Protein AF-V5V5D0-F1 (afdb_monomer)

Solvent-accessible surface area (backbone atoms only — not comparable to full-atom values): 20268 Å² total; per-residue (Å²): 115,47,78,44,75,49,62,44,74,31,66,53,66,46,77,50,59,78,38,46,46,30,44,35,18,44,42,9,34,38,51,42,97,49,23,27,40,33,20,36,13,38,16,37,35,33,48,24,38,32,26,40,62,43,53,68,14,44,36,54,23,39,12,28,48,29,52,20,24,34,34,39,24,22,40,63,25,30,26,32,21,74,18,69,29,69,54,85,87,54,100,58,89,58,62,51,76,26,60,10,36,33,12,72,47,26,17,32,40,41,30,14,40,66,14,35,32,35,27,56,23,36,35,41,18,55,69,9,22,40,30,44,35,18,41,48,9,35,42,54,41,96,60,23,31,44,32,19,36,15,36,19,36,35,37,51,20,41,33,43,38,66,48,53,74,13,45,39,53,23,37,11,25,45,27,41,23,22,36,32,41,26,22,38,62,26,31,26,31,22,72,20,72,24,62,26,73,37,93,91,46,68,51,70,50,78,24,58,9,36,34,26,62,44,25,16,30,40,43,31,13,43,67,13,34,32,35,25,54,23,38,35,39,16,56,69,7,22,38,29,44,36,17,45,46,9,35,43,36,34,73,47,22,24,38,35,21,30,15,37,17,37,36,40,24,39,46,34,37,45,59,49,27,59,27,40,37,54,28,38,12,27,44,31,52,37,31,45,35,44,36,49,78,43,57,27,34,27,25,74,21,67,25,60,33,93,91,49,73,50,77,26,62,9,42,30,45,60,87,45,72,49,65,61,78,42,78,47,64,59,78,50,36,45,69,48,69,87,82,81,89,87,79,84,74,94,83,86,89,83,88,88,84,65,74,68,67,59,54,61,59,67,75,67,78,69,87,69,68,58,50,56,89,54,90,93,46,93,49,84,61,70,76,78,78,71,79,50,76,66,65,60,64,75,58,78,79,84,83,76,78,89,59,88,90,63,90,80,82,83,89,55,87,87,79,66,80,134

Structure (mmCIF, N/CA/C/O backbone):
data_AF-V5V5D0-F1
#
_entry.id   AF-V5V5D0-F1
#
loop_
_atom_site.group_PDB
_atom_site.id
_atom_site.type_symbol
_atom_site.label_atom_id
_atom_site.label_alt_id
_atom_site.label_comp_id
_atom_site.label_asym_id
_atom_site.label_entity_id
_atom_site.label_seq_id
_atom_site.pdbx_PDB_ins_code
_atom_site.Cartn_x
_atom_site.Cartn_y
_atom_site.Cartn_z
_atom_site.occupancy
_atom_site.B_iso_or_equiv
_atom_site.auth_seq_id
_atom_site.auth_comp_id
_atom_site.auth_asym_id
_atom_site.auth_atom_id
_atom_site.pdbx_PDB_model_num
ATOM 1 N N . ILE A 1 1 ? 14.258 0.943 -26.726 1.00 93.06 1 ILE A N 1
ATOM 2 C CA . ILE A 1 1 ? 13.774 -0.399 -26.326 1.00 93.06 1 ILE A CA 1
ATOM 3 C C . ILE A 1 1 ? 14.992 -1.312 -26.298 1.00 93.06 1 ILE A C 1
ATOM 5 O O . ILE A 1 1 ? 15.814 -1.196 -27.200 1.00 93.06 1 ILE A O 1
ATOM 9 N N . VAL A 1 2 ? 15.150 -2.134 -25.261 1.00 93.56 2 VAL A N 1
ATOM 10 C CA . VAL A 1 2 ? 16.203 -3.158 -25.160 1.00 93.56 2 VAL A CA 1
ATOM 11 C C . VAL A 1 2 ? 15.516 -4.499 -24.946 1.00 93.56 2 VAL A C 1
ATOM 13 O O . VAL A 1 2 ? 14.718 -4.616 -24.020 1.00 93.56 2 VAL A O 1
ATOM 16 N N . GLU A 1 3 ? 15.814 -5.487 -25.787 1.00 94.62 3 GLU A N 1
ATOM 17 C CA . GLU A 1 3 ? 15.179 -6.806 -25.746 1.00 94.62 3 GLU A CA 1
ATOM 18 C C . GLU A 1 3 ? 16.218 -7.934 -25.731 1.00 94.62 3 GLU A C 1
ATOM 20 O O . GLU A 1 3 ? 17.193 -7.905 -26.482 1.00 94.62 3 GLU A O 1
ATOM 25 N N . THR A 1 4 ? 16.019 -8.928 -24.863 1.00 95.56 4 THR A N 1
ATOM 26 C CA . THR A 1 4 ? 16.873 -10.117 -24.752 1.00 95.56 4 THR A CA 1
ATOM 27 C C . THR A 1 4 ? 16.102 -11.331 -24.219 1.00 95.56 4 THR A C 1
ATOM 29 O O . THR A 1 4 ? 15.177 -11.217 -23.417 1.00 95.56 4 THR A O 1
ATOM 32 N N . GLY A 1 5 ? 16.505 -12.531 -24.646 1.00 95.25 5 GLY A N 1
ATOM 33 C CA . GLY A 1 5 ? 15.996 -13.794 -24.096 1.00 95.25 5 GLY A CA 1
ATOM 34 C C . GLY A 1 5 ? 16.700 -14.247 -22.808 1.00 95.25 5 GLY A C 1
ATOM 35 O O . GLY A 1 5 ? 16.178 -15.089 -22.087 1.00 95.25 5 GLY A O 1
ATOM 36 N N . ASN A 1 6 ? 17.874 -13.694 -22.505 1.00 95.94 6 ASN A N 1
ATOM 37 C CA . ASN A 1 6 ? 18.670 -14.029 -21.319 1.00 95.94 6 ASN A CA 1
ATOM 38 C C . ASN A 1 6 ? 18.581 -12.918 -20.273 1.00 95.94 6 ASN A C 1
ATOM 40 O O . ASN A 1 6 ? 18.072 -11.843 -20.571 1.00 95.94 6 ASN A O 1
ATOM 44 N N . THR A 1 7 ? 19.133 -13.142 -19.078 1.00 95.12 7 THR A N 1
ATOM 45 C CA . THR A 1 7 ? 19.265 -12.090 -18.062 1.00 95.12 7 THR A CA 1
ATOM 46 C C . THR A 1 7 ? 20.030 -10.892 -18.626 1.00 95.12 7 THR A C 1
ATOM 48 O O . THR A 1 7 ? 21.103 -11.046 -19.212 1.00 95.12 7 THR A O 1
ATOM 51 N N . LEU A 1 8 ? 19.473 -9.696 -18.446 1.00 95.50 8 LEU A N 1
ATOM 52 C CA . LEU A 1 8 ? 20.120 -8.434 -18.786 1.00 95.50 8 LEU A CA 1
ATOM 53 C C . LEU A 1 8 ? 20.835 -7.891 -17.549 1.00 95.50 8 LEU A C 1
ATOM 55 O O . LEU A 1 8 ? 20.187 -7.605 -16.547 1.00 95.50 8 LEU A O 1
ATOM 59 N N . THR A 1 9 ? 22.149 -7.699 -17.626 1.00 94.38 9 THR A N 1
ATOM 60 C CA . THR A 1 9 ? 22.919 -7.071 -16.544 1.00 94.38 9 THR A CA 1
ATOM 61 C C . THR A 1 9 ? 23.262 -5.629 -16.899 1.00 94.38 9 THR A C 1
ATOM 63 O O . THR A 1 9 ? 23.961 -5.372 -17.882 1.00 94.38 9 THR A O 1
ATOM 66 N N . LEU A 1 10 ? 22.813 -4.685 -16.074 1.00 94.00 10 LEU A N 1
ATOM 67 C CA . LEU A 1 10 ? 23.147 -3.269 -16.195 1.00 94.00 10 LEU A CA 1
ATOM 68 C C . LEU A 1 10 ? 24.418 -2.973 -15.390 1.00 94.00 10 LEU A C 1
ATOM 70 O O . LEU A 1 10 ? 24.409 -2.978 -14.162 1.00 94.00 10 LEU A O 1
ATOM 74 N N . ASN A 1 11 ? 25.524 -2.736 -16.099 1.00 91.75 11 ASN A N 1
ATOM 75 C CA . ASN A 1 11 ? 26.845 -2.465 -15.510 1.00 91.75 11 ASN A CA 1
ATOM 76 C C . ASN A 1 11 ? 27.248 -0.985 -15.536 1.00 91.75 11 ASN A C 1
ATOM 78 O O . ASN A 1 11 ? 28.201 -0.599 -14.863 1.00 91.75 11 ASN A O 1
ATOM 82 N N . ALA A 1 12 ? 26.565 -0.185 -16.350 1.00 92.81 12 ALA A N 1
ATOM 83 C CA . ALA A 1 12 ? 26.858 1.221 -16.573 1.00 92.81 12 ALA A CA 1
ATOM 84 C C . ALA A 1 12 ? 25.553 2.020 -16.634 1.00 92.81 12 ALA A C 1
ATOM 86 O O . ALA A 1 12 ? 24.504 1.473 -16.994 1.00 92.81 12 ALA A O 1
ATOM 87 N N . ASN A 1 13 ? 25.646 3.311 -16.314 1.00 92.81 13 ASN A N 1
ATOM 88 C CA . ASN A 1 13 ? 24.492 4.192 -16.281 1.00 92.81 13 ASN A CA 1
ATOM 89 C C . ASN A 1 13 ? 23.821 4.265 -17.656 1.00 92.81 13 ASN A C 1
ATOM 91 O O . ASN A 1 13 ? 24.478 4.472 -18.679 1.00 92.81 13 ASN A O 1
ATOM 95 N N . SER A 1 14 ? 22.498 4.150 -17.660 1.00 94.69 14 SER A N 1
ATOM 96 C CA . SER A 1 14 ? 21.652 4.371 -18.829 1.00 94.69 14 SER A CA 1
ATOM 97 C C . SER A 1 14 ? 20.947 5.712 -18.670 1.00 94.69 14 SER A C 1
ATOM 99 O O . SER A 1 14 ? 20.021 5.823 -17.875 1.00 94.69 14 SER A O 1
ATOM 101 N N . ASN A 1 15 ? 21.384 6.734 -19.409 1.00 95.50 15 ASN A N 1
ATOM 102 C CA . ASN A 1 15 ? 20.796 8.073 -19.345 1.00 95.50 15 ASN A CA 1
ATOM 103 C C . ASN A 1 15 ? 20.078 8.413 -20.656 1.00 95.50 15 ASN A C 1
ATOM 105 O O . ASN A 1 15 ? 20.711 8.563 -21.701 1.00 95.50 15 ASN A O 1
ATOM 109 N N . LEU A 1 16 ? 18.753 8.519 -20.586 1.00 94.94 16 LEU A N 1
ATOM 110 C CA . LEU A 1 16 ? 17.870 8.858 -21.700 1.00 94.94 16 LEU A CA 1
ATOM 111 C C . LEU A 1 16 ? 17.285 10.277 -21.574 1.00 94.94 16 LEU A C 1
ATOM 113 O O . LEU A 1 16 ? 16.480 10.680 -22.416 1.00 94.94 16 LEU A O 1
ATOM 117 N N . GLY A 1 17 ? 17.667 11.045 -20.547 1.00 93.56 17 GLY A N 1
ATOM 118 C CA . GLY A 1 17 ? 17.043 12.330 -20.234 1.00 93.56 17 GLY A CA 1
ATOM 119 C C . GLY A 1 17 ? 15.530 12.175 -20.050 1.00 93.56 17 GLY A C 1
ATOM 120 O O . GLY A 1 17 ? 15.081 11.351 -19.263 1.00 93.56 17 GLY A 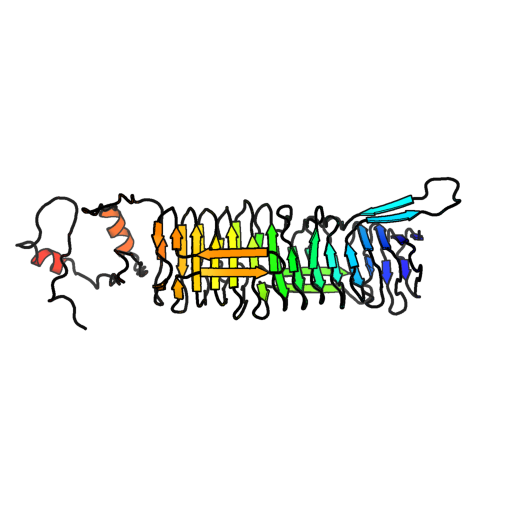O 1
ATOM 121 N N . SER A 1 18 ? 14.736 12.924 -20.818 1.00 93.75 18 SER A N 1
ATOM 122 C CA . SER A 1 18 ? 13.267 12.837 -20.800 1.00 93.75 18 SER A CA 1
ATOM 123 C C . SER A 1 18 ? 12.683 11.658 -21.593 1.00 93.75 18 SER A C 1
ATOM 125 O O . SER A 1 18 ? 11.466 11.490 -21.630 1.00 93.75 18 SER A O 1
ATOM 127 N N . GLY A 1 19 ? 13.515 10.856 -22.264 1.00 95.75 19 GLY A N 1
ATOM 128 C CA . GLY A 1 19 ? 13.068 9.701 -23.042 1.00 95.75 19 GLY A CA 1
ATOM 129 C C . GLY A 1 19 ? 12.697 8.494 -22.175 1.00 95.75 19 GLY A C 1
ATOM 130 O O . GLY A 1 19 ? 13.204 8.333 -21.068 1.00 95.75 19 GLY A O 1
ATOM 131 N N . ASN A 1 20 ? 11.850 7.610 -22.710 1.00 96.94 20 ASN A N 1
ATOM 132 C CA . ASN A 1 20 ? 11.416 6.389 -22.025 1.00 96.94 20 ASN A CA 1
ATOM 133 C C . ASN A 1 20 ? 12.305 5.186 -22.371 1.00 96.94 20 ASN A C 1
ATOM 135 O O . ASN A 1 20 ? 12.526 4.889 -23.551 1.00 96.94 20 ASN A O 1
ATOM 139 N N . LEU A 1 21 ? 12.715 4.425 -21.357 1.00 96.69 21 LEU A N 1
ATOM 140 C CA . LEU A 1 21 ? 13.379 3.131 -21.490 1.00 96.69 21 LEU A CA 1
ATOM 141 C C . LEU A 1 21 ? 12.355 2.004 -21.315 1.00 96.69 21 LEU A C 1
ATOM 143 O O . LEU A 1 21 ? 11.655 1.951 -20.313 1.00 96.69 21 LEU A O 1
ATOM 147 N N . THR A 1 22 ? 12.299 1.069 -22.266 1.00 97.50 22 THR A N 1
ATOM 148 C CA . THR A 1 22 ? 11.607 -0.214 -22.067 1.00 97.50 22 THR A CA 1
ATOM 149 C C . THR A 1 22 ? 12.622 -1.347 -22.113 1.00 97.50 22 THR A C 1
ATOM 151 O O . THR A 1 22 ? 13.325 -1.478 -23.122 1.00 97.50 22 THR A O 1
ATOM 154 N N . LEU A 1 23 ? 12.681 -2.143 -21.042 1.00 97.19 23 LEU A N 1
ATOM 155 C CA . LEU A 1 23 ? 13.480 -3.362 -20.926 1.00 97.19 23 LEU A CA 1
ATOM 156 C C . LEU A 1 23 ? 12.576 -4.585 -21.098 1.00 97.19 23 LEU A C 1
ATOM 158 O O . LEU A 1 23 ? 11.594 -4.744 -20.375 1.00 97.19 23 LEU A O 1
ATOM 162 N N . ILE A 1 24 ? 12.916 -5.453 -22.044 1.00 97.00 24 ILE A N 1
ATOM 163 C CA . ILE A 1 24 ? 12.216 -6.709 -22.311 1.00 97.00 24 ILE A CA 1
ATOM 164 C C . ILE A 1 24 ? 13.221 -7.837 -22.096 1.00 97.00 24 ILE A C 1
ATOM 166 O O . ILE A 1 24 ? 14.178 -7.966 -22.857 1.00 97.00 24 ILE A O 1
ATOM 170 N N . SER A 1 25 ? 13.050 -8.623 -21.036 1.00 97.38 25 SER A N 1
ATOM 171 C CA . SER A 1 25 ? 14.014 -9.665 -20.678 1.00 97.38 25 SER A CA 1
ATOM 172 C C . SER A 1 25 ? 13.354 -10.929 -20.145 1.00 97.38 25 SER A C 1
ATOM 174 O O . SER A 1 25 ? 12.793 -10.944 -19.048 1.00 97.38 25 SER A O 1
ATOM 176 N N . GLN A 1 26 ? 13.492 -12.035 -20.877 1.00 96.62 26 GLN A N 1
ATOM 177 C CA . GLN A 1 26 ? 12.943 -13.320 -20.428 1.00 96.62 26 GLN A CA 1
ATOM 178 C C . GLN A 1 26 ? 13.729 -13.913 -19.252 1.00 96.62 26 GLN A C 1
ATOM 180 O O . GLN A 1 26 ? 13.139 -14.562 -18.390 1.00 96.62 26 GLN A O 1
ATOM 185 N N . GLY A 1 27 ? 15.033 -13.637 -19.164 1.00 94.94 27 GLY A N 1
ATOM 186 C CA . GLY A 1 27 ? 15.868 -14.038 -18.029 1.00 94.94 27 GLY A CA 1
ATOM 187 C C . GLY A 1 27 ? 15.888 -13.031 -16.875 1.00 94.94 27 GLY A C 1
ATOM 188 O O . GLY A 1 27 ? 16.655 -13.224 -15.934 1.00 94.94 27 GLY A O 1
ATOM 189 N N . GLY A 1 28 ? 15.090 -11.960 -16.942 1.00 95.88 28 GLY A N 1
ATOM 190 C CA . GLY A 1 28 ? 15.051 -10.917 -15.918 1.00 95.88 28 GLY A CA 1
ATOM 191 C C . GLY A 1 28 ? 16.137 -9.851 -16.076 1.00 95.88 28 GLY A C 1
ATOM 192 O O . GLY A 1 28 ? 16.897 -9.846 -17.051 1.00 95.88 28 GLY A O 1
ATOM 193 N N . VAL A 1 29 ? 16.206 -8.921 -15.133 1.00 96.06 29 VAL A N 1
ATOM 194 C CA . VAL A 1 29 ? 17.194 -7.834 -15.123 1.00 96.06 29 VAL A CA 1
ATOM 195 C C . VAL A 1 29 ? 17.931 -7.849 -13.795 1.00 96.06 29 VAL A C 1
ATOM 197 O O . VAL A 1 29 ? 17.318 -8.039 -12.753 1.00 96.06 29 VAL A O 1
ATOM 200 N N . GLN A 1 30 ? 19.242 -7.648 -13.846 1.00 93.31 30 GLN A N 1
ATOM 201 C CA . GLN A 1 30 ? 20.079 -7.413 -12.677 1.00 93.31 30 GLN A CA 1
ATOM 202 C C . GLN A 1 30 ? 20.768 -6.065 -12.819 1.00 93.31 30 GLN A C 1
ATOM 204 O O . GLN A 1 30 ? 21.325 -5.752 -13.878 1.00 93.31 30 GLN A O 1
ATOM 209 N N . GLN A 1 31 ? 20.763 -5.288 -11.746 1.00 90.69 31 GLN A N 1
ATOM 210 C CA . GLN A 1 31 ? 21.370 -3.971 -11.716 1.00 90.69 31 GLN A CA 1
ATOM 211 C C . GLN A 1 31 ? 22.587 -3.967 -10.792 1.00 90.69 31 GLN A C 1
ATOM 213 O O . GLN A 1 31 ? 22.472 -4.107 -9.581 1.00 90.69 31 GLN A O 1
ATOM 218 N N . ASN A 1 32 ? 23.778 -3.782 -11.365 1.00 88.06 32 ASN A N 1
ATOM 219 C CA . ASN A 1 32 ? 24.992 -3.613 -10.571 1.00 88.06 32 ASN A CA 1
ATOM 220 C C . ASN A 1 32 ? 25.104 -2.163 -10.067 1.00 88.06 32 ASN A C 1
ATOM 222 O O . ASN A 1 32 ? 24.402 -1.267 -10.540 1.00 88.06 32 ASN A O 1
ATOM 226 N N . ALA A 1 33 ? 26.033 -1.901 -9.141 1.00 84.38 33 ALA A N 1
ATOM 227 C CA . ALA A 1 33 ? 26.197 -0.583 -8.511 1.00 84.38 33 ALA A CA 1
ATOM 228 C C . ALA A 1 33 ? 26.369 0.579 -9.515 1.00 84.38 33 ALA A C 1
ATOM 230 O O . ALA A 1 33 ? 25.891 1.682 -9.268 1.00 84.38 33 ALA A O 1
ATOM 231 N N . GLY A 1 34 ? 27.012 0.331 -10.661 1.00 84.88 34 GLY A N 1
ATOM 232 C CA . GLY A 1 34 ? 27.183 1.319 -11.733 1.00 84.88 34 GLY A CA 1
ATOM 233 C C . GLY A 1 34 ? 26.039 1.380 -12.749 1.00 84.88 34 GLY A C 1
ATOM 234 O O . GLY A 1 34 ? 26.180 2.077 -13.743 1.00 84.88 34 GLY A O 1
ATOM 235 N N . GLY A 1 35 ? 24.960 0.618 -12.565 1.00 91.62 35 GLY A N 1
ATOM 236 C CA . GLY A 1 35 ? 23.889 0.412 -13.540 1.00 91.62 35 GLY A CA 1
ATOM 237 C C . GLY A 1 35 ? 22.684 1.346 -13.415 1.00 91.62 35 GLY A C 1
ATOM 238 O O . GLY A 1 35 ? 21.595 0.912 -13.778 1.00 91.62 35 GLY A O 1
ATOM 239 N N . GLY A 1 36 ? 22.836 2.565 -12.886 1.00 94.62 36 GLY A N 1
ATOM 240 C CA . GLY A 1 36 ? 21.716 3.484 -12.636 1.00 94.62 36 GLY A CA 1
ATOM 241 C C . GLY A 1 36 ? 20.947 3.869 -13.907 1.00 94.62 36 GLY A C 1
ATOM 242 O O . GLY A 1 36 ? 21.523 3.968 -14.995 1.00 94.62 36 GLY A O 1
ATOM 243 N N . ILE A 1 37 ? 19.637 4.075 -13.785 1.00 97.50 37 ILE A N 1
ATOM 244 C CA . ILE A 1 37 ? 18.749 4.439 -14.896 1.00 97.50 37 ILE A CA 1
ATOM 245 C C . ILE A 1 37 ? 18.231 5.860 -14.686 1.00 97.50 37 ILE A C 1
ATOM 247 O O . ILE A 1 37 ? 17.551 6.125 -13.705 1.00 97.50 37 ILE A O 1
ATOM 251 N N . THR A 1 38 ? 18.483 6.750 -15.644 1.00 97.69 38 THR A N 1
ATOM 252 C CA . THR A 1 38 ? 17.882 8.089 -15.698 1.00 97.69 38 THR A CA 1
ATOM 253 C C . THR A 1 38 ? 17.006 8.185 -16.943 1.00 97.69 38 THR A C 1
ATOM 255 O O . THR A 1 38 ? 17.523 8.112 -18.064 1.00 97.69 38 THR A O 1
ATOM 258 N N . ALA A 1 39 ? 15.689 8.307 -16.773 1.00 97.81 39 ALA A N 1
ATOM 259 C CA . ALA A 1 39 ? 14.727 8.297 -17.879 1.00 97.81 39 ALA A CA 1
ATOM 260 C C . ALA A 1 39 ? 13.418 9.018 -17.514 1.00 97.81 39 ALA A C 1
ATOM 262 O O . ALA A 1 39 ? 13.021 9.057 -16.356 1.00 97.81 39 ALA A O 1
ATOM 263 N N . GLY A 1 40 ? 12.671 9.500 -18.511 1.00 98.00 40 GLY A N 1
ATOM 264 C CA . GLY A 1 40 ? 11.306 10.000 -18.290 1.00 98.00 40 GLY A CA 1
ATOM 265 C C . GLY A 1 40 ? 10.352 8.895 -17.821 1.00 98.00 40 GLY A C 1
ATOM 266 O O . GLY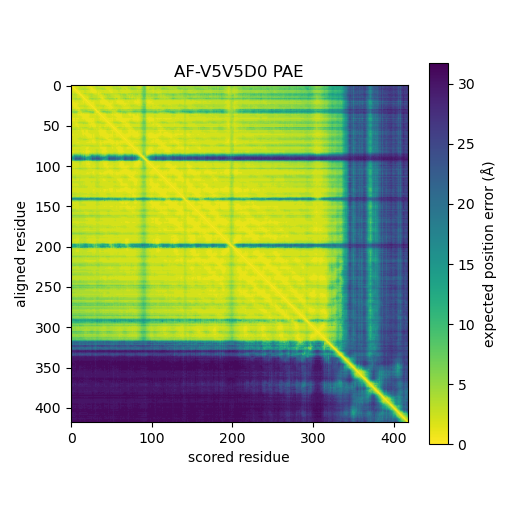 A 1 40 ? 9.445 9.129 -17.026 1.00 98.00 40 GLY A O 1
ATOM 267 N N . GLY A 1 41 ? 10.597 7.658 -18.248 1.00 98.25 41 GLY A N 1
ATOM 268 C CA . GLY A 1 41 ? 9.865 6.499 -17.770 1.00 98.25 41 GLY A CA 1
ATOM 269 C C . GLY A 1 41 ? 10.611 5.195 -18.006 1.00 98.25 41 GLY A C 1
ATOM 270 O O . GLY A 1 41 ? 11.350 5.060 -18.984 1.00 98.25 41 GLY A O 1
ATOM 271 N N . LEU A 1 42 ? 10.396 4.231 -17.117 1.00 98.56 42 LEU A N 1
ATOM 272 C CA . LEU A 1 42 ? 10.950 2.887 -17.170 1.00 98.56 42 LEU A CA 1
ATOM 273 C C . LEU A 1 42 ? 9.823 1.852 -17.233 1.00 98.56 42 LEU A C 1
ATOM 275 O O . LEU A 1 42 ? 9.095 1.640 -16.267 1.00 98.56 42 LEU A O 1
ATOM 279 N N . GLY A 1 43 ? 9.691 1.209 -18.390 1.00 98.50 43 GLY A N 1
ATOM 280 C CA . GLY A 1 43 ? 8.816 0.065 -18.604 1.00 98.50 43 GLY A CA 1
ATOM 281 C C . GLY A 1 43 ? 9.614 -1.233 -18.540 1.00 98.50 43 GLY A C 1
ATOM 282 O O . GLY A 1 43 ? 10.634 -1.358 -19.215 1.00 98.50 43 GLY A O 1
ATOM 283 N N . VAL A 1 44 ? 9.149 -2.230 -17.792 1.00 98.38 44 VAL A N 1
ATOM 284 C CA . VAL A 1 44 ? 9.791 -3.554 -17.754 1.00 98.38 44 VAL A CA 1
ATOM 285 C C . VAL A 1 44 ? 8.814 -4.664 -18.123 1.00 98.38 44 VAL A C 1
ATOM 287 O O . VAL A 1 44 ? 7.644 -4.634 -17.736 1.00 98.38 44 VAL A O 1
ATOM 290 N N . LYS A 1 45 ? 9.280 -5.622 -18.928 1.00 97.88 45 LYS A N 1
ATOM 291 C CA . LYS A 1 45 ? 8.510 -6.787 -19.378 1.00 97.88 45 LYS A CA 1
ATOM 292 C C . LYS A 1 45 ? 9.367 -8.045 -19.391 1.00 97.88 45 LYS A C 1
ATOM 294 O O . LYS A 1 45 ? 10.525 -7.988 -19.795 1.00 97.88 45 LYS A O 1
ATOM 299 N N . GLY A 1 46 ? 8.780 -9.187 -19.050 1.00 96.94 46 GLY A N 1
ATOM 300 C CA . GLY A 1 46 ? 9.420 -10.494 -19.222 1.00 96.94 46 GLY A CA 1
ATOM 301 C C . GLY A 1 46 ? 9.116 -11.486 -18.105 1.00 96.94 46 GLY A C 1
ATOM 302 O O . GLY A 1 46 ? 8.284 -11.232 -17.242 1.00 96.94 46 GLY A O 1
ATOM 303 N N . SER A 1 47 ? 9.763 -12.648 -18.134 1.00 95.19 47 SER A N 1
ATOM 304 C CA . SER A 1 47 ? 9.447 -13.760 -17.222 1.00 95.19 47 SER A CA 1
ATOM 305 C C . SER A 1 47 ? 10.371 -13.906 -16.013 1.00 95.19 47 SER A C 1
ATOM 307 O O . SER A 1 47 ? 9.965 -14.518 -15.032 1.00 95.19 47 SER A O 1
ATOM 309 N N . GLY A 1 48 ? 11.604 -13.404 -16.084 1.00 94.25 48 GLY A N 1
ATOM 310 C CA . GLY A 1 48 ? 12.564 -13.524 -14.985 1.00 94.25 48 GLY A CA 1
ATOM 311 C C . GLY A 1 48 ? 12.334 -12.498 -13.877 1.00 94.25 48 GLY A C 1
ATOM 312 O O . GLY A 1 48 ? 11.409 -11.691 -13.941 1.00 94.25 48 GLY A O 1
ATOM 313 N N . THR A 1 49 ? 13.202 -12.515 -12.869 1.00 95.44 49 THR A N 1
ATOM 314 C CA . THR A 1 49 ? 13.194 -11.520 -11.789 1.00 95.44 49 THR A CA 1
ATOM 315 C C . THR A 1 49 ? 13.818 -10.206 -12.248 1.00 95.44 49 THR A C 1
ATOM 317 O O . THR A 1 49 ? 14.839 -10.210 -12.935 1.00 95.44 49 THR A O 1
ATOM 320 N N . PHE A 1 50 ? 13.220 -9.082 -11.871 1.00 97.12 50 PHE A N 1
ATOM 321 C CA . PHE A 1 50 ? 13.715 -7.746 -12.193 1.00 97.12 50 PHE A CA 1
ATOM 322 C C . PHE A 1 50 ? 14.240 -7.096 -10.919 1.00 97.12 50 PHE A C 1
ATOM 324 O O . PHE A 1 50 ? 13.467 -6.541 -10.146 1.00 97.12 50 PHE A O 1
ATOM 331 N N . ASP A 1 51 ? 15.551 -7.209 -10.712 1.00 95.44 51 ASP A N 1
ATOM 332 C CA . ASP A 1 51 ? 16.277 -6.613 -9.596 1.00 95.44 51 ASP A CA 1
ATOM 333 C C . ASP A 1 51 ? 16.827 -5.237 -10.005 1.00 95.44 51 ASP A C 1
ATOM 335 O O . ASP A 1 51 ? 17.886 -5.143 -10.635 1.00 95.44 51 ASP A O 1
ATOM 339 N N . LEU A 1 52 ? 16.054 -4.181 -9.728 1.00 95.50 52 LEU A N 1
ATOM 340 C CA . LEU A 1 52 ? 16.323 -2.784 -10.102 1.00 95.50 52 LEU A CA 1
ATOM 341 C C . LEU A 1 52 ? 16.384 -1.878 -8.856 1.00 95.50 52 LEU A C 1
ATOM 343 O O . LEU A 1 52 ? 15.877 -0.757 -8.849 1.00 95.50 52 LEU A O 1
ATOM 347 N N . ASN A 1 53 ? 16.992 -2.375 -7.781 1.00 90.75 53 ASN A N 1
ATOM 348 C CA . ASN A 1 53 ? 17.076 -1.720 -6.470 1.00 90.75 53 ASN A CA 1
ATOM 349 C C . ASN A 1 53 ? 18.229 -0.703 -6.325 1.00 90.75 53 ASN A C 1
ATOM 351 O O . ASN A 1 53 ? 18.630 -0.353 -5.213 1.00 90.75 53 ASN A O 1
ATOM 355 N N . ASN A 1 54 ? 18.805 -0.212 -7.426 1.00 92.12 54 ASN A N 1
ATOM 356 C CA . ASN A 1 54 ? 19.846 0.804 -7.335 1.00 92.12 54 ASN A CA 1
ATOM 357 C C . ASN A 1 54 ? 19.232 2.175 -7.009 1.00 92.12 54 ASN A C 1
ATOM 359 O O . ASN A 1 54 ? 18.578 2.785 -7.847 1.00 92.12 54 ASN A O 1
ATOM 363 N N . ALA A 1 55 ? 19.529 2.713 -5.826 1.00 90.44 55 ALA A N 1
ATOM 364 C CA . ALA A 1 55 ? 19.045 4.024 -5.380 1.00 90.44 55 ALA A CA 1
ATOM 365 C C . ALA A 1 55 ? 19.475 5.220 -6.264 1.00 90.44 55 ALA A C 1
ATOM 367 O O . ALA A 1 55 ? 19.019 6.337 -6.041 1.00 90.44 55 ALA A O 1
ATOM 368 N N . SER A 1 56 ? 20.369 5.018 -7.241 1.00 92.88 56 SER A N 1
ATOM 369 C CA . SER A 1 56 ? 20.721 6.034 -8.247 1.00 92.88 56 SER A CA 1
ATOM 370 C C . SER A 1 56 ? 19.776 6.086 -9.450 1.00 92.88 56 SER A C 1
ATOM 372 O O . SER A 1 56 ? 19.982 6.920 -10.333 1.00 92.88 56 SER A O 1
ATOM 374 N N . ASN A 1 57 ? 18.770 5.208 -9.519 1.00 97.19 57 ASN A N 1
ATOM 375 C CA . ASN A 1 57 ? 17.703 5.369 -10.498 1.00 97.19 57 ASN A CA 1
ATOM 376 C C . ASN A 1 57 ? 16.959 6.688 -10.249 1.00 97.19 57 ASN A C 1
ATOM 378 O O . ASN A 1 57 ? 16.758 7.095 -9.108 1.00 97.19 57 ASN A O 1
ATOM 382 N N . ASP A 1 58 ? 16.588 7.341 -11.340 1.00 97.38 58 ASP A N 1
ATOM 383 C CA . ASP A 1 58 ? 15.874 8.613 -11.374 1.00 97.38 58 ASP A CA 1
ATOM 384 C C . ASP A 1 58 ? 14.901 8.548 -12.557 1.00 97.38 58 ASP A C 1
ATOM 386 O O . ASP A 1 58 ? 15.263 8.818 -13.713 1.00 97.38 58 ASP A O 1
ATOM 390 N N . VAL A 1 59 ? 13.693 8.051 -12.286 1.00 98.19 59 VAL A N 1
ATOM 391 C CA . VAL A 1 59 ? 12.638 7.854 -13.279 1.00 98.19 59 VAL A CA 1
ATOM 392 C C . VAL A 1 59 ? 11.343 8.518 -12.840 1.00 98.19 59 VAL A C 1
ATOM 394 O O . VAL A 1 59 ? 10.823 8.289 -11.756 1.00 98.19 59 VAL A O 1
ATOM 397 N N . THR A 1 60 ? 10.732 9.296 -13.731 1.00 98.25 60 THR A N 1
ATOM 398 C CA . THR A 1 60 ? 9.464 9.959 -13.385 1.00 98.25 60 THR A CA 1
ATOM 399 C C . THR A 1 60 ? 8.297 8.970 -13.324 1.00 98.25 60 THR A C 1
ATOM 401 O O . THR A 1 60 ? 7.388 9.119 -12.507 1.00 98.25 60 THR A O 1
ATOM 404 N N . THR A 1 61 ? 8.283 7.963 -14.204 1.00 98.38 61 THR A N 1
ATOM 405 C CA . THR A 1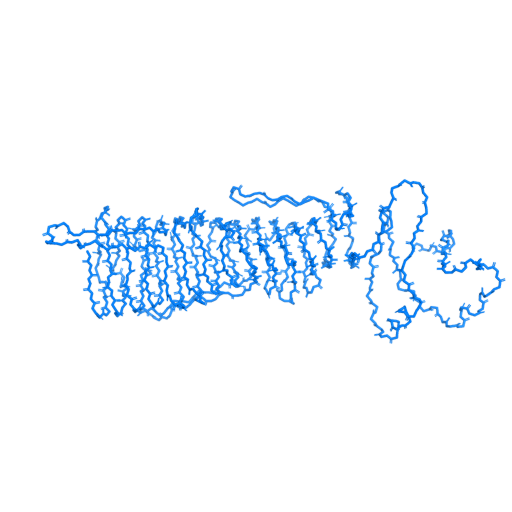 61 ? 7.231 6.934 -14.247 1.00 98.38 61 THR A CA 1
ATOM 406 C C . THR A 1 61 ? 7.819 5.533 -14.326 1.00 98.38 61 THR A C 1
ATOM 408 O O . THR A 1 61 ? 8.608 5.239 -15.218 1.00 98.38 61 THR A O 1
ATOM 411 N N . PHE A 1 62 ? 7.372 4.638 -13.453 1.00 98.75 62 PHE A N 1
ATOM 412 C CA . PHE A 1 62 ? 7.679 3.214 -13.516 1.00 98.75 62 PHE A CA 1
ATOM 413 C C . PHE A 1 62 ? 6.442 2.417 -13.944 1.00 98.75 62 PHE A C 1
ATOM 415 O O . PHE A 1 62 ? 5.310 2.771 -13.602 1.00 98.75 62 PHE A O 1
ATOM 422 N N . ALA A 1 63 ? 6.650 1.344 -14.705 1.00 98.75 63 ALA A N 1
ATOM 423 C CA . ALA A 1 63 ? 5.621 0.363 -15.026 1.00 98.75 63 ALA A CA 1
ATOM 424 C C . ALA A 1 63 ? 6.241 -1.019 -15.265 1.00 98.75 63 ALA A C 1
ATOM 426 O O . ALA A 1 63 ? 7.265 -1.141 -15.940 1.00 98.75 63 ALA A O 1
ATOM 427 N N . ALA A 1 64 ? 5.588 -2.077 -14.795 1.00 98.69 64 ALA A N 1
ATOM 428 C CA . ALA A 1 64 ? 6.072 -3.446 -14.915 1.00 98.69 64 ALA A CA 1
ATOM 429 C C . ALA A 1 64 ? 4.948 -4.413 -15.297 1.00 98.69 64 ALA A C 1
ATOM 431 O O . ALA A 1 64 ? 3.889 -4.429 -14.680 1.00 98.69 64 ALA A O 1
ATOM 432 N N . ASN A 1 65 ? 5.199 -5.256 -16.295 1.00 98.25 65 ASN A N 1
ATOM 433 C CA . ASN A 1 65 ? 4.355 -6.403 -16.617 1.00 98.25 65 ASN A CA 1
ATOM 434 C C . ASN A 1 65 ? 5.248 -7.630 -16.774 1.00 98.25 65 ASN A C 1
ATOM 436 O O . ASN A 1 65 ? 5.802 -7.883 -17.848 1.00 98.25 65 ASN A O 1
ATOM 440 N N . VAL A 1 66 ? 5.436 -8.342 -15.670 1.00 97.69 66 VAL A N 1
ATOM 441 C CA . VAL A 1 66 ? 6.392 -9.436 -15.562 1.00 97.69 66 VAL A CA 1
ATOM 442 C C . VAL A 1 66 ? 5.746 -10.682 -14.957 1.00 97.69 66 VAL A C 1
ATOM 444 O O . VAL A 1 66 ? 4.658 -10.635 -14.388 1.00 97.69 66 VAL A O 1
ATOM 447 N N . SER A 1 67 ? 6.411 -11.826 -15.099 1.00 96.25 67 SER A N 1
ATOM 448 C CA . SER A 1 67 ? 6.019 -13.084 -14.438 1.00 96.25 67 SER A CA 1
ATOM 449 C C . SER A 1 67 ? 6.999 -13.542 -13.354 1.00 96.25 67 SER A C 1
ATOM 451 O O . SER A 1 67 ? 6.871 -14.664 -12.871 1.00 96.25 67 SER A O 1
ATOM 453 N N . GLY A 1 68 ? 7.964 -12.692 -12.997 1.00 95.88 68 GLY A N 1
ATOM 454 C CA . GLY A 1 68 ? 8.864 -12.865 -11.858 1.00 95.88 68 GLY A CA 1
ATOM 455 C C . GLY A 1 68 ? 8.689 -11.741 -10.835 1.00 95.88 68 GLY A C 1
ATOM 456 O O . GLY A 1 68 ? 7.861 -10.848 -11.018 1.00 95.88 68 GLY A O 1
ATOM 457 N N . GLY A 1 69 ? 9.467 -11.787 -9.752 1.00 96.81 69 GLY A N 1
ATOM 458 C CA . GLY A 1 69 ? 9.460 -10.724 -8.743 1.00 96.81 69 GLY A CA 1
ATOM 459 C C . GLY A 1 69 ? 10.081 -9.419 -9.253 1.00 96.81 69 GLY A C 1
ATOM 460 O O . GLY A 1 69 ? 10.843 -9.420 -10.227 1.00 96.81 69 GLY A O 1
ATOM 461 N N . VAL A 1 70 ? 9.761 -8.309 -8.590 1.00 98.25 70 VAL A N 1
ATOM 462 C CA . VAL A 1 70 ? 10.264 -6.970 -8.944 1.00 98.25 70 VAL A CA 1
ATOM 463 C C . VAL A 1 70 ? 10.800 -6.267 -7.706 1.00 98.25 70 VAL A C 1
ATOM 465 O O . VAL A 1 70 ? 10.059 -6.065 -6.753 1.00 98.25 70 VAL A O 1
ATOM 468 N N . THR A 1 71 ? 12.051 -5.825 -7.735 1.00 97.56 71 THR A N 1
ATOM 469 C CA . THR A 1 71 ? 12.522 -4.744 -6.862 1.00 97.56 71 THR A CA 1
ATOM 470 C C . THR A 1 71 ? 12.753 -3.517 -7.727 1.00 97.56 71 THR A C 1
ATOM 472 O O . THR A 1 71 ? 13.324 -3.615 -8.814 1.00 97.56 71 THR A O 1
ATOM 475 N N . PHE A 1 72 ? 12.289 -2.357 -7.283 1.00 97.94 72 PHE A N 1
ATOM 476 C CA . PHE A 1 72 ? 12.613 -1.096 -7.932 1.00 97.94 72 PHE A CA 1
ATOM 477 C C . PHE A 1 72 ? 12.828 -0.018 -6.880 1.00 97.94 72 PHE A C 1
ATOM 479 O O . PHE A 1 72 ? 11.920 0.260 -6.099 1.00 97.94 72 PHE A O 1
ATOM 486 N N . SER A 1 73 ? 14.017 0.579 -6.884 1.00 97.12 73 SER A N 1
ATOM 487 C CA . SER A 1 73 ? 14.344 1.733 -6.048 1.00 97.12 73 SER A CA 1
ATOM 488 C C . SER A 1 73 ? 14.585 2.945 -6.925 1.00 97.12 73 SER A C 1
ATOM 490 O O . SER A 1 73 ? 15.240 2.815 -7.956 1.00 97.12 73 SER A O 1
ATOM 492 N N . ASP A 1 74 ? 14.109 4.102 -6.485 1.00 97.88 74 ASP A N 1
ATOM 493 C CA . ASP A 1 74 ? 14.295 5.407 -7.113 1.00 97.88 74 ASP A CA 1
ATOM 494 C C . ASP A 1 74 ? 14.817 6.423 -6.086 1.00 97.88 74 ASP A C 1
ATOM 496 O O . ASP A 1 74 ? 14.457 6.373 -4.911 1.00 97.88 74 ASP A O 1
ATOM 500 N N . GLY A 1 75 ? 15.693 7.339 -6.496 1.00 95.31 75 GLY A N 1
ATOM 501 C CA . GLY A 1 75 ? 16.345 8.274 -5.582 1.00 95.31 75 GLY A CA 1
ATOM 502 C C . GLY A 1 75 ? 15.458 9.429 -5.104 1.00 95.31 75 GLY A C 1
ATOM 503 O O . GLY A 1 75 ? 15.662 9.941 -3.992 1.00 95.31 75 GLY A O 1
ATOM 504 N N . ASN A 1 76 ? 14.495 9.869 -5.919 1.00 95.31 76 ASN A N 1
ATOM 505 C CA . ASN A 1 76 ? 13.769 11.129 -5.719 1.00 95.31 76 ASN A CA 1
ATOM 506 C C . ASN A 1 76 ? 12.241 11.029 -5.877 1.00 95.31 76 ASN A C 1
ATOM 508 O O . ASN A 1 76 ? 11.555 12.045 -5.734 1.00 95.31 76 ASN A O 1
ATOM 512 N N . GLY A 1 77 ? 11.715 9.823 -6.074 1.00 97.56 77 GLY A N 1
ATOM 513 C CA . GLY A 1 77 ? 10.291 9.528 -6.108 1.00 97.56 77 GLY A CA 1
ATOM 514 C C . GLY A 1 77 ? 9.760 9.359 -7.525 1.00 97.56 77 GLY A C 1
ATOM 515 O O . GLY A 1 77 ? 10.275 9.916 -8.485 1.00 97.56 77 GLY A O 1
ATOM 516 N N . PHE A 1 78 ? 8.679 8.595 -7.663 1.00 98.38 78 PHE A N 1
ATOM 517 C CA . PHE A 1 78 ? 8.148 8.240 -8.977 1.00 98.38 78 PHE A CA 1
ATOM 518 C C . PHE A 1 78 ? 6.638 8.018 -8.953 1.00 98.38 78 PHE A C 1
ATOM 520 O O . PHE A 1 78 ? 6.005 7.853 -7.908 1.00 98.38 78 PHE A O 1
ATOM 527 N N . SER A 1 79 ? 6.041 7.989 -10.142 1.00 98.12 79 SER A N 1
ATOM 528 C CA . SER A 1 79 ? 4.667 7.526 -10.333 1.00 98.12 79 SER A CA 1
ATOM 529 C C . SER A 1 79 ? 4.648 6.101 -10.873 1.00 98.12 79 SER A C 1
ATOM 531 O O . SER A 1 79 ? 5.306 5.804 -11.869 1.00 98.12 79 SER A O 1
ATOM 533 N N . LEU A 1 80 ? 3.848 5.218 -10.281 1.00 98.25 80 LEU A N 1
ATOM 534 C CA . LEU A 1 80 ? 3.469 3.969 -10.929 1.00 98.25 80 LEU A CA 1
ATOM 535 C C . LEU A 1 80 ? 2.360 4.273 -11.945 1.00 98.25 80 LEU A C 1
ATOM 537 O O . LEU A 1 80 ? 1.256 4.667 -11.564 1.00 98.25 80 LEU A O 1
ATOM 541 N N . GLY A 1 81 ? 2.654 4.128 -13.237 1.00 97.69 81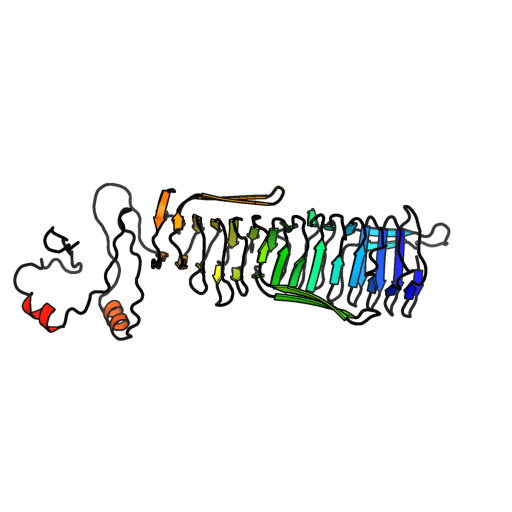 GLY A N 1
ATOM 542 C CA . GLY A 1 81 ? 1.804 4.656 -14.307 1.00 97.69 81 GLY A CA 1
ATOM 543 C C . GLY A 1 81 ? 1.910 3.885 -15.618 1.00 97.69 81 GLY A C 1
ATOM 544 O O . GLY A 1 81 ? 2.072 2.668 -15.625 1.00 97.69 81 GLY A O 1
ATOM 545 N N . GLN A 1 82 ? 1.776 4.587 -16.744 1.00 97.69 82 GLN A N 1
ATOM 546 C CA . GLN A 1 82 ? 1.980 4.024 -18.079 1.00 97.69 82 GLN A CA 1
ATOM 547 C C . GLN A 1 82 ? 3.294 4.532 -18.667 1.00 97.69 82 GLN A C 1
ATOM 549 O O . GLN A 1 82 ? 3.527 5.735 -18.734 1.00 97.69 82 GLN A O 1
ATOM 554 N N . VAL A 1 83 ? 4.109 3.616 -19.182 1.00 98.38 83 VAL A N 1
ATOM 555 C CA . VAL A 1 83 ? 5.313 3.926 -19.950 1.00 98.38 83 VAL A CA 1
ATOM 556 C C . VAL A 1 83 ? 5.127 3.424 -21.372 1.00 98.38 83 VAL A C 1
ATOM 558 O O . VAL A 1 83 ? 4.850 2.245 -21.588 1.00 98.38 83 VAL A O 1
ATOM 561 N N . THR A 1 84 ? 5.293 4.321 -22.345 1.00 96.75 84 THR A N 1
ATOM 562 C CA . THR A 1 84 ? 5.277 3.986 -23.773 1.00 96.75 84 THR A CA 1
ATOM 563 C C . THR A 1 84 ? 6.602 4.388 -24.409 1.00 96.75 84 THR A C 1
ATOM 565 O O . THR A 1 84 ? 6.952 5.567 -24.434 1.00 96.75 84 THR A O 1
ATOM 568 N N . SER A 1 85 ? 7.344 3.417 -24.931 1.00 94.12 85 SER A N 1
ATOM 569 C CA . SER A 1 85 ? 8.549 3.646 -25.730 1.00 94.12 85 SER A CA 1
ATOM 570 C C . SER A 1 85 ? 8.249 3.365 -27.198 1.00 94.12 85 SER A C 1
ATOM 572 O O . SER A 1 85 ? 7.683 2.326 -27.517 1.00 94.12 85 SER A O 1
ATOM 574 N N . SER A 1 86 ? 8.684 4.246 -28.093 1.00 90.38 86 SER A N 1
ATOM 575 C CA . SER A 1 86 ? 8.607 4.051 -29.546 1.00 90.38 86 SER A CA 1
ATOM 576 C C . SER A 1 86 ? 9.979 4.271 -30.174 1.00 90.38 86 SER A C 1
ATOM 578 O O . SER A 1 86 ? 10.683 5.197 -29.765 1.00 90.38 86 SER A O 1
ATOM 580 N N . VAL A 1 87 ? 10.353 3.475 -31.178 1.00 82.69 87 VAL A N 1
ATOM 581 C CA . VAL A 1 87 ? 11.585 3.684 -31.962 1.00 82.69 87 VAL A CA 1
ATOM 582 C C . VAL A 1 87 ? 11.226 4.259 -33.341 1.00 82.69 87 VAL A C 1
ATOM 584 O O . VAL A 1 87 ? 10.733 3.520 -34.199 1.00 82.69 87 VAL A O 1
ATOM 587 N N . PRO A 1 88 ? 11.460 5.565 -33.593 1.00 72.38 88 PRO A N 1
ATOM 588 C CA . PRO A 1 88 ? 11.159 6.178 -34.885 1.00 72.38 88 PRO A CA 1
ATOM 589 C C . PRO A 1 88 ? 11.990 5.572 -36.022 1.00 72.38 88 PRO A C 1
ATOM 591 O O . PRO A 1 88 ? 13.181 5.318 -35.861 1.00 72.38 88 PRO A O 1
ATOM 594 N N . GLY A 1 89 ? 11.382 5.400 -37.200 1.00 69.50 89 GLY A N 1
ATOM 595 C CA . GLY A 1 89 ? 12.096 5.017 -38.425 1.00 69.50 89 GLY A CA 1
ATOM 596 C C . GLY A 1 89 ? 12.361 3.518 -38.602 1.00 69.50 89 GLY A C 1
ATOM 597 O O . GLY A 1 89 ? 12.893 3.126 -39.640 1.00 69.50 89 GLY A O 1
ATOM 598 N N . SER A 1 90 ? 11.947 2.669 -37.657 1.00 62.03 90 SER A N 1
ATOM 599 C CA . SER A 1 90 ? 11.724 1.253 -37.955 1.00 62.03 90 SER A CA 1
ATOM 600 C C . SER A 1 90 ? 10.470 1.162 -38.837 1.00 62.03 90 SER A C 1
ATOM 602 O O . SER A 1 90 ? 9.477 1.832 -38.576 1.00 62.03 90 SER A O 1
ATOM 604 N N . GLY A 1 91 ? 10.500 0.418 -39.944 1.00 57.00 91 GLY A N 1
ATOM 605 C CA . GLY A 1 91 ? 9.397 0.343 -40.920 1.00 57.00 91 GLY A CA 1
ATOM 606 C C . GLY A 1 91 ? 8.104 -0.328 -40.415 1.00 57.00 91 GLY A C 1
ATOM 607 O O . GLY A 1 91 ? 7.359 -0.876 -41.223 1.00 57.00 91 GLY A O 1
ATOM 608 N N . GLY A 1 92 ? 7.852 -0.321 -39.103 1.00 59.66 92 GLY A N 1
ATOM 609 C CA . GLY A 1 92 ? 6.691 -0.877 -38.416 1.00 59.66 92 GLY A CA 1
ATOM 610 C C . GLY A 1 92 ? 6.410 -0.144 -37.096 1.00 59.66 92 GLY A C 1
ATOM 611 O O . GLY A 1 92 ? 7.175 0.714 -36.664 1.00 59.66 92 GLY A O 1
ATOM 612 N N . ASN A 1 93 ? 5.283 -0.467 -36.457 1.00 58.09 93 ASN A N 1
ATOM 613 C CA . ASN A 1 93 ? 4.887 0.100 -35.165 1.00 58.09 93 ASN A CA 1
ATOM 614 C C . ASN A 1 93 ? 5.641 -0.594 -34.012 1.00 58.09 93 ASN A C 1
ATOM 616 O O . ASN A 1 93 ? 5.058 -1.420 -33.314 1.00 58.09 93 ASN A O 1
ATOM 620 N N . ASP A 1 94 ? 6.929 -0.290 -33.828 1.00 82.81 94 ASP A N 1
ATOM 621 C CA . ASP A 1 94 ? 7.724 -0.755 -32.677 1.00 82.81 94 ASP A CA 1
ATOM 622 C C . ASP A 1 94 ? 7.464 0.140 -31.451 1.00 82.81 94 ASP A C 1
ATOM 624 O O . ASP A 1 94 ? 8.312 0.919 -30.999 1.00 82.81 94 ASP A O 1
ATOM 628 N N . THR A 1 95 ? 6.209 0.103 -30.997 1.00 91.38 95 THR A N 1
ATOM 629 C CA . THR A 1 95 ? 5.711 0.829 -29.828 1.00 91.38 95 THR A CA 1
ATOM 630 C C . THR A 1 95 ? 5.423 -0.165 -28.716 1.00 91.38 95 THR A C 1
ATOM 632 O O . THR A 1 95 ? 4.525 -0.997 -28.827 1.00 91.38 95 THR A O 1
ATOM 635 N N . GLN A 1 96 ? 6.145 -0.031 -27.609 1.00 94.25 96 GLN A N 1
ATOM 636 C CA . GLN A 1 96 ? 5.993 -0.864 -26.429 1.00 94.25 96 GLN A CA 1
ATOM 637 C C . GLN A 1 96 ? 5.355 -0.058 -25.307 1.00 94.25 96 GLN A C 1
ATOM 639 O O . GLN A 1 96 ? 5.945 0.901 -24.817 1.00 94.25 96 GLN A O 1
ATOM 644 N N . THR A 1 97 ? 4.172 -0.490 -24.877 1.00 96.56 97 THR A N 1
ATOM 645 C CA . THR A 1 97 ? 3.461 0.095 -23.735 1.00 96.56 97 THR A CA 1
ATOM 646 C C . THR A 1 97 ? 3.418 -0.885 -22.568 1.00 96.56 97 THR A C 1
ATOM 648 O O . THR A 1 97 ? 3.087 -2.060 -22.758 1.00 96.56 97 THR A O 1
ATOM 651 N N . THR A 1 98 ? 3.740 -0.400 -21.374 1.00 98.06 98 THR A N 1
ATOM 652 C CA . THR A 1 98 ? 3.577 -1.089 -20.087 1.00 98.06 98 THR A CA 1
ATOM 653 C C . THR A 1 98 ? 2.768 -0.181 -19.169 1.00 98.06 98 THR A C 1
ATOM 655 O O . THR A 1 98 ? 3.016 1.021 -19.143 1.00 98.06 98 THR A O 1
ATOM 658 N N . THR A 1 99 ? 1.815 -0.729 -18.419 1.00 97.81 99 THR A N 1
ATOM 659 C CA . THR A 1 99 ? 0.964 0.043 -17.504 1.00 97.81 99 THR A CA 1
ATOM 660 C C . THR A 1 99 ? 0.890 -0.654 -16.155 1.00 97.81 99 THR A C 1
ATOM 662 O O . THR A 1 99 ? 0.670 -1.861 -16.116 1.00 97.81 99 THR A O 1
ATOM 665 N N . GLY A 1 100 ? 1.009 0.117 -15.075 1.00 98.06 100 GLY A N 1
ATOM 666 C CA . GLY A 1 100 ? 0.853 -0.366 -13.709 1.00 98.06 100 GLY A CA 1
ATOM 667 C C . GLY A 1 100 ? 1.953 -1.337 -13.300 1.00 98.06 100 GLY A C 1
ATOM 668 O O . GLY A 1 100 ? 3.077 -1.270 -13.799 1.00 98.06 100 GLY A O 1
ATOM 669 N N . LEU A 1 101 ? 1.613 -2.238 -12.386 1.00 98.75 101 LEU A N 1
ATOM 670 C CA . LEU A 1 101 ? 2.485 -3.306 -11.909 1.00 98.75 101 LEU A CA 1
ATOM 671 C C . LEU A 1 101 ? 1.752 -4.644 -12.017 1.00 98.75 101 LEU A C 1
ATOM 673 O O . LEU A 1 101 ? 0.625 -4.782 -11.552 1.00 98.75 101 LEU A O 1
ATOM 677 N N . THR A 1 102 ? 2.379 -5.647 -12.621 1.00 98.50 102 THR A N 1
ATOM 678 C CA . THR A 1 102 ? 1.893 -7.031 -12.635 1.00 98.50 102 THR A CA 1
ATOM 679 C C . THR A 1 102 ? 3.065 -7.993 -12.512 1.00 98.50 102 THR A C 1
ATOM 681 O O . THR A 1 102 ? 4.053 -7.829 -13.226 1.00 98.50 102 THR A O 1
ATOM 684 N N . THR A 1 103 ? 2.953 -8.980 -11.618 1.00 97.38 103 THR A N 1
ATOM 685 C CA . THR A 1 103 ? 4.030 -9.943 -11.292 1.00 97.38 103 THR A CA 1
ATOM 686 C C . THR A 1 103 ? 3.599 -11.412 -11.342 1.00 97.38 103 THR A C 1
ATOM 688 O O . THR A 1 103 ? 4.401 -12.300 -11.057 1.00 97.38 103 THR A O 1
ATOM 691 N N . ASN A 1 104 ? 2.340 -11.700 -11.695 1.00 95.12 104 ASN A N 1
ATOM 692 C CA . ASN A 1 104 ? 1.787 -13.058 -11.775 1.00 95.12 104 ASN A CA 1
ATOM 693 C C . ASN A 1 104 ? 2.047 -13.910 -10.511 1.00 95.12 104 ASN A C 1
ATOM 695 O O . ASN A 1 104 ? 2.638 -14.985 -10.605 1.00 95.12 104 ASN A O 1
ATOM 699 N N . ASN A 1 105 ? 1.594 -13.445 -9.341 1.00 97.81 105 ASN A N 1
ATOM 700 C CA . ASN A 1 105 ? 1.740 -14.118 -8.037 1.00 97.81 105 ASN A CA 1
ATOM 701 C C . ASN A 1 105 ? 3.126 -14.036 -7.383 1.00 97.81 105 ASN A C 1
ATOM 703 O O . ASN A 1 105 ? 3.338 -14.688 -6.364 1.00 97.81 105 ASN A O 1
ATOM 707 N N . ASN A 1 106 ? 4.050 -13.239 -7.925 1.00 98.31 106 ASN A N 1
ATOM 708 C CA . ASN A 1 106 ? 5.333 -12.964 -7.273 1.00 98.31 106 ASN A CA 1
ATOM 709 C C . ASN A 1 106 ? 5.297 -11.649 -6.492 1.00 98.31 106 ASN A C 1
ATOM 711 O O . ASN A 1 106 ? 4.502 -10.755 -6.786 1.00 98.31 106 ASN A O 1
ATOM 715 N N . ASP A 1 107 ? 6.206 -11.510 -5.537 1.00 98.62 107 ASP A N 1
ATOM 716 C CA . ASP A 1 107 ? 6.303 -10.307 -4.721 1.00 98.62 107 ASP A CA 1
ATOM 717 C C . ASP A 1 107 ? 6.891 -9.123 -5.501 1.00 98.62 107 ASP A C 1
ATOM 719 O O . ASP A 1 107 ? 7.657 -9.289 -6.461 1.00 98.62 107 ASP A O 1
ATOM 723 N N . ALA A 1 108 ? 6.560 -7.915 -5.050 1.00 98.69 108 ALA A N 1
ATOM 724 C CA . ALA A 1 108 ? 7.222 -6.697 -5.480 1.00 98.69 108 ALA A CA 1
ATOM 725 C C . ALA A 1 108 ? 7.601 -5.805 -4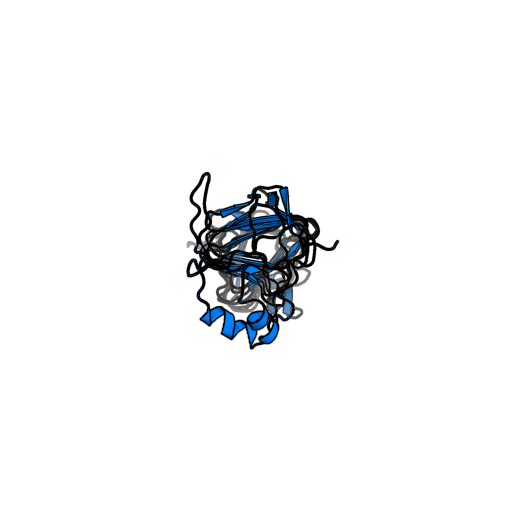.296 1.00 98.69 108 ALA A C 1
ATOM 727 O O . ALA A 1 108 ? 6.845 -5.657 -3.335 1.00 98.69 108 ALA A O 1
ATOM 728 N N . ILE A 1 109 ? 8.762 -5.168 -4.399 1.00 98.69 109 ILE A N 1
ATOM 729 C CA . ILE A 1 109 ? 9.257 -4.167 -3.456 1.00 98.69 109 ILE A CA 1
ATOM 730 C C . ILE A 1 109 ? 9.519 -2.892 -4.253 1.00 98.69 109 ILE A C 1
ATOM 732 O O . ILE A 1 109 ? 10.332 -2.885 -5.177 1.00 98.69 109 ILE A O 1
ATOM 736 N N . LEU A 1 110 ? 8.806 -1.824 -3.913 1.00 98.62 110 LEU A N 1
ATOM 737 C CA . LEU A 1 110 ? 8.937 -0.516 -4.542 1.00 98.62 110 LEU A CA 1
ATOM 738 C C . LEU A 1 110 ? 9.435 0.494 -3.510 1.00 98.62 110 LEU A C 1
ATOM 740 O O . LEU A 1 110 ? 8.755 0.725 -2.514 1.00 98.62 110 LEU A O 1
ATOM 744 N N . ASP A 1 111 ? 10.586 1.105 -3.764 1.00 98.31 111 ASP A N 1
ATOM 745 C CA . ASP A 1 111 ? 11.201 2.120 -2.911 1.00 98.31 111 ASP A CA 1
ATOM 746 C C . ASP A 1 111 ? 11.311 3.448 -3.664 1.00 98.31 111 ASP A C 1
ATOM 748 O O . ASP A 1 111 ? 12.017 3.556 -4.662 1.00 98.31 111 ASP A O 1
ATOM 752 N N . SER A 1 112 ? 10.590 4.471 -3.211 1.00 98.12 112 SER A N 1
ATOM 753 C CA . SER A 1 112 ? 10.614 5.805 -3.826 1.00 98.12 112 SER A CA 1
ATOM 754 C C . SER A 1 112 ? 11.722 6.711 -3.281 1.00 98.12 112 SER A C 1
ATOM 756 O O . SER A 1 112 ? 11.725 7.917 -3.551 1.00 98.12 112 SER A O 1
ATOM 758 N N . GLY A 1 113 ? 12.611 6.166 -2.447 1.00 96.69 113 GLY A N 1
ATOM 759 C CA . GLY A 1 113 ? 13.723 6.878 -1.845 1.00 96.69 113 GLY A CA 1
ATOM 760 C C . GLY A 1 113 ? 13.250 8.080 -1.042 1.00 96.69 113 GLY A C 1
ATOM 761 O O . GLY A 1 113 ? 12.380 7.981 -0.174 1.00 96.69 113 GLY A O 1
ATOM 762 N N . THR A 1 114 ? 13.843 9.242 -1.321 1.00 96.50 114 THR A N 1
ATOM 763 C CA . THR A 1 114 ? 13.549 10.475 -0.571 1.00 96.50 114 THR A CA 1
ATOM 764 C C . THR A 1 114 ? 12.241 11.151 -0.980 1.00 96.50 114 THR A C 1
ATOM 766 O O . THR A 1 114 ? 11.714 11.962 -0.216 1.00 96.50 114 THR A O 1
ATOM 769 N N . GLY A 1 115 ? 11.712 10.824 -2.161 1.00 96.88 115 GLY A N 1
ATOM 770 C CA . GLY A 1 115 ? 10.473 11.386 -2.684 1.00 96.88 115 GLY A CA 1
ATOM 771 C C . GLY A 1 115 ? 9.236 10.569 -2.344 1.00 96.88 115 GLY A C 1
ATOM 772 O O . GLY A 1 115 ? 9.289 9.585 -1.602 1.00 96.88 115 GLY A O 1
ATOM 773 N N . GLY A 1 116 ? 8.103 11.008 -2.889 1.00 97.19 116 GLY A N 1
ATOM 774 C CA . GLY A 1 116 ? 6.829 10.304 -2.776 1.00 97.19 116 GLY A CA 1
ATOM 775 C C . GLY A 1 116 ? 6.624 9.281 -3.891 1.00 97.19 116 GLY A C 1
ATOM 776 O O . GLY A 1 116 ? 7.233 9.368 -4.959 1.00 97.19 116 GLY A O 1
ATOM 777 N N . LEU A 1 117 ? 5.719 8.338 -3.649 1.00 98.38 117 LEU A N 1
ATOM 778 C CA . LEU A 1 117 ? 5.199 7.416 -4.653 1.00 98.38 117 LEU A CA 1
ATOM 779 C C . LEU A 1 117 ? 3.755 7.780 -4.983 1.00 98.38 117 LEU A C 1
ATOM 781 O O . LEU A 1 117 ? 2.911 7.919 -4.099 1.00 98.38 117 LEU A O 1
ATOM 785 N N . THR A 1 118 ? 3.453 7.898 -6.269 1.00 98.00 118 THR A N 1
ATOM 786 C CA . THR A 1 118 ? 2.080 8.105 -6.735 1.00 98.00 118 THR A CA 1
ATOM 787 C C . THR A 1 118 ? 1.575 6.880 -7.484 1.00 98.00 118 THR A C 1
ATOM 789 O O . THR A 1 118 ? 2.115 6.524 -8.529 1.00 98.00 118 THR A O 1
ATOM 792 N N . LEU A 1 119 ? 0.505 6.249 -7.006 1.00 98.31 119 LEU A N 1
ATOM 793 C CA . LEU A 1 119 ? -0.148 5.139 -7.700 1.00 98.31 119 LEU A CA 1
ATOM 794 C C . LEU A 1 119 ? -1.190 5.689 -8.681 1.00 98.31 119 LEU A C 1
ATOM 796 O O . LEU A 1 119 ? -2.323 5.985 -8.305 1.00 98.31 119 LEU A O 1
ATOM 800 N N . SER A 1 120 ? -0.792 5.847 -9.946 1.00 96.81 120 SER A N 1
ATOM 801 C CA . SER A 1 120 ? -1.660 6.331 -11.036 1.00 96.81 120 SER A CA 1
ATOM 802 C C . SER A 1 120 ? -2.276 5.196 -11.865 1.00 96.81 120 SER A C 1
ATOM 804 O O . SER A 1 120 ? -3.236 5.406 -12.606 1.00 96.81 120 SER A O 1
ATOM 806 N N . ALA A 1 121 ? -1.732 3.984 -11.757 1.00 97.19 121 ALA A N 1
ATOM 807 C CA . ALA A 1 121 ? -2.210 2.779 -12.424 1.00 97.19 121 ALA A CA 1
ATOM 808 C C . ALA A 1 121 ? -2.223 1.591 -11.455 1.00 97.19 121 ALA A C 1
ATOM 810 O O . ALA A 1 121 ? -1.510 1.592 -10.451 1.00 97.19 121 ALA A O 1
ATOM 811 N N . SER A 1 122 ? -3.047 0.588 -11.756 1.00 97.75 122 SER A N 1
ATOM 812 C CA . SER A 1 122 ? -3.278 -0.553 -10.871 1.00 97.75 122 SER A CA 1
ATOM 813 C C . SER A 1 122 ? -2.019 -1.390 -10.637 1.00 97.75 122 SER A C 1
ATOM 815 O O . SER A 1 122 ? -1.246 -1.641 -11.567 1.00 97.75 122 SER A O 1
ATOM 817 N N . SER A 1 123 ? -1.879 -1.904 -9.420 1.00 98.56 123 SER A N 1
ATOM 818 C CA . SER A 1 123 ? -0.934 -2.964 -9.067 1.00 98.56 123 SER A CA 1
ATOM 819 C C . SER A 1 123 ? -1.695 -4.274 -8.897 1.00 98.56 123 SER A C 1
ATOM 821 O O . SER A 1 123 ? -2.570 -4.355 -8.045 1.00 98.56 123 SER A O 1
ATOM 823 N N . ASN A 1 124 ? -1.375 -5.298 -9.686 1.00 98.44 124 ASN A N 1
ATOM 824 C CA . ASN A 1 124 ? -1.983 -6.622 -9.593 1.00 98.44 124 ASN A CA 1
ATOM 825 C C . ASN A 1 124 ? -0.908 -7.702 -9.451 1.00 98.44 124 ASN A C 1
ATOM 827 O O . ASN A 1 124 ? -0.298 -8.140 -10.428 1.00 98.44 124 ASN A O 1
ATOM 831 N N . LEU A 1 125 ? -0.689 -8.131 -8.216 1.00 98.56 125 LEU A N 1
ATOM 832 C CA . LEU A 1 125 ? 0.275 -9.166 -7.875 1.00 98.56 125 LEU A CA 1
ATOM 833 C C . LEU A 1 125 ? -0.404 -10.520 -7.643 1.00 98.56 125 LEU A C 1
ATOM 835 O O . LEU A 1 125 ? 0.295 -11.500 -7.416 1.00 98.56 125 LEU A O 1
ATOM 839 N N . GLY A 1 126 ? -1.737 -10.615 -7.715 1.00 98.12 126 GLY A N 1
ATOM 840 C CA . GLY A 1 126 ? -2.469 -11.832 -7.361 1.00 98.12 126 GLY A CA 1
ATOM 841 C C . GLY A 1 126 ? -2.197 -12.230 -5.909 1.00 98.12 126 GLY A C 1
ATOM 842 O O . GLY A 1 126 ? -2.456 -11.447 -5.003 1.00 98.12 126 GLY A O 1
ATOM 843 N N . SER A 1 127 ? -1.645 -13.424 -5.677 1.00 98.06 127 SER A N 1
ATOM 844 C CA . SER A 1 127 ? -1.277 -13.877 -4.325 1.00 98.06 127 SER A CA 1
ATOM 845 C C . SER A 1 127 ? 0.071 -13.352 -3.813 1.00 98.06 127 SER A C 1
ATOM 847 O O . SER A 1 127 ? 0.428 -13.654 -2.678 1.00 98.06 127 SER A O 1
ATOM 849 N N . GLY A 1 128 ? 0.839 -12.633 -4.638 1.00 98.69 128 GLY A N 1
ATOM 850 C CA . GLY A 1 128 ? 2.115 -12.035 -4.234 1.00 98.69 128 GLY A CA 1
ATOM 851 C C . GLY A 1 128 ? 1.924 -10.823 -3.320 1.00 98.69 128 GLY A C 1
ATOM 852 O O . GLY A 1 128 ? 0.865 -10.192 -3.321 1.00 98.69 128 GLY A O 1
ATOM 853 N N . ASN A 1 129 ? 2.956 -10.489 -2.554 1.00 98.88 129 ASN A N 1
ATOM 854 C CA . ASN A 1 129 ? 2.973 -9.358 -1.632 1.00 98.88 129 ASN A CA 1
ATOM 855 C C . ASN A 1 129 ? 3.576 -8.107 -2.280 1.00 98.88 129 ASN A C 1
ATOM 857 O O . ASN A 1 129 ? 4.555 -8.183 -3.023 1.00 98.88 129 ASN A O 1
ATOM 861 N N . LEU A 1 130 ? 3.007 -6.944 -1.968 1.00 98.88 130 LEU A N 1
ATOM 862 C CA . LEU A 1 130 ? 3.540 -5.639 -2.343 1.00 98.88 130 LEU A CA 1
ATOM 863 C C . LEU A 1 130 ? 4.090 -4.942 -1.098 1.00 98.88 130 LEU A C 1
ATOM 865 O O . LEU A 1 130 ? 3.339 -4.662 -0.165 1.00 98.88 130 LEU A O 1
ATOM 869 N N . THR A 1 131 ? 5.378 -4.604 -1.097 1.00 98.94 131 THR A N 1
ATOM 870 C CA . THR A 1 131 ? 5.945 -3.671 -0.116 1.00 98.94 131 THR A CA 1
ATOM 871 C C . THR A 1 131 ? 6.190 -2.317 -0.765 1.00 98.94 131 THR A C 1
ATOM 873 O O . THR A 1 131 ? 6.902 -2.227 -1.764 1.00 98.94 131 THR A O 1
ATOM 876 N N . LEU A 1 132 ? 5.625 -1.265 -0.173 1.00 98.88 132 LEU A N 1
ATOM 877 C CA . LEU A 1 132 ? 5.861 0.125 -0.547 1.00 98.88 132 LEU A CA 1
ATOM 878 C C . LEU A 1 132 ? 6.737 0.792 0.514 1.00 98.88 132 LEU A C 1
ATOM 880 O O . LEU A 1 132 ? 6.339 0.903 1.677 1.00 98.88 132 LEU A O 1
ATOM 884 N N . ILE A 1 133 ? 7.913 1.250 0.099 1.00 98.75 133 ILE A N 1
ATOM 885 C CA . ILE A 1 133 ? 8.859 2.003 0.916 1.00 98.75 133 ILE A CA 1
ATOM 886 C C . ILE A 1 133 ? 8.868 3.442 0.399 1.00 98.75 133 ILE A C 1
ATOM 888 O O . ILE A 1 133 ? 9.136 3.686 -0.776 1.00 98.75 133 ILE A O 1
ATOM 892 N N . SER A 1 134 ? 8.517 4.408 1.247 1.00 98.44 134 SER A N 1
ATOM 893 C CA . SER A 1 134 ? 8.478 5.809 0.828 1.00 98.44 134 SER A CA 1
ATOM 894 C C . SER A 1 134 ? 8.716 6.787 1.969 1.00 98.44 134 SER A C 1
ATOM 896 O O . SER A 1 134 ? 7.971 6.829 2.954 1.00 98.44 134 SER A O 1
ATOM 898 N N . GLN A 1 135 ? 9.727 7.643 1.807 1.00 97.94 135 GLN A N 1
ATOM 899 C CA . GLN A 1 135 ? 10.001 8.713 2.766 1.00 97.94 135 GLN A CA 1
ATOM 900 C C . GLN A 1 135 ? 9.137 9.953 2.526 1.00 97.94 135 GLN A C 1
ATOM 902 O O . GLN A 1 135 ? 8.779 10.629 3.493 1.00 97.94 135 GLN A O 1
ATOM 907 N N . GLY A 1 136 ? 8.763 10.224 1.270 1.00 97.81 136 GLY A N 1
ATOM 908 C CA . GLY A 1 136 ? 7.831 11.293 0.904 1.00 97.81 136 GLY A CA 1
ATOM 909 C C . GLY A 1 136 ? 6.356 10.908 1.043 1.00 97.81 136 GLY A C 1
ATOM 910 O O . GLY A 1 136 ? 5.497 11.786 1.002 1.00 97.81 136 GLY A O 1
ATOM 911 N N . GLY A 1 137 ? 6.065 9.624 1.258 1.00 98.12 137 GLY A N 1
ATOM 912 C CA . GLY A 1 137 ? 4.713 9.102 1.417 1.00 98.12 137 GLY A CA 1
ATOM 913 C C . GLY A 1 137 ? 4.128 8.570 0.115 1.00 98.12 137 GLY A C 1
ATOM 914 O O . GLY A 1 137 ? 4.692 8.731 -0.968 1.00 98.12 137 GLY A O 1
ATOM 915 N N . VAL A 1 138 ? 2.976 7.922 0.226 1.00 98.50 138 VAL A N 1
ATOM 916 C CA . VAL A 1 138 ? 2.294 7.303 -0.911 1.00 98.50 138 VAL A CA 1
ATOM 917 C C . VAL A 1 138 ? 0.926 7.933 -1.077 1.00 98.50 138 VAL A C 1
ATOM 919 O O . VAL A 1 138 ? 0.191 8.068 -0.104 1.00 98.50 138 VAL A O 1
ATOM 922 N N . THR A 1 139 ? 0.583 8.291 -2.310 1.00 96.81 139 THR A N 1
ATOM 923 C CA . THR A 1 139 ? -0.765 8.743 -2.673 1.00 96.81 139 THR A CA 1
ATOM 924 C C . THR A 1 139 ? -1.338 7.865 -3.772 1.00 96.81 139 THR A C 1
ATOM 926 O O . THR A 1 139 ? -0.620 7.407 -4.667 1.00 96.81 139 THR A O 1
ATOM 929 N N . GLN A 1 140 ? -2.642 7.627 -3.704 1.00 94.19 140 GLN A N 1
ATOM 930 C CA . GLN A 1 140 ? -3.378 6.801 -4.651 1.00 94.19 140 GLN A CA 1
ATOM 931 C C . GLN A 1 140 ? -4.375 7.656 -5.443 1.00 94.19 140 GLN A C 1
ATOM 933 O O . GLN A 1 140 ? -5.139 8.419 -4.862 1.00 94.19 140 GLN A O 1
ATOM 938 N N . PHE A 1 141 ? -4.394 7.533 -6.777 1.00 84.56 141 PHE A N 1
ATOM 939 C CA . PHE A 1 141 ? -5.330 8.272 -7.637 1.00 84.56 141 PHE A CA 1
ATOM 940 C C . PHE A 1 141 ? -6.138 7.345 -8.542 1.00 84.56 141 PHE A C 1
ATOM 942 O O . PHE A 1 141 ? -5.608 6.379 -9.084 1.00 84.56 141 PHE A O 1
ATOM 949 N N . GLY A 1 142 ? -7.404 7.702 -8.792 1.00 78.12 142 GLY A N 1
ATOM 950 C CA . GLY A 1 142 ? -8.234 7.151 -9.870 1.00 78.12 142 GLY A CA 1
ATOM 951 C C . GLY A 1 142 ? -8.198 5.621 -9.978 1.00 78.12 142 GLY A C 1
ATOM 952 O O . GLY A 1 142 ? -8.795 4.916 -9.171 1.00 78.12 142 GLY A O 1
ATOM 953 N N . THR A 1 143 ? -7.500 5.119 -11.002 1.00 86.00 143 THR A N 1
ATOM 954 C CA . THR A 1 143 ? -7.348 3.692 -11.348 1.00 86.00 143 THR A CA 1
ATOM 955 C C . THR A 1 143 ? -6.226 2.960 -10.598 1.00 86.00 143 THR A C 1
ATOM 957 O O . THR A 1 143 ? -5.932 1.811 -10.913 1.00 86.00 143 THR A O 1
ATOM 960 N N . GLY A 1 144 ? -5.560 3.609 -9.643 1.00 93.50 144 GLY A N 1
ATOM 961 C CA . GLY A 1 144 ? -4.391 3.102 -8.922 1.00 93.50 144 GLY A CA 1
ATOM 962 C C . GLY A 1 144 ? -4.659 2.014 -7.879 1.00 93.50 144 GLY A C 1
ATOM 963 O O . GLY A 1 144 ? -3.975 2.021 -6.863 1.00 93.50 144 GLY A O 1
ATOM 964 N N . SER A 1 145 ? -5.643 1.127 -8.068 1.00 96.94 145 SER A N 1
ATOM 965 C CA . SER A 1 145 ? -5.999 0.084 -7.089 1.00 96.94 145 SER A CA 1
ATOM 966 C C . SER A 1 145 ? -4.879 -0.943 -6.872 1.00 96.94 145 SER A C 1
ATOM 968 O O . SER A 1 145 ? -4.036 -1.159 -7.747 1.00 96.94 145 SER A O 1
ATOM 970 N N . ILE A 1 146 ? -4.879 -1.593 -5.709 1.00 98.75 146 ILE A N 1
ATOM 971 C CA . ILE A 1 146 ? -3.907 -2.620 -5.320 1.00 98.75 146 ILE A CA 1
ATOM 972 C C . ILE A 1 146 ? -4.633 -3.954 -5.138 1.00 98.75 146 ILE A C 1
ATOM 974 O O . ILE A 1 146 ? -5.545 -4.047 -4.327 1.00 98.75 146 ILE A O 1
ATOM 978 N N . THR A 1 147 ? -4.192 -4.989 -5.849 1.00 98.69 147 THR A N 1
ATOM 979 C CA . THR A 1 147 ? -4.611 -6.383 -5.659 1.00 98.69 147 THR A CA 1
ATOM 980 C C . THR A 1 147 ? -3.386 -7.220 -5.299 1.00 98.69 147 THR A C 1
ATOM 982 O O . THR A 1 147 ? -2.483 -7.365 -6.130 1.00 98.69 147 THR A O 1
ATOM 985 N N . ALA A 1 148 ? -3.328 -7.734 -4.069 1.00 98.81 148 ALA A N 1
ATOM 986 C CA . ALA A 1 148 ? -2.169 -8.457 -3.539 1.00 98.81 148 ALA A CA 1
ATOM 987 C C . ALA A 1 148 ? -2.551 -9.422 -2.400 1.00 98.81 148 ALA A C 1
ATOM 989 O O . ALA A 1 148 ? -3.510 -9.194 -1.666 1.00 98.81 148 ALA A O 1
ATOM 990 N N . GLY A 1 149 ? -1.745 -10.462 -2.174 1.00 98.81 149 GLY A N 1
ATOM 991 C CA . GLY A 1 149 ? -1.874 -11.314 -0.985 1.00 98.81 149 GLY A CA 1
ATOM 992 C C . GLY A 1 149 ? -1.575 -10.547 0.308 1.00 98.81 149 GLY A C 1
ATOM 993 O O . GLY A 1 149 ? -2.190 -10.783 1.352 1.00 98.81 149 GLY A O 1
ATOM 994 N N . GLY A 1 150 ? -0.685 -9.561 0.225 1.00 98.88 150 GLY A N 1
ATOM 995 C CA . GLY A 1 150 ? -0.361 -8.678 1.331 1.00 98.88 150 GLY A CA 1
ATOM 996 C C . GLY A 1 150 ? 0.185 -7.330 0.879 1.00 98.88 150 GLY A C 1
ATOM 997 O O . GLY A 1 150 ? 0.818 -7.222 -0.170 1.00 98.88 150 GLY A O 1
ATOM 998 N N . LEU A 1 151 ? -0.055 -6.303 1.691 1.00 98.94 151 LEU A N 1
ATOM 999 C CA . LEU A 1 151 ? 0.445 -4.945 1.512 1.00 98.94 151 LEU A CA 1
ATOM 1000 C C . LEU A 1 151 ? 1.241 -4.522 2.747 1.00 98.94 151 LEU A C 1
ATOM 1002 O O . LEU A 1 151 ? 0.683 -4.379 3.836 1.00 98.94 151 LEU A O 1
ATOM 1006 N N . GLY A 1 152 ? 2.544 -4.324 2.568 1.00 98.94 152 GLY A N 1
ATOM 1007 C CA . GLY A 1 152 ? 3.456 -3.809 3.582 1.00 98.94 152 GLY A CA 1
ATOM 1008 C C . GLY A 1 152 ? 3.814 -2.351 3.307 1.00 98.94 152 GLY A C 1
ATOM 1009 O O . GLY A 1 152 ? 4.289 -2.034 2.222 1.00 98.94 152 GLY A O 1
ATOM 1010 N N . LEU A 1 153 ? 3.641 -1.466 4.286 1.00 98.94 153 LEU A N 1
ATOM 1011 C CA . LEU A 1 153 ? 4.025 -0.054 4.181 1.00 98.94 153 LEU A CA 1
ATOM 1012 C C . LEU A 1 153 ? 5.207 0.258 5.099 1.00 98.94 153 LEU A C 1
ATOM 1014 O O . LEU A 1 153 ? 5.204 -0.143 6.267 1.00 98.94 153 LEU A O 1
ATOM 1018 N N . GLN A 1 154 ? 6.204 0.976 4.587 1.00 98.81 154 GLN A N 1
ATOM 1019 C CA . GLN A 1 154 ? 7.390 1.384 5.339 1.00 98.81 154 GLN A CA 1
ATOM 1020 C C . GLN A 1 154 ? 7.835 2.796 4.959 1.00 98.81 154 GLN A C 1
ATOM 1022 O O . GLN A 1 154 ? 7.797 3.173 3.793 1.00 98.81 154 GLN A O 1
ATOM 1027 N N . GLY A 1 155 ? 8.329 3.561 5.928 1.00 98.25 155 GLY A N 1
ATOM 1028 C CA . GLY A 1 155 ? 8.960 4.857 5.670 1.00 98.25 155 GLY A CA 1
ATOM 1029 C C . GLY A 1 155 ? 8.402 5.987 6.522 1.00 98.25 155 GLY A C 1
ATOM 1030 O O . GLY A 1 155 ? 7.677 5.774 7.490 1.00 98.25 155 GLY A O 1
ATOM 1031 N N . THR A 1 156 ? 8.790 7.218 6.213 1.00 98.06 156 THR A N 1
ATOM 1032 C CA . THR A 1 156 ? 8.497 8.371 7.072 1.00 98.06 156 THR A CA 1
ATOM 1033 C C . THR A 1 156 ? 7.281 9.183 6.655 1.00 98.06 156 THR A C 1
ATOM 1035 O O . THR A 1 156 ? 6.764 9.933 7.482 1.00 98.06 156 THR A O 1
ATOM 1038 N N . GLY A 1 157 ? 6.848 9.067 5.401 1.00 97.44 157 GLY A N 1
ATOM 1039 C CA . GLY A 1 157 ? 5.767 9.882 4.858 1.00 97.44 157 GLY A CA 1
ATOM 1040 C C . GLY A 1 157 ? 4.373 9.413 5.269 1.00 97.44 157 GLY A C 1
ATOM 1041 O O . GLY A 1 157 ? 4.206 8.403 5.953 1.00 97.44 157 GLY A O 1
ATOM 1042 N N . THR A 1 158 ? 3.365 10.167 4.835 1.00 98.38 158 THR A N 1
ATOM 1043 C CA . THR A 1 158 ? 1.949 9.796 4.962 1.00 98.38 158 THR A CA 1
ATOM 1044 C C . THR A 1 158 ? 1.562 8.826 3.849 1.00 98.38 158 THR A C 1
ATOM 1046 O O . THR A 1 158 ? 1.947 9.026 2.700 1.00 98.38 158 THR A O 1
ATOM 1049 N N . PHE A 1 159 ? 0.790 7.794 4.176 1.00 98.75 159 PHE A N 1
ATOM 1050 C CA . PHE A 1 159 ? 0.301 6.800 3.223 1.00 98.75 159 PHE A CA 1
ATOM 1051 C C . PHE A 1 159 ? -1.212 6.942 3.085 1.00 98.75 159 PHE A C 1
ATOM 1053 O O . PHE A 1 159 ? -1.951 6.573 3.991 1.00 98.75 159 PHE A O 1
ATOM 1060 N N . ASP A 1 160 ? -1.654 7.491 1.960 1.00 97.50 160 ASP A N 1
ATOM 1061 C CA . ASP A 1 160 ? -3.056 7.736 1.628 1.00 97.50 160 ASP A CA 1
ATOM 1062 C C . ASP A 1 160 ? -3.489 6.785 0.497 1.00 97.50 160 ASP A C 1
ATOM 1064 O O . ASP A 1 160 ? -3.229 7.024 -0.689 1.00 97.50 160 ASP A O 1
ATOM 1068 N N . LEU A 1 161 ? -4.060 5.642 0.896 1.00 97.88 161 LEU A N 1
ATOM 1069 C CA . LEU A 1 161 ? -4.452 4.514 0.044 1.00 97.88 161 LEU A CA 1
ATOM 1070 C C . LEU A 1 161 ? -5.957 4.223 0.188 1.00 97.88 161 LEU A C 1
ATOM 1072 O O . LEU A 1 161 ? -6.380 3.121 0.548 1.00 97.88 161 LEU A O 1
ATOM 1076 N N . ASN A 1 162 ? -6.778 5.241 -0.055 1.00 94.00 162 ASN A N 1
ATOM 1077 C CA . ASN A 1 162 ? -8.221 5.239 0.196 1.00 94.00 162 ASN A CA 1
ATOM 1078 C C . ASN A 1 162 ? -9.099 4.691 -0.950 1.00 94.00 162 ASN A C 1
ATOM 1080 O O . ASN A 1 162 ? -10.319 4.868 -0.941 1.00 94.00 162 ASN A O 1
ATOM 1084 N N . ASN A 1 163 ? -8.524 4.012 -1.946 1.00 95.44 163 ASN A N 1
ATOM 1085 C CA . ASN A 1 163 ? -9.312 3.437 -3.034 1.00 95.44 163 ASN A CA 1
ATOM 1086 C C . ASN A 1 163 ? -10.073 2.181 -2.578 1.00 95.44 163 ASN A C 1
ATOM 1088 O O . ASN A 1 163 ? -9.486 1.117 -2.417 1.00 95.44 163 ASN A O 1
ATOM 1092 N N . ALA A 1 164 ? -11.401 2.265 -2.498 1.00 94.75 164 ALA A N 1
ATOM 1093 C CA . ALA A 1 164 ? -12.272 1.143 -2.129 1.00 94.75 164 ALA A CA 1
ATOM 1094 C C . ALA A 1 164 ? -12.226 -0.069 -3.091 1.00 94.75 164 ALA A C 1
ATOM 1096 O O . ALA A 1 164 ? -12.877 -1.078 -2.840 1.00 94.75 164 ALA A O 1
ATOM 1097 N N . SER A 1 165 ? -11.505 0.025 -4.215 1.00 96.12 165 SER A N 1
ATOM 1098 C CA . SER A 1 165 ? -11.253 -1.100 -5.130 1.00 96.12 165 SER A CA 1
ATOM 1099 C C . SER A 1 165 ? -9.963 -1.863 -4.814 1.00 96.12 165 SER A C 1
ATOM 1101 O O . SER A 1 165 ? -9.588 -2.741 -5.593 1.00 96.12 165 SER A O 1
ATOM 1103 N N . ASN A 1 166 ? -9.242 -1.513 -3.744 1.00 98.50 166 ASN A N 1
ATOM 1104 C CA . ASN A 1 166 ? -8.159 -2.364 -3.261 1.00 98.50 166 ASN A CA 1
ATOM 1105 C C . ASN A 1 166 ? -8.726 -3.719 -2.804 1.00 98.50 166 ASN A C 1
ATOM 1107 O O . ASN A 1 166 ? -9.866 -3.802 -2.347 1.00 98.50 166 ASN A O 1
ATOM 1111 N N . ASP A 1 167 ? -7.924 -4.762 -2.979 1.00 98.50 167 ASP A N 1
ATOM 1112 C CA . ASP A 1 167 ? -8.237 -6.148 -2.634 1.00 98.50 167 ASP A CA 1
ATOM 1113 C C . ASP A 1 167 ? -6.961 -6.793 -2.076 1.00 98.50 167 ASP A C 1
ATOM 1115 O O . ASP A 1 167 ? -6.098 -7.280 -2.818 1.00 98.50 167 ASP A O 1
ATOM 1119 N N . VAL A 1 168 ? -6.785 -6.674 -0.761 1.00 98.81 168 VAL A N 1
ATOM 1120 C CA . VAL A 1 168 ? -5.594 -7.098 -0.027 1.00 98.81 168 VAL A CA 1
ATOM 1121 C C . VAL A 1 168 ? -5.990 -7.995 1.135 1.00 98.81 168 VAL A C 1
ATOM 1123 O O . VAL A 1 168 ? -6.685 -7.582 2.054 1.00 98.81 168 VAL A O 1
ATOM 1126 N N . THR A 1 169 ? -5.446 -9.211 1.187 1.00 98.81 169 THR A N 1
ATOM 1127 C CA . THR A 1 169 ? -5.777 -10.139 2.285 1.00 98.81 169 THR A CA 1
ATOM 1128 C C . THR A 1 169 ? -5.123 -9.744 3.620 1.00 98.81 169 THR A C 1
ATOM 1130 O O . THR A 1 169 ? -5.751 -9.833 4.683 1.00 98.81 169 THR A O 1
ATOM 1133 N N . THR A 1 170 ? -3.854 -9.315 3.593 1.00 98.88 170 THR A N 1
ATOM 1134 C CA . THR A 1 170 ? -3.103 -8.918 4.799 1.00 98.88 170 THR A CA 1
ATOM 1135 C C . THR A 1 170 ? -2.475 -7.540 4.652 1.00 98.88 170 THR A C 1
ATOM 1137 O O . THR A 1 170 ? -1.644 -7.309 3.785 1.00 98.88 170 THR A O 1
ATOM 1140 N N . PHE A 1 171 ? -2.811 -6.632 5.553 1.00 98.94 171 PHE A N 1
ATOM 1141 C CA . PHE A 1 171 ? -2.235 -5.303 5.646 1.00 98.94 171 PHE A CA 1
ATOM 1142 C C . PHE A 1 171 ? -1.235 -5.225 6.804 1.00 98.94 171 PHE A C 1
ATOM 1144 O O . PHE A 1 171 ? -1.482 -5.749 7.895 1.00 98.94 171 PHE A O 1
ATOM 1151 N N . ALA A 1 172 ? -0.116 -4.540 6.588 1.00 98.94 172 ALA A N 1
ATOM 1152 C CA . ALA A 1 172 ? 0.806 -4.159 7.646 1.00 98.94 172 ALA A CA 1
ATOM 1153 C C . ALA A 1 172 ? 1.467 -2.813 7.333 1.00 98.94 172 ALA A C 1
ATOM 1155 O O . ALA A 1 172 ? 1.838 -2.541 6.193 1.00 98.94 172 ALA A O 1
ATOM 1156 N N . ALA A 1 173 ? 1.689 -1.987 8.349 1.00 98.94 173 ALA A N 1
ATOM 1157 C CA . ALA A 1 173 ? 2.362 -0.703 8.201 1.00 98.94 173 ALA A CA 1
ATOM 1158 C C . ALA A 1 173 ? 3.311 -0.440 9.369 1.00 98.94 173 ALA A C 1
ATOM 1160 O O . ALA A 1 173 ? 2.954 -0.621 10.530 1.00 98.94 173 ALA A O 1
ATOM 1161 N N . ASN A 1 174 ? 4.518 0.018 9.058 1.00 98.75 174 ASN A N 1
ATOM 1162 C CA . ASN A 1 174 ? 5.471 0.550 10.021 1.00 98.75 174 ASN A CA 1
ATOM 1163 C C . ASN A 1 174 ? 6.002 1.872 9.475 1.00 98.75 174 ASN A C 1
ATOM 1165 O O . ASN A 1 174 ? 6.985 1.902 8.730 1.00 98.75 174 ASN A O 1
ATOM 1169 N N . VAL A 1 175 ? 5.288 2.948 9.788 1.00 98.62 175 VAL A N 1
ATOM 1170 C CA . VAL A 1 175 ? 5.534 4.261 9.198 1.00 98.62 175 VAL A CA 1
ATOM 1171 C C . VAL A 1 175 ? 5.633 5.337 10.268 1.00 98.62 175 VAL A C 1
ATOM 1173 O O . VAL A 1 175 ? 5.133 5.180 11.380 1.00 98.62 175 VAL A O 1
ATOM 1176 N N . SER A 1 176 ? 6.265 6.463 9.943 1.00 98.06 176 SER A N 1
ATOM 1177 C CA . SER A 1 176 ? 6.235 7.627 10.836 1.00 98.06 176 SER A CA 1
ATOM 1178 C C . SER A 1 176 ? 5.032 8.531 10.580 1.00 98.06 176 SER A C 1
ATOM 1180 O O . SER A 1 176 ? 4.582 9.166 11.529 1.00 98.06 176 SER A O 1
ATOM 1182 N N . GLY A 1 177 ? 4.506 8.594 9.352 1.00 98.31 177 GLY A N 1
ATOM 1183 C CA . GLY A 1 177 ? 3.339 9.407 8.994 1.00 98.31 177 GLY A CA 1
ATOM 1184 C C . GLY A 1 177 ? 1.994 8.752 9.318 1.00 98.31 177 GLY A C 1
ATOM 1185 O O . GLY A 1 177 ? 1.932 7.699 9.953 1.00 98.31 177 GLY A O 1
ATOM 1186 N N . GLY A 1 178 ? 0.906 9.410 8.908 1.00 98.50 178 GLY A N 1
ATOM 1187 C CA . GLY A 1 178 ? -0.448 8.860 9.028 1.00 98.50 178 GLY A CA 1
ATOM 1188 C C . GLY A 1 178 ? -0.741 7.804 7.962 1.00 98.50 178 GLY A C 1
ATOM 1189 O O . GLY A 1 178 ? -0.062 7.754 6.934 1.00 98.50 178 GLY A O 1
ATOM 1190 N N . VAL A 1 179 ? -1.753 6.971 8.205 1.00 98.88 179 VAL A N 1
ATOM 1191 C CA . VAL A 1 179 ? -2.134 5.867 7.307 1.00 98.88 179 VAL A CA 1
ATOM 1192 C C . VAL A 1 179 ? -3.635 5.875 7.036 1.00 98.88 179 VAL A C 1
ATOM 1194 O O . VAL A 1 179 ? -4.414 5.694 7.963 1.00 98.88 179 VAL A O 1
ATOM 1197 N N . THR A 1 180 ? -4.046 5.987 5.777 1.00 98.62 180 THR A N 1
ATOM 1198 C CA . THR A 1 180 ? -5.394 5.605 5.339 1.00 98.62 180 THR A CA 1
ATOM 1199 C C . THR A 1 180 ? -5.285 4.396 4.431 1.00 98.62 180 THR A C 1
ATOM 1201 O O . THR A 1 180 ? -4.515 4.412 3.472 1.00 98.62 180 THR A O 1
ATOM 1204 N N . PHE A 1 181 ? -6.064 3.356 4.714 1.00 98.75 181 PHE A N 1
ATOM 1205 C CA . PHE A 1 181 ? -6.208 2.214 3.821 1.00 98.75 181 PHE A CA 1
ATOM 1206 C C . PHE A 1 181 ? -7.675 1.798 3.729 1.00 98.75 181 PHE A C 1
ATOM 1208 O O . PHE A 1 181 ? -8.305 1.535 4.755 1.00 98.75 181 PHE A O 1
ATOM 1215 N N . SER A 1 182 ? -8.201 1.752 2.504 1.00 98.06 182 SER A N 1
ATOM 1216 C CA . SER A 1 182 ? -9.529 1.217 2.193 1.00 98.06 182 SER A CA 1
ATOM 1217 C C . SER A 1 182 ? -9.391 -0.044 1.352 1.00 98.06 182 SER A C 1
ATOM 1219 O O . SER A 1 182 ? -8.547 -0.085 0.459 1.00 98.06 182 SER A O 1
ATOM 1221 N N . ASP A 1 183 ? -10.221 -1.040 1.634 1.00 98.44 183 ASP A N 1
ATOM 1222 C CA . ASP A 1 183 ? -10.304 -2.325 0.949 1.00 98.44 183 ASP A CA 1
ATOM 1223 C C . ASP A 1 183 ? -11.765 -2.646 0.602 1.00 98.44 183 ASP A C 1
ATOM 1225 O O . ASP A 1 183 ? -12.683 -2.276 1.335 1.00 98.44 183 ASP A O 1
ATOM 1229 N N . GLY A 1 184 ? -12.008 -3.314 -0.524 1.00 97.25 184 GLY A N 1
ATOM 1230 C CA . GLY A 1 184 ? -13.361 -3.560 -1.016 1.00 97.25 184 GLY A CA 1
ATOM 1231 C C . GLY A 1 184 ? -14.104 -4.701 -0.314 1.00 97.25 184 GLY A C 1
ATOM 1232 O O . GLY A 1 184 ? -15.343 -4.676 -0.239 1.00 97.25 184 GLY A O 1
ATOM 1233 N N . ASN A 1 185 ? -13.385 -5.712 0.179 1.00 96.69 185 ASN A N 1
ATOM 1234 C CA . ASN A 1 185 ? -13.962 -7.002 0.573 1.00 96.69 185 ASN A CA 1
ATOM 1235 C C . ASN A 1 185 ? -13.474 -7.543 1.930 1.00 96.69 185 ASN A C 1
ATOM 1237 O O . ASN A 1 185 ? -13.939 -8.604 2.357 1.00 96.69 185 ASN A O 1
ATOM 1241 N N . GLY A 1 186 ? -12.642 -6.783 2.637 1.00 98.06 186 GLY A N 1
ATOM 1242 C CA . GLY A 1 186 ? -12.194 -7.057 3.993 1.00 98.06 186 GLY A CA 1
ATOM 1243 C C . GLY A 1 186 ? -10.774 -7.601 4.048 1.00 98.06 186 GLY A C 1
ATOM 1244 O O . GLY A 1 186 ? -10.298 -8.286 3.152 1.00 98.06 186 GLY A O 1
ATOM 1245 N N . PHE A 1 187 ? -10.093 -7.331 5.158 1.00 98.88 187 PHE A N 1
ATOM 1246 C CA . PHE A 1 187 ? -8.681 -7.664 5.306 1.00 98.88 187 PHE A CA 1
ATOM 1247 C C . PHE A 1 187 ? -8.308 -7.943 6.758 1.00 98.88 187 PHE A C 1
ATOM 1249 O O . PHE A 1 187 ? -9.092 -7.759 7.696 1.00 98.88 187 PHE A O 1
ATOM 1256 N N . SER A 1 188 ? -7.068 -8.384 6.957 1.00 98.88 188 SER A N 1
ATOM 1257 C CA . SER A 1 188 ? -6.484 -8.524 8.285 1.00 98.88 188 SER A CA 1
ATOM 1258 C C . SER A 1 188 ? -5.280 -7.614 8.492 1.00 98.88 188 SER A C 1
ATOM 1260 O O . SER A 1 188 ? -4.448 -7.475 7.604 1.00 98.88 188 SER A O 1
ATOM 1262 N N . VAL A 1 189 ? -5.146 -7.021 9.679 1.00 98.94 189 VAL A N 1
ATOM 1263 C CA . VAL A 1 189 ? -3.890 -6.402 10.123 1.00 98.94 189 VAL A CA 1
ATOM 1264 C C . VAL A 1 189 ? -2.994 -7.507 10.671 1.00 98.94 189 VAL A C 1
ATOM 1266 O O . VAL A 1 189 ? -3.345 -8.143 11.668 1.00 98.94 189 VAL A O 1
ATOM 1269 N N . GLY A 1 190 ? -1.856 -7.759 10.027 1.00 98.81 190 GLY A N 1
ATOM 1270 C CA . GLY A 1 190 ? -1.015 -8.930 10.292 1.00 98.81 190 GLY A CA 1
ATOM 1271 C C . GLY A 1 190 ? 0.466 -8.701 10.002 1.00 98.81 190 GLY A C 1
ATOM 1272 O O . GLY A 1 190 ? 0.993 -7.620 10.246 1.00 98.81 190 GLY A O 1
ATOM 1273 N N . GLN A 1 191 ? 1.157 -9.735 9.522 1.00 98.75 191 GLN A N 1
ATOM 1274 C CA . GLN A 1 191 ? 2.538 -9.649 9.042 1.00 98.75 191 GLN A CA 1
ATOM 1275 C C . GLN A 1 191 ? 2.559 -9.833 7.527 1.00 98.75 191 GLN A C 1
ATOM 1277 O O . GLN A 1 191 ? 1.942 -10.761 7.013 1.00 98.75 191 GLN A O 1
ATOM 1282 N N . VAL A 1 192 ? 3.307 -8.979 6.836 1.00 98.88 192 VAL A N 1
ATOM 1283 C CA . VAL A 1 192 ? 3.563 -9.078 5.397 1.00 98.88 192 VAL A CA 1
ATOM 1284 C C . VAL A 1 192 ? 5.064 -9.216 5.195 1.00 98.88 192 VAL A C 1
ATOM 1286 O O . VAL A 1 192 ? 5.827 -8.399 5.713 1.00 98.88 192 VAL A O 1
ATOM 1289 N N . THR A 1 193 ? 5.481 -10.236 4.447 1.00 98.69 193 THR A N 1
ATOM 1290 C CA . THR A 1 193 ? 6.876 -10.446 4.046 1.00 98.69 193 THR A CA 1
ATOM 1291 C C . THR A 1 193 ? 6.942 -10.554 2.533 1.00 98.69 193 THR A C 1
ATOM 1293 O O . THR A 1 193 ? 6.440 -11.523 1.970 1.00 98.69 193 THR A O 1
ATOM 1296 N N . SER A 1 194 ? 7.579 -9.581 1.894 1.00 98.44 194 SER A N 1
ATOM 1297 C CA . SER A 1 194 ? 7.880 -9.614 0.462 1.00 98.44 194 SER A CA 1
ATOM 1298 C C . SER A 1 194 ? 9.316 -10.088 0.278 1.00 98.44 194 SER A C 1
ATOM 1300 O O . SER A 1 194 ? 10.211 -9.554 0.934 1.00 98.44 194 SER A O 1
ATOM 1302 N N . SER A 1 195 ? 9.552 -11.080 -0.580 1.00 96.94 195 SER A N 1
ATOM 1303 C CA . SER A 1 195 ? 10.886 -11.601 -0.883 1.00 96.94 195 SER A CA 1
ATOM 1304 C C . SER A 1 195 ? 11.089 -11.745 -2.388 1.00 96.94 195 SER A C 1
ATOM 1306 O O . SER A 1 195 ? 10.423 -12.536 -3.054 1.00 96.94 195 SER A O 1
ATOM 1308 N N . VAL A 1 196 ? 12.049 -11.000 -2.928 1.00 95.56 196 VAL A N 1
ATOM 1309 C CA . VAL A 1 196 ? 12.400 -11.029 -4.350 1.00 95.56 196 VAL A CA 1
ATOM 1310 C C . VAL A 1 196 ? 13.854 -11.492 -4.500 1.00 95.56 196 VAL A C 1
ATOM 1312 O O . VAL A 1 196 ? 14.745 -10.912 -3.879 1.00 95.56 196 VAL A O 1
ATOM 1315 N N . PRO A 1 197 ? 14.144 -12.534 -5.305 1.00 88.12 197 PRO A N 1
ATOM 1316 C CA . PRO A 1 197 ? 15.521 -12.960 -5.554 1.00 88.12 197 PRO A CA 1
ATOM 1317 C C . PRO A 1 197 ? 16.348 -11.862 -6.244 1.00 88.12 197 PRO A C 1
ATOM 1319 O O . PRO A 1 197 ? 16.041 -11.476 -7.367 1.00 88.12 197 PRO A O 1
ATOM 1322 N N . GLY A 1 198 ? 17.415 -11.389 -5.604 1.00 77.44 198 GLY A N 1
ATOM 1323 C CA . GLY A 1 198 ? 18.302 -10.350 -6.131 1.00 77.44 198 GLY A CA 1
ATOM 1324 C C . GLY A 1 198 ? 19.714 -10.848 -6.450 1.00 77.44 198 GLY A C 1
ATOM 1325 O O . GLY A 1 198 ? 20.132 -11.950 -6.084 1.00 77.44 198 GLY A O 1
ATOM 1326 N N . SER A 1 199 ? 20.478 -9.996 -7.128 1.00 65.12 199 SER A N 1
ATOM 1327 C CA . SER A 1 199 ? 21.869 -10.217 -7.550 1.00 65.12 199 SER A CA 1
ATOM 1328 C C . SER A 1 199 ? 22.857 -10.409 -6.384 1.00 65.12 199 SER A C 1
ATOM 1330 O O . SER A 1 199 ? 23.912 -11.018 -6.566 1.00 65.12 199 SER A O 1
ATOM 1332 N N . GLY A 1 200 ? 22.498 -9.959 -5.174 1.00 63.88 200 GLY A N 1
ATOM 1333 C CA . GLY A 1 200 ? 23.263 -10.121 -3.929 1.00 63.88 200 GLY A CA 1
ATOM 1334 C C . GLY A 1 200 ? 22.641 -11.075 -2.897 1.00 63.88 200 GLY A C 1
ATOM 1335 O O . GLY A 1 200 ? 23.103 -11.110 -1.758 1.00 63.88 200 GLY A O 1
ATOM 1336 N N . GLY A 1 201 ? 21.599 -11.825 -3.270 1.00 76.81 201 GLY A N 1
ATOM 1337 C CA . GLY A 1 201 ? 20.732 -12.572 -2.351 1.00 76.81 201 GLY A CA 1
ATOM 1338 C C . GLY A 1 201 ? 19.289 -12.069 -2.415 1.00 76.81 201 GLY A C 1
ATOM 1339 O O . GLY A 1 201 ? 18.969 -11.203 -3.223 1.00 76.81 201 GLY A O 1
ATOM 1340 N N . ASN A 1 202 ? 18.397 -12.619 -1.592 1.00 83.38 202 ASN A N 1
ATOM 1341 C CA . ASN A 1 202 ? 17.001 -12.178 -1.587 1.00 83.38 202 ASN A CA 1
ATOM 1342 C C . ASN A 1 202 ? 16.875 -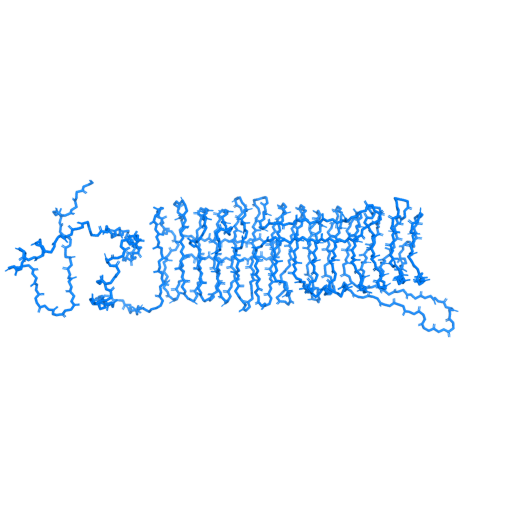10.785 -0.957 1.00 83.38 202 ASN A C 1
ATOM 1344 O O . ASN A 1 202 ? 17.271 -10.601 0.195 1.00 83.38 202 ASN A O 1
ATOM 1348 N N . ASP A 1 203 ? 16.243 -9.850 -1.662 1.00 91.56 203 ASP A N 1
ATOM 1349 C CA . ASP A 1 203 ? 15.700 -8.643 -1.043 1.00 91.56 203 ASP A CA 1
ATOM 1350 C C . ASP A 1 203 ? 14.434 -9.046 -0.292 1.00 91.56 203 ASP A C 1
ATOM 1352 O O . ASP A 1 203 ? 13.501 -9.588 -0.885 1.00 91.56 203 ASP A O 1
ATOM 1356 N N . THR A 1 204 ? 14.446 -8.902 1.031 1.00 96.19 204 THR A N 1
ATOM 1357 C CA . THR A 1 204 ? 13.353 -9.356 1.892 1.00 96.19 204 THR A CA 1
ATOM 1358 C C . THR A 1 204 ? 12.948 -8.246 2.837 1.00 96.19 204 THR A C 1
ATOM 1360 O O . THR A 1 204 ? 13.751 -7.795 3.651 1.00 96.19 204 THR A O 1
ATOM 1363 N N . GLN A 1 205 ? 11.680 -7.859 2.761 1.00 97.88 205 GLN A N 1
ATOM 1364 C CA . GLN A 1 205 ? 11.094 -6.805 3.575 1.00 97.88 205 GLN A CA 1
ATOM 1365 C C . GLN A 1 205 ? 9.934 -7.371 4.378 1.00 97.88 205 GLN A C 1
ATOM 1367 O O . GLN A 1 205 ? 8.987 -7.904 3.804 1.00 97.88 205 GLN A O 1
ATOM 1372 N N . THR A 1 206 ? 9.998 -7.225 5.701 1.00 98.56 206 THR A N 1
ATOM 1373 C CA . THR A 1 206 ? 8.943 -7.677 6.614 1.00 98.56 206 THR A CA 1
ATOM 1374 C C . THR A 1 206 ? 8.363 -6.495 7.373 1.00 98.56 206 THR A C 1
ATOM 1376 O O . THR A 1 206 ? 9.088 -5.756 8.035 1.00 98.56 206 THR A O 1
ATOM 1379 N N . THR A 1 207 ? 7.041 -6.369 7.335 1.00 98.81 207 THR A N 1
ATOM 1380 C CA . THR A 1 207 ? 6.266 -5.390 8.102 1.00 98.81 207 THR A CA 1
ATOM 1381 C C . THR A 1 207 ? 5.255 -6.139 8.965 1.00 98.81 207 THR A C 1
ATOM 1383 O O . THR A 1 207 ? 4.733 -7.175 8.560 1.00 98.81 207 THR A O 1
ATOM 1386 N N . THR A 1 208 ? 4.996 -5.688 10.191 1.00 98.75 208 THR A N 1
ATOM 1387 C CA . THR A 1 208 ? 4.068 -6.365 11.112 1.00 98.75 208 THR A CA 1
ATOM 1388 C C . THR A 1 208 ? 3.221 -5.356 11.869 1.00 98.75 208 THR A C 1
ATOM 1390 O O . THR A 1 208 ? 3.747 -4.379 12.395 1.00 98.75 208 THR A O 1
ATOM 1393 N N . GLY A 1 209 ? 1.923 -5.636 11.962 1.00 98.75 209 GLY A N 1
ATOM 1394 C CA . GLY A 1 209 ? 0.954 -4.796 12.647 1.00 98.75 209 GLY A CA 1
ATOM 1395 C C . GLY A 1 209 ? 0.733 -3.467 11.939 1.00 98.75 209 GLY A C 1
ATOM 1396 O O . GLY A 1 209 ? 0.966 -3.328 10.740 1.00 98.75 209 GLY A O 1
ATOM 1397 N N . LEU A 1 210 ? 0.285 -2.487 12.708 1.00 98.88 210 LEU A N 1
ATOM 1398 C CA . LEU A 1 210 ? 0.141 -1.103 12.283 1.00 98.88 210 LEU A CA 1
ATOM 1399 C C . LEU A 1 210 ? 0.874 -0.233 13.297 1.00 98.88 210 LEU A C 1
ATOM 1401 O O . LEU A 1 210 ? 0.481 -0.174 14.454 1.00 98.88 210 LEU A O 1
ATOM 1405 N N . THR A 1 211 ? 1.939 0.438 12.887 1.00 98.81 211 THR A N 1
ATOM 1406 C CA . THR A 1 211 ? 2.648 1.406 13.723 1.00 98.81 211 THR A CA 1
ATOM 1407 C C . THR A 1 211 ? 2.714 2.740 13.006 1.00 98.81 211 THR A C 1
ATOM 1409 O O . THR A 1 211 ? 3.115 2.798 11.842 1.00 98.81 211 THR A O 1
ATOM 1412 N N . THR A 1 212 ? 2.325 3.793 13.721 1.00 98.50 212 THR A N 1
ATOM 1413 C CA . THR A 1 212 ? 2.539 5.189 13.330 1.00 98.50 212 THR A CA 1
ATOM 1414 C C . THR A 1 212 ? 3.347 5.888 14.424 1.00 98.50 212 THR A C 1
ATOM 1416 O O . THR A 1 212 ? 3.368 5.454 15.579 1.00 98.50 212 THR A O 1
ATOM 1419 N N . ASN A 1 213 ? 4.007 7.000 14.104 1.00 96.81 213 ASN A N 1
ATOM 1420 C CA . ASN A 1 213 ? 4.734 7.786 15.101 1.00 96.81 213 ASN A CA 1
ATOM 1421 C C . ASN A 1 213 ? 3.865 8.928 15.644 1.00 96.81 213 ASN A C 1
ATOM 1423 O O . ASN A 1 213 ? 4.147 10.096 15.379 1.00 96.81 213 ASN A O 1
ATOM 1427 N N . ASN A 1 214 ? 2.814 8.594 16.402 1.00 98.25 214 ASN A N 1
ATOM 1428 C CA . ASN A 1 214 ? 1.842 9.557 16.948 1.00 98.25 214 ASN A CA 1
ATOM 1429 C C . ASN A 1 214 ? 0.889 10.182 15.918 1.00 98.25 214 ASN A C 1
ATOM 1431 O O . ASN A 1 214 ? 0.213 11.160 16.234 1.00 98.25 214 ASN A O 1
ATOM 1435 N N . ASN A 1 215 ? 0.826 9.618 14.711 1.00 98.69 215 ASN A N 1
ATOM 1436 C CA . ASN A 1 215 ? -0.093 10.047 13.661 1.00 98.69 215 ASN A CA 1
ATOM 1437 C C . ASN A 1 215 ? -1.335 9.156 13.608 1.00 98.69 215 ASN A C 1
ATOM 1439 O O . ASN A 1 215 ? -1.316 8.004 14.043 1.00 98.69 215 ASN A O 1
ATOM 1443 N N . ASP A 1 216 ? -2.413 9.690 13.052 1.00 98.81 216 ASP A N 1
ATOM 1444 C CA . ASP A 1 216 ? -3.674 8.968 12.951 1.00 98.81 216 ASP A CA 1
ATOM 1445 C C . ASP A 1 216 ? -3.600 7.832 11.923 1.00 98.81 216 ASP A C 1
ATOM 1447 O O . ASP A 1 216 ? -2.797 7.858 10.983 1.00 98.81 216 ASP A O 1
ATOM 1451 N N . ALA A 1 217 ? -4.481 6.847 12.088 1.00 98.88 217 ALA A N 1
ATOM 1452 C CA . ALA A 1 217 ? -4.766 5.878 11.047 1.00 98.88 217 ALA A CA 1
ATOM 1453 C C . ALA A 1 217 ? -6.270 5.663 10.863 1.00 98.88 217 ALA A C 1
ATOM 1455 O O . ALA A 1 217 ? -7.037 5.642 11.830 1.00 98.88 217 ALA A O 1
ATOM 1456 N N . ILE A 1 218 ? -6.675 5.469 9.612 1.00 98.88 218 ILE A N 1
ATOM 1457 C CA . ILE A 1 218 ? -8.034 5.142 9.191 1.00 98.88 218 ILE A CA 1
ATOM 1458 C C . ILE A 1 218 ? -7.962 3.833 8.406 1.00 98.88 218 ILE A C 1
ATOM 1460 O O . ILE A 1 218 ? -7.303 3.755 7.371 1.00 98.88 218 ILE A O 1
ATOM 1464 N N . LEU A 1 219 ? -8.631 2.800 8.909 1.00 98.81 219 LEU A N 1
ATOM 1465 C CA . LEU A 1 219 ? -8.721 1.495 8.264 1.00 98.81 219 LEU A CA 1
ATOM 1466 C C . LEU A 1 219 ? -10.171 1.223 7.876 1.00 98.81 219 LEU A C 1
ATOM 1468 O O . LEU A 1 219 ? -11.020 1.122 8.759 1.00 98.81 219 LEU A O 1
ATOM 1472 N N . ASP A 1 220 ? -10.444 1.082 6.583 1.00 98.62 220 ASP A N 1
ATOM 1473 C CA . ASP A 1 220 ? -11.767 0.778 6.041 1.00 98.62 220 ASP A CA 1
ATOM 1474 C C . ASP A 1 220 ? -11.759 -0.569 5.316 1.00 98.62 220 ASP A C 1
ATOM 1476 O O . ASP A 1 220 ? -11.075 -0.752 4.319 1.00 98.62 220 ASP A O 1
ATOM 1480 N N . SER A 1 221 ? -12.514 -1.530 5.838 1.00 98.38 221 SER A N 1
ATOM 1481 C CA . SER A 1 221 ? -12.621 -2.891 5.283 1.00 98.38 221 SER A CA 1
ATOM 1482 C C . SER A 1 221 ? -13.747 -3.047 4.254 1.00 98.38 221 SER A C 1
ATOM 1484 O O . SER A 1 221 ? -14.061 -4.167 3.839 1.00 98.38 221 SER A O 1
ATOM 1486 N N . GLY A 1 222 ? -14.392 -1.940 3.872 1.00 97.56 222 GLY A N 1
ATOM 1487 C CA . GLY A 1 222 ? -15.436 -1.923 2.861 1.00 97.56 222 GLY A CA 1
ATOM 1488 C C . GLY A 1 222 ? -16.591 -2.837 3.244 1.00 97.56 222 GLY A C 1
ATOM 1489 O O . GLY A 1 222 ? -17.161 -2.729 4.330 1.00 97.56 222 GLY A O 1
ATOM 1490 N N . THR A 1 223 ? -16.967 -3.741 2.339 1.00 97.06 223 THR A N 1
ATOM 1491 C CA . THR A 1 223 ? -18.106 -4.648 2.564 1.00 97.06 223 THR A CA 1
ATOM 1492 C C . THR A 1 223 ? -17.784 -5.834 3.475 1.00 97.06 223 THR A C 1
ATOM 1494 O O . THR A 1 223 ? -18.708 -6.483 3.970 1.00 97.06 223 THR A O 1
ATOM 1497 N N . GLY A 1 224 ? -16.499 -6.115 3.701 1.00 96.69 224 GLY A N 1
ATOM 1498 C CA . GLY A 1 224 ? -16.028 -7.241 4.495 1.00 96.69 224 GLY A CA 1
ATOM 1499 C C . GLY A 1 224 ? -15.774 -6.915 5.960 1.00 96.69 224 GLY A C 1
ATOM 1500 O O . GLY A 1 224 ? -16.084 -5.832 6.458 1.00 96.69 224 GLY A O 1
ATOM 1501 N N . GLY A 1 225 ? -15.222 -7.904 6.664 1.00 97.06 225 GLY A N 1
ATOM 1502 C CA . GLY A 1 225 ? -14.778 -7.762 8.048 1.00 97.06 225 GLY A CA 1
ATOM 1503 C C . GLY A 1 225 ? -13.320 -7.316 8.144 1.00 97.06 225 GLY A C 1
ATOM 1504 O O . GLY A 1 225 ? -12.530 -7.519 7.222 1.00 97.06 225 GLY A O 1
ATOM 1505 N N . LEU A 1 226 ? -12.955 -6.762 9.297 1.00 98.69 226 LEU A N 1
ATOM 1506 C CA . LEU A 1 226 ? -11.575 -6.445 9.652 1.00 98.69 226 LEU A CA 1
ATOM 1507 C C . LEU A 1 226 ? -11.103 -7.360 10.782 1.00 98.69 226 LEU A C 1
ATOM 1509 O O . LEU A 1 226 ? -11.696 -7.385 11.858 1.00 98.69 226 LEU A O 1
ATOM 1513 N N . THR A 1 227 ? -10.004 -8.082 10.573 1.00 98.69 227 THR A N 1
ATOM 1514 C CA . THR A 1 227 ? -9.391 -8.903 11.632 1.00 98.69 227 THR A CA 1
ATOM 1515 C C . THR A 1 227 ? -8.078 -8.296 12.111 1.00 98.69 227 THR A C 1
ATOM 1517 O O . THR A 1 227 ? -7.195 -8.013 11.310 1.00 98.69 227 THR A O 1
ATOM 1520 N N . LEU A 1 228 ? -7.894 -8.142 13.419 1.00 98.62 228 LEU A N 1
ATOM 1521 C CA . LEU A 1 228 ? -6.637 -7.683 14.011 1.00 98.62 228 LEU A CA 1
ATOM 1522 C C . LEU A 1 228 ? -5.840 -8.888 14.526 1.00 98.62 228 LEU A C 1
ATOM 1524 O O . LEU A 1 228 ? -6.124 -9.417 15.602 1.00 98.62 228 LEU A O 1
ATOM 1528 N N . ASN A 1 229 ? -4.848 -9.332 13.748 1.00 98.50 229 ASN A N 1
ATOM 1529 C CA . ASN A 1 229 ? -3.943 -10.438 14.088 1.00 98.50 229 ASN A CA 1
ATOM 1530 C C . ASN A 1 229 ? -2.640 -9.967 14.747 1.00 98.50 229 ASN A C 1
ATOM 1532 O O . ASN A 1 229 ? -2.023 -10.727 15.493 1.00 98.50 229 ASN A O 1
ATOM 1536 N N . ALA A 1 230 ? -2.228 -8.730 14.477 1.00 98.56 230 ALA A N 1
ATOM 1537 C CA . ALA A 1 230 ? -1.044 -8.090 15.036 1.00 98.56 230 ALA A CA 1
ATOM 1538 C C . ALA A 1 230 ? -1.391 -6.704 15.601 1.00 98.56 230 ALA A C 1
ATOM 1540 O O . ALA A 1 230 ? -2.436 -6.138 15.282 1.00 98.56 230 ALA A O 1
ATOM 1541 N N . SER A 1 231 ? -0.517 -6.171 16.456 1.00 98.12 231 SER A N 1
ATOM 1542 C CA . SER A 1 231 ? -0.799 -4.958 17.221 1.00 98.12 231 SER A CA 1
ATOM 1543 C C . SER A 1 231 ? -0.900 -3.705 16.352 1.00 98.12 231 SER A C 1
ATOM 1545 O O . SER A 1 231 ? -0.094 -3.523 15.437 1.00 98.12 231 SER A O 1
ATOM 1547 N N . SER A 1 232 ? -1.797 -2.800 16.734 1.00 98.69 232 SER A N 1
ATOM 1548 C CA . SER A 1 232 ? -1.904 -1.437 16.217 1.00 98.69 232 SER A CA 1
ATOM 1549 C C . SER A 1 232 ? -1.413 -0.437 17.271 1.00 98.69 232 SER A C 1
ATOM 1551 O O . SER A 1 232 ? -2.093 -0.212 18.269 1.00 98.69 232 SER A O 1
ATOM 1553 N N . ASN A 1 233 ? -0.238 0.160 17.067 1.00 98.50 233 ASN A N 1
ATOM 1554 C CA . ASN A 1 233 ? 0.426 1.082 17.989 1.00 98.50 233 ASN A CA 1
ATOM 1555 C C . ASN A 1 233 ? 0.600 2.464 17.345 1.00 98.50 233 ASN A C 1
ATOM 1557 O O . ASN A 1 233 ? 1.533 2.691 16.581 1.00 98.50 233 ASN A O 1
ATOM 1561 N N . LEU A 1 234 ? -0.293 3.394 17.671 1.00 98.56 234 LEU A N 1
ATOM 1562 C CA . LEU A 1 234 ? -0.298 4.752 17.120 1.00 98.56 234 LEU A CA 1
ATOM 1563 C C . LEU A 1 234 ? 0.203 5.803 18.119 1.00 98.56 234 LEU A C 1
ATOM 1565 O O . LEU A 1 234 ? 0.242 6.986 17.796 1.00 98.56 234 LEU A O 1
ATOM 1569 N N . GLY A 1 235 ? 0.558 5.415 19.348 1.00 97.06 235 GLY A N 1
ATOM 1570 C CA . GLY A 1 235 ? 0.956 6.364 20.391 1.00 97.06 235 GLY A CA 1
ATOM 1571 C C . GLY A 1 235 ? -0.184 7.327 20.726 1.00 97.06 235 GLY A C 1
ATOM 1572 O O . GLY A 1 235 ? -1.257 6.883 21.129 1.00 97.06 235 GLY A O 1
ATOM 1573 N N . SER A 1 236 ? 0.029 8.637 20.560 1.00 97.19 236 SER A N 1
ATOM 1574 C CA . SER A 1 236 ? -1.030 9.642 20.756 1.00 97.19 236 SER A CA 1
ATOM 1575 C C . SER A 1 236 ? -1.961 9.836 19.552 1.00 97.19 236 SER A C 1
ATOM 1577 O O . SER A 1 236 ? -2.924 10.589 19.676 1.00 97.19 236 SER A O 1
ATOM 1579 N N . GLY A 1 237 ? -1.686 9.199 18.410 1.00 98.62 237 GLY A N 1
ATOM 1580 C CA . GLY A 1 237 ? -2.544 9.255 17.225 1.00 98.62 237 GLY A CA 1
ATOM 1581 C C . GLY A 1 237 ? -3.835 8.455 17.405 1.00 98.62 237 GLY A C 1
ATOM 1582 O O . GLY A 1 237 ? -3.890 7.506 18.188 1.00 98.62 237 GLY A O 1
ATOM 1583 N N . ASN A 1 238 ? -4.883 8.835 16.684 1.00 98.81 238 ASN A N 1
ATOM 1584 C CA . ASN A 1 238 ? -6.197 8.204 16.714 1.00 98.81 238 ASN A CA 1
ATOM 1585 C C . ASN A 1 238 ? -6.305 7.078 15.683 1.00 98.81 238 ASN A C 1
ATOM 1587 O O . ASN A 1 238 ? -6.004 7.276 14.506 1.00 98.81 238 ASN A O 1
ATOM 1591 N N . LEU A 1 239 ? -6.836 5.929 16.099 1.00 98.81 239 LEU A N 1
ATOM 1592 C CA . LEU A 1 239 ? -7.209 4.835 15.206 1.00 98.81 239 LEU A CA 1
ATOM 1593 C C . LEU A 1 239 ? -8.715 4.884 14.948 1.00 98.81 239 LEU A C 1
ATOM 1595 O O . LEU A 1 239 ? -9.500 4.796 15.891 1.00 98.81 239 LEU A O 1
ATOM 1599 N N . THR A 1 240 ? -9.125 4.966 13.686 1.00 98.81 240 THR A N 1
ATOM 1600 C CA . THR A 1 240 ? -10.523 4.757 13.295 1.00 98.81 240 THR A CA 1
ATOM 1601 C C . THR A 1 240 ? -10.654 3.484 12.468 1.00 98.81 240 THR A C 1
ATOM 1603 O O . THR A 1 240 ? -9.987 3.335 11.447 1.00 98.81 240 THR A O 1
ATOM 1606 N N . LEU A 1 241 ? -11.517 2.569 12.915 1.00 98.75 241 LEU A N 1
ATOM 1607 C CA . LEU A 1 241 ? -11.847 1.327 12.217 1.00 98.75 241 LEU A CA 1
ATOM 1608 C C . LEU A 1 241 ? -13.241 1.436 11.600 1.00 98.75 241 LEU A C 1
ATOM 1610 O O . LEU A 1 241 ? -14.221 1.662 12.311 1.00 98.75 241 LEU A O 1
ATOM 1614 N N . ILE A 1 242 ? -13.333 1.237 10.292 1.00 98.69 242 ILE A N 1
ATOM 1615 C CA . ILE A 1 242 ? -14.576 1.238 9.528 1.00 98.69 242 ILE A CA 1
ATOM 1616 C C . ILE A 1 242 ? -14.775 -0.169 8.960 1.00 98.69 242 ILE A C 1
ATOM 1618 O O . ILE A 1 242 ? -13.905 -0.722 8.283 1.00 98.69 242 ILE A O 1
ATOM 1622 N N . SER A 1 243 ? -15.901 -0.798 9.292 1.00 98.31 243 SER A N 1
ATOM 1623 C CA . SER A 1 243 ? -16.186 -2.153 8.823 1.00 98.31 243 SER A CA 1
ATOM 1624 C C . SER A 1 243 ? -17.668 -2.461 8.731 1.00 98.31 243 SER A C 1
ATOM 1626 O O . SER A 1 243 ? -18.406 -2.296 9.701 1.00 98.31 243 SER A O 1
ATOM 1628 N N . GLN A 1 244 ? -18.099 -2.976 7.577 1.00 96.31 244 GLN A N 1
ATOM 1629 C CA . GLN A 1 244 ? -19.475 -3.439 7.389 1.00 96.31 244 GLN A CA 1
ATOM 1630 C C . GLN A 1 244 ? -19.670 -4.922 7.727 1.00 96.31 244 GLN A C 1
ATOM 1632 O O . GLN A 1 244 ? -20.801 -5.338 7.982 1.00 96.31 244 GLN A O 1
ATOM 1637 N N . GLY A 1 245 ? -18.595 -5.711 7.769 1.00 92.44 245 GLY A N 1
ATOM 1638 C CA . GLY A 1 245 ? -18.598 -7.090 8.262 1.00 92.44 245 GLY A CA 1
ATOM 1639 C C . GLY A 1 245 ? -18.300 -7.216 9.760 1.00 92.44 245 GLY A C 1
ATOM 1640 O O . GLY A 1 245 ? -18.442 -8.306 10.315 1.00 92.44 245 GLY A O 1
ATOM 1641 N N . GLY A 1 246 ? -17.921 -6.118 10.415 1.00 92.88 246 GLY A N 1
ATOM 1642 C CA . GLY A 1 246 ? -17.525 -6.081 11.818 1.00 92.88 246 GLY A CA 1
ATOM 1643 C C . GLY A 1 246 ? -16.017 -6.239 12.021 1.00 92.88 246 GLY A C 1
ATOM 1644 O O . GLY A 1 246 ? -15.254 -6.515 11.095 1.00 92.88 246 GLY A O 1
ATOM 1645 N N . VAL A 1 247 ? -15.576 -6.059 13.263 1.00 97.38 247 VAL A N 1
ATOM 1646 C CA . VAL A 1 247 ? -14.161 -6.139 13.644 1.00 97.38 247 VAL A CA 1
ATOM 1647 C C . VAL A 1 247 ? -13.958 -7.317 14.582 1.00 97.38 247 VAL A C 1
ATOM 1649 O O . VAL A 1 247 ? -14.657 -7.422 15.583 1.00 97.38 247 VAL A O 1
ATOM 1652 N N . GLN A 1 248 ? -12.969 -8.162 14.304 1.00 94.50 248 GLN A N 1
ATOM 1653 C CA . GLN A 1 248 ? -12.542 -9.236 15.196 1.00 94.50 248 GLN A CA 1
ATOM 1654 C C . GLN A 1 248 ? -11.126 -8.964 15.694 1.00 94.50 248 GLN A C 1
ATOM 1656 O O . GLN A 1 248 ? -10.179 -8.877 14.913 1.00 94.50 248 GLN A O 1
ATOM 1661 N N . GLN A 1 249 ? -10.958 -8.892 17.008 1.00 92.56 249 GLN A N 1
ATOM 1662 C CA . GLN A 1 249 ? -9.649 -8.883 17.638 1.00 92.56 249 GLN A CA 1
ATOM 1663 C C . GLN A 1 249 ? -9.217 -10.321 17.955 1.00 92.56 249 GLN A C 1
ATOM 1665 O O . GLN A 1 249 ? -9.973 -11.087 18.558 1.00 92.56 249 GLN A O 1
ATOM 1670 N N . ASN A 1 250 ? -7.999 -10.688 17.553 1.00 93.00 250 ASN A N 1
ATOM 1671 C CA . ASN A 1 250 ? -7.327 -11.914 17.989 1.00 93.00 250 ASN A CA 1
ATOM 1672 C C . ASN A 1 250 ? -6.277 -11.582 19.059 1.00 93.00 250 ASN A C 1
ATOM 1674 O O . ASN A 1 250 ? -5.958 -10.417 19.272 1.00 93.00 250 ASN A O 1
ATOM 1678 N N . ALA A 1 251 ? -5.701 -12.594 19.716 1.00 89.56 251 ALA A N 1
ATOM 1679 C CA . ALA A 1 251 ? -4.792 -12.405 20.858 1.00 89.56 251 ALA A CA 1
ATOM 1680 C C . ALA A 1 251 ? -3.574 -11.494 20.575 1.00 89.56 251 ALA A C 1
ATOM 1682 O O . ALA A 1 251 ? -3.078 -10.832 21.484 1.00 89.56 251 ALA A O 1
ATOM 1683 N N . GLY A 1 252 ? -3.095 -11.445 19.325 1.00 92.25 252 GLY A N 1
ATOM 1684 C CA . GLY A 1 252 ? -2.012 -10.549 18.894 1.00 92.25 252 GLY A CA 1
ATOM 1685 C C . GLY A 1 252 ? -2.465 -9.140 18.486 1.00 92.25 252 GLY A C 1
ATOM 1686 O O . GLY A 1 252 ? -1.626 -8.260 18.317 1.00 92.25 252 GLY A O 1
ATOM 1687 N N . GLY A 1 253 ? -3.772 -8.905 18.346 1.00 96.19 253 GLY A N 1
ATOM 1688 C CA . GLY A 1 253 ? -4.394 -7.68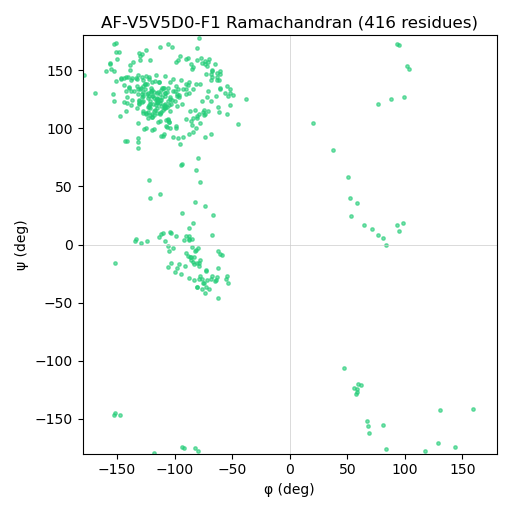6 17.819 1.00 96.19 253 GLY A CA 1
ATOM 1689 C C . GLY A 1 253 ? -4.551 -6.545 18.824 1.00 96.19 253 GLY A C 1
ATOM 1690 O O . GLY A 1 253 ? -5.580 -5.871 18.817 1.00 96.19 253 GLY A O 1
ATOM 1691 N N . GLY A 1 254 ? -3.591 -6.354 19.732 1.00 95.56 254 GLY A N 1
ATOM 1692 C CA . GLY A 1 254 ? -3.657 -5.280 20.730 1.00 95.56 254 GLY A CA 1
ATOM 1693 C C . GLY A 1 254 ? -3.718 -3.886 20.090 1.00 95.56 254 GLY A C 1
ATOM 1694 O O . GLY A 1 254 ? -3.158 -3.676 19.018 1.00 95.56 254 GLY A O 1
ATOM 1695 N N . ILE A 1 255 ? -4.379 -2.929 20.740 1.00 97.75 255 ILE A N 1
ATOM 1696 C CA . ILE A 1 255 ? -4.532 -1.549 20.256 1.00 97.75 255 ILE A CA 1
ATOM 1697 C C . ILE A 1 255 ? -3.975 -0.577 21.296 1.00 97.75 255 ILE A C 1
ATOM 1699 O O . ILE A 1 255 ? -4.402 -0.591 22.449 1.00 97.75 255 ILE A O 1
ATOM 1703 N N . THR A 1 256 ? -3.084 0.313 20.865 1.00 97.44 256 THR A N 1
ATOM 1704 C CA . THR A 1 256 ? -2.614 1.473 21.631 1.00 97.44 256 THR A CA 1
ATOM 1705 C C . THR A 1 256 ? -2.776 2.726 20.777 1.00 97.44 256 THR A C 1
ATOM 1707 O O . THR A 1 256 ? -2.093 2.863 19.763 1.00 97.44 256 THR A O 1
ATOM 1710 N N . ALA A 1 257 ? -3.668 3.635 21.168 1.00 98.12 257 ALA A N 1
ATOM 1711 C CA . ALA A 1 257 ? -3.960 4.867 20.428 1.00 98.12 257 ALA A CA 1
ATOM 1712 C C . ALA A 1 257 ? -4.401 5.994 21.376 1.00 98.12 257 ALA A C 1
ATOM 1714 O O . ALA A 1 257 ? -4.880 5.732 22.479 1.00 98.12 257 ALA A O 1
ATOM 1715 N N . GLY A 1 258 ? -4.305 7.254 20.947 1.00 96.56 258 GLY A N 1
ATOM 1716 C CA . GLY A 1 258 ? -4.872 8.390 21.680 1.00 96.56 258 GLY A CA 1
ATOM 1717 C C . GLY A 1 258 ? -6.394 8.273 21.783 1.00 96.56 258 GLY A C 1
ATOM 1718 O O . GLY A 1 258 ? -6.970 8.378 22.870 1.00 96.56 258 GLY A O 1
ATOM 1719 N N . GLY A 1 259 ? -7.033 7.946 20.664 1.00 97.06 259 GLY A N 1
ATOM 1720 C CA . GLY A 1 259 ? -8.453 7.653 20.573 1.00 97.06 259 GLY A CA 1
ATOM 1721 C C . GLY A 1 259 ? -8.739 6.466 19.660 1.00 97.06 259 GLY A C 1
ATOM 1722 O O . GLY A 1 259 ? -8.004 6.218 18.705 1.00 97.06 259 GLY A O 1
ATOM 1723 N N . LEU A 1 260 ? -9.814 5.738 19.954 1.00 97.88 260 LEU A N 1
ATOM 1724 C CA . LEU A 1 260 ? -10.323 4.651 19.122 1.00 97.88 260 LEU A CA 1
ATOM 1725 C C . LEU A 1 260 ? -11.760 4.936 18.691 1.00 97.88 260 LEU A C 1
ATOM 1727 O O . LEU A 1 260 ? -12.684 4.943 19.507 1.00 97.88 260 LEU A O 1
ATOM 1731 N N . GLY A 1 261 ? -11.924 5.186 17.396 1.00 97.69 261 GLY A N 1
ATOM 1732 C CA . GLY A 1 261 ? -13.206 5.325 16.724 1.00 97.69 261 GLY A CA 1
ATOM 1733 C C . GLY A 1 261 ? -13.573 4.022 16.028 1.00 97.69 261 GLY A C 1
ATOM 1734 O O . GLY A 1 261 ? -12.732 3.420 15.364 1.00 97.69 261 GLY A O 1
ATOM 1735 N N . VAL A 1 262 ? -14.822 3.582 16.139 1.00 97.38 262 VAL A N 1
ATOM 1736 C CA . VAL A 1 262 ? -15.319 2.431 15.373 1.00 97.38 262 VAL A CA 1
ATOM 1737 C C . VAL A 1 262 ? -16.639 2.751 14.679 1.00 97.38 262 VAL A C 1
ATOM 1739 O O . VAL A 1 262 ? -17.540 3.329 15.288 1.00 97.38 262 VAL A O 1
ATOM 1742 N N . GLN A 1 263 ? -16.760 2.397 13.401 1.00 97.44 263 GLN A N 1
ATOM 1743 C CA . GLN A 1 263 ? -17.944 2.676 12.586 1.00 97.44 263 GLN A CA 1
ATOM 1744 C C . GLN A 1 263 ? -18.338 1.483 11.719 1.00 97.44 263 GLN A C 1
ATOM 1746 O O . GLN A 1 263 ? -17.476 0.819 11.151 1.00 97.44 263 GLN A O 1
ATOM 1751 N N . GLY A 1 264 ? -19.641 1.265 11.551 1.00 95.56 264 GLY A N 1
ATOM 1752 C CA . GLY A 1 264 ? -20.171 0.349 10.540 1.00 95.56 264 GLY A CA 1
ATOM 1753 C C . GLY A 1 264 ? -21.199 -0.631 11.086 1.00 95.56 264 GLY A C 1
ATOM 1754 O O . GLY A 1 264 ? -22.033 -0.259 11.911 1.00 95.56 264 GLY A O 1
ATOM 1755 N N . ASN A 1 265 ? -21.178 -1.870 10.609 1.00 88.69 265 ASN A N 1
ATOM 1756 C CA . ASN A 1 265 ? -22.207 -2.872 10.883 1.00 88.69 265 ASN A CA 1
ATOM 1757 C C . ASN A 1 265 ? -21.605 -4.153 11.476 1.00 88.69 265 ASN A C 1
ATOM 1759 O O . ASN A 1 265 ? -20.400 -4.378 11.437 1.00 88.69 265 ASN A O 1
ATOM 1763 N N . GLY A 1 266 ? -22.468 -5.023 11.999 1.00 85.94 266 GLY A N 1
ATOM 1764 C CA . GLY A 1 266 ? -22.055 -6.336 12.492 1.00 85.94 266 GLY A CA 1
ATOM 1765 C C . GLY A 1 266 ? -21.469 -6.290 13.902 1.00 85.94 266 GLY A C 1
ATOM 1766 O O . GLY A 1 266 ? -21.818 -5.431 14.714 1.00 85.94 266 GLY A O 1
ATOM 1767 N N . THR A 1 267 ? -20.630 -7.270 14.226 1.00 84.06 267 THR A N 1
ATOM 1768 C CA . THR A 1 267 ? -20.043 -7.400 15.564 1.00 84.06 267 THR A CA 1
ATOM 1769 C C . THR A 1 267 ? -18.657 -6.777 15.593 1.00 84.06 267 THR A C 1
ATOM 1771 O O . THR A 1 267 ? -17.796 -7.139 14.802 1.00 84.06 267 THR A O 1
ATOM 1774 N N . PHE A 1 268 ? -18.433 -5.871 16.535 1.00 88.88 268 PHE A N 1
ATOM 1775 C CA . PHE A 1 268 ? -17.122 -5.333 16.871 1.00 88.88 268 PHE A CA 1
ATOM 1776 C C . PHE A 1 268 ? -16.665 -5.991 18.170 1.00 88.88 268 PHE A C 1
ATOM 1778 O O . PHE A 1 268 ? -17.120 -5.624 19.252 1.00 88.88 268 PHE A O 1
ATOM 1785 N N . ASP A 1 269 ? -15.803 -6.994 18.050 1.00 84.62 269 ASP A N 1
ATOM 1786 C CA . ASP A 1 269 ? -15.234 -7.767 19.146 1.00 84.62 269 ASP A CA 1
ATOM 1787 C C . ASP A 1 269 ? -13.803 -7.301 19.452 1.00 84.62 269 ASP A C 1
ATOM 1789 O O . ASP A 1 269 ? -12.833 -7.744 18.840 1.00 84.62 269 ASP A O 1
ATOM 1793 N N . LEU A 1 270 ? -13.689 -6.360 20.388 1.00 84.88 270 LEU A N 1
ATOM 1794 C CA . LEU A 1 270 ? -12.468 -5.699 20.863 1.00 84.88 270 LEU A CA 1
ATOM 1795 C C . LEU A 1 270 ? -12.161 -6.090 22.318 1.00 84.88 270 LEU A C 1
ATOM 1797 O O . LEU A 1 270 ? -11.897 -5.234 23.170 1.00 84.88 270 LEU A O 1
ATOM 1801 N N . ASN A 1 271 ? -12.303 -7.379 22.634 1.00 78.19 271 ASN A N 1
ATOM 1802 C CA . ASN A 1 271 ? -12.150 -7.903 23.994 1.00 78.19 271 ASN A CA 1
ATOM 1803 C C . ASN A 1 271 ? -11.098 -9.022 24.141 1.00 78.19 271 ASN A C 1
ATOM 1805 O O . ASN A 1 271 ? -10.957 -9.604 25.218 1.00 78.19 271 ASN A O 1
ATOM 1809 N N . ASN A 1 272 ? -10.404 -9.357 23.054 1.00 75.94 272 ASN A N 1
ATOM 1810 C CA . ASN A 1 272 ? -9.552 -10.543 22.964 1.00 75.94 272 ASN A CA 1
ATOM 1811 C C . ASN A 1 272 ? -8.056 -10.207 23.046 1.00 75.94 272 ASN A C 1
ATOM 1813 O O . ASN A 1 272 ? -7.229 -11.117 23.108 1.00 75.94 272 ASN A O 1
ATOM 1817 N N . ALA A 1 273 ? -7.700 -8.922 23.064 1.00 82.44 273 ALA A N 1
ATOM 1818 C CA . ALA A 1 273 ? -6.350 -8.431 23.314 1.00 82.44 273 ALA A CA 1
ATOM 1819 C C . ALA A 1 273 ? -6.387 -7.058 24.019 1.00 82.44 273 ALA A C 1
ATOM 1821 O O . ALA A 1 273 ? -7.435 -6.412 24.053 1.00 82.44 273 ALA A O 1
ATOM 1822 N N . PRO A 1 274 ? -5.261 -6.588 24.590 1.00 86.19 274 PRO A N 1
ATOM 1823 C CA . PRO A 1 274 ? -5.175 -5.278 25.229 1.00 86.19 274 PRO A CA 1
ATOM 1824 C C . PRO A 1 274 ? -5.677 -4.133 24.348 1.00 86.19 274 PRO A C 1
ATOM 1826 O O . PRO A 1 274 ? -5.222 -3.981 23.216 1.00 86.19 274 PRO A O 1
ATOM 1829 N N . VAL A 1 275 ? -6.553 -3.288 24.892 1.00 85.69 275 VAL A N 1
ATOM 1830 C CA . VAL A 1 275 ? -6.926 -2.004 24.289 1.00 85.69 275 VAL A CA 1
ATOM 1831 C C . VAL A 1 275 ? -6.601 -0.884 25.272 1.00 85.69 275 VAL A C 1
ATOM 1833 O O . VAL A 1 275 ? -7.098 -0.877 26.399 1.00 85.69 275 VAL A O 1
ATOM 1836 N N . ILE A 1 276 ? -5.742 0.045 24.853 1.00 87.50 276 ILE A N 1
ATOM 1837 C CA . ILE A 1 276 ? -5.303 1.203 25.636 1.00 87.50 276 ILE A CA 1
ATOM 1838 C C . ILE A 1 276 ? -5.615 2.465 24.837 1.00 87.50 276 ILE A C 1
ATOM 1840 O O . ILE A 1 276 ? -4.983 2.728 23.811 1.00 87.50 276 ILE A O 1
ATOM 1844 N N . THR A 1 277 ? -6.613 3.226 25.292 1.00 90.44 277 THR A N 1
ATOM 1845 C CA . THR A 1 277 ? -7.080 4.443 24.606 1.00 90.44 277 THR A CA 1
ATOM 1846 C C . THR A 1 277 ? -7.559 5.492 25.599 1.00 90.44 277 THR A C 1
ATOM 1848 O O . THR A 1 277 ? -8.163 5.145 26.613 1.00 90.44 277 THR A O 1
ATOM 1851 N N . ALA A 1 278 ? -7.305 6.778 25.347 1.00 88.12 278 ALA A N 1
ATOM 1852 C CA . ALA A 1 278 ? -7.819 7.835 26.222 1.00 88.12 278 ALA A CA 1
ATOM 1853 C C . ALA A 1 278 ? -9.292 8.152 25.918 1.00 88.12 278 ALA A C 1
ATOM 1855 O O . ALA A 1 278 ? -10.078 8.409 26.835 1.00 88.12 278 ALA A O 1
ATOM 1856 N N . VAL A 1 279 ? -9.668 8.109 24.636 1.00 88.25 279 VAL A N 1
ATOM 1857 C CA . VAL A 1 279 ? -11.029 8.375 24.160 1.00 88.25 279 VAL A CA 1
ATOM 1858 C C . VAL A 1 279 ? -11.529 7.210 23.314 1.00 88.25 279 VAL A C 1
ATOM 1860 O O . VAL A 1 279 ? -10.842 6.754 22.407 1.00 88.25 279 VAL A O 1
ATOM 1863 N N . PHE A 1 280 ? -12.754 6.767 23.561 1.00 89.56 280 PHE A N 1
ATOM 1864 C CA . PHE A 1 280 ? -13.444 5.795 22.725 1.00 89.56 280 PHE A CA 1
ATOM 1865 C C . PHE A 1 280 ? -14.731 6.400 22.170 1.00 89.56 280 PHE A C 1
ATOM 1867 O O . PHE A 1 280 ? -15.451 7.124 22.864 1.00 89.56 280 PHE A O 1
ATOM 1874 N N . ALA A 1 281 ? -15.020 6.108 20.908 1.00 88.44 281 ALA A N 1
ATOM 1875 C CA . ALA A 1 281 ? -16.269 6.475 20.268 1.00 88.44 281 ALA A CA 1
ATOM 1876 C C . ALA A 1 281 ? -16.697 5.373 19.303 1.00 88.44 281 ALA A C 1
ATOM 1878 O O . ALA A 1 281 ? -15.869 4.764 18.628 1.00 88.44 281 ALA A O 1
ATOM 1879 N N . ALA A 1 282 ? -17.998 5.131 19.209 1.00 89.81 282 ALA A N 1
ATOM 1880 C CA . ALA A 1 282 ? -18.520 4.091 18.342 1.00 89.81 282 ALA A CA 1
ATOM 1881 C C . ALA A 1 282 ? -19.849 4.493 17.708 1.00 89.81 282 ALA A C 1
ATOM 1883 O O . ALA A 1 282 ? -20.732 5.027 18.375 1.00 89.81 282 ALA A O 1
ATOM 1884 N N . ASN A 1 283 ? -19.989 4.193 16.421 1.00 90.94 283 ASN A N 1
ATOM 1885 C CA . ASN A 1 283 ? -21.211 4.339 15.645 1.00 90.94 283 ASN A CA 1
ATOM 1886 C C . ASN A 1 283 ? -21.461 3.042 14.866 1.00 90.94 283 ASN A C 1
ATOM 1888 O O . ASN A 1 283 ? -21.061 2.912 13.710 1.00 90.94 283 ASN A O 1
ATOM 1892 N N . ILE A 1 284 ? -22.061 2.059 15.536 1.00 86.81 284 ILE A N 1
ATOM 1893 C CA . ILE A 1 284 ? -22.210 0.695 15.024 1.00 86.81 284 ILE A CA 1
ATOM 1894 C C . ILE A 1 284 ? -23.690 0.326 14.937 1.00 86.81 284 ILE A C 1
ATOM 1896 O O . ILE A 1 284 ? -24.443 0.453 15.903 1.00 86.81 284 ILE A O 1
ATOM 1900 N N . ASN A 1 285 ? -24.112 -0.228 13.808 1.00 85.00 285 ASN A N 1
ATOM 1901 C CA . ASN A 1 285 ? -25.374 -0.945 13.694 1.00 85.00 285 ASN A CA 1
ATOM 1902 C C . ASN A 1 285 ? -25.135 -2.451 13.884 1.00 85.00 285 ASN A C 1
ATOM 1904 O O . ASN A 1 285 ? -24.902 -3.201 12.934 1.00 85.00 285 ASN A O 1
ATOM 1908 N N . GLY A 1 286 ? -25.148 -2.881 15.144 1.00 79.69 286 GLY A N 1
ATOM 1909 C CA . GLY A 1 286 ? -24.817 -4.248 15.526 1.00 79.69 286 GLY A CA 1
ATOM 1910 C C . GLY A 1 286 ? -24.418 -4.348 16.992 1.00 79.69 286 GLY A C 1
ATOM 1911 O O . GLY A 1 286 ? -25.023 -3.690 17.843 1.00 79.69 286 GLY A O 1
ATOM 1912 N N . SER A 1 287 ? -23.423 -5.181 17.284 1.00 77.31 287 SER A N 1
ATOM 1913 C CA . SER A 1 287 ? -22.966 -5.453 18.648 1.00 77.31 287 SER A CA 1
ATOM 1914 C C . SER A 1 287 ? -21.541 -4.987 18.874 1.00 77.31 287 SER A C 1
ATOM 1916 O O . SER A 1 287 ? -20.703 -5.064 17.984 1.00 77.31 287 SER A O 1
ATOM 1918 N N . LEU A 1 288 ? -21.269 -4.534 20.094 1.00 80.25 288 LEU A N 1
ATOM 1919 C CA . LEU A 1 288 ? -19.940 -4.155 20.552 1.00 80.25 288 LEU A CA 1
ATOM 1920 C C . LEU A 1 288 ? -19.594 -4.983 21.787 1.00 80.25 288 LEU A C 1
ATOM 1922 O O . LEU A 1 288 ? -20.389 -5.046 22.729 1.00 80.25 288 LEU A O 1
ATOM 1926 N N . LEU A 1 289 ? -18.411 -5.587 21.763 1.00 76.44 289 LEU A N 1
ATOM 1927 C CA . LEU A 1 289 ? -17.720 -6.131 22.917 1.00 76.44 289 LEU A CA 1
ATOM 1928 C C . LEU A 1 289 ? -16.401 -5.372 23.030 1.00 76.44 289 LEU A C 1
ATOM 1930 O O . LEU A 1 289 ? -15.605 -5.367 22.101 1.00 76.44 289 LEU A O 1
ATOM 1934 N N . TYR A 1 290 ? -16.174 -4.712 24.156 1.00 76.94 290 TYR A N 1
ATOM 1935 C CA . TYR A 1 290 ? -14.980 -3.901 24.378 1.00 76.94 290 TYR A CA 1
ATOM 1936 C C . TYR A 1 290 ? -14.426 -4.183 25.770 1.00 76.94 290 TYR A C 1
ATOM 1938 O O . TYR A 1 290 ? -15.185 -4.168 26.744 1.00 76.94 290 TYR A O 1
ATOM 1946 N N . SER A 1 291 ? -13.116 -4.421 25.866 1.00 68.75 291 SER A N 1
ATOM 1947 C CA . SER A 1 291 ? -12.401 -4.456 27.143 1.00 68.75 291 SER A CA 1
ATOM 1948 C C . SER A 1 291 ? -11.128 -3.612 27.076 1.00 68.75 291 SER A C 1
ATOM 1950 O O . SER A 1 291 ? -10.125 -4.020 26.490 1.00 68.75 291 SER A O 1
ATOM 1952 N N . GLY A 1 292 ? -11.168 -2.436 27.700 1.00 66.44 292 GLY A N 1
ATOM 1953 C CA . GLY A 1 292 ? -9.992 -1.586 27.879 1.00 66.44 292 GLY A CA 1
ATOM 1954 C C . GLY A 1 292 ? -9.177 -1.975 29.115 1.00 66.44 292 GLY A C 1
ATOM 1955 O O . GLY A 1 292 ? -9.733 -2.452 30.105 1.00 66.44 292 GLY A O 1
ATOM 1956 N N . LEU A 1 293 ? -7.864 -1.734 29.076 1.00 65.25 293 LEU A N 1
ATOM 1957 C CA . LEU A 1 293 ? -6.977 -1.877 30.243 1.00 65.25 293 LEU A CA 1
ATOM 1958 C C . LEU A 1 293 ? -6.909 -0.612 31.113 1.00 65.25 293 LEU A C 1
ATOM 1960 O O . LEU A 1 293 ? -6.356 -0.646 32.210 1.00 65.25 293 LEU A O 1
ATOM 1964 N N . ASN A 1 294 ? -7.448 0.506 30.630 1.00 64.62 294 ASN A N 1
ATOM 1965 C CA . ASN A 1 294 ? -7.446 1.794 31.311 1.00 64.62 294 ASN A CA 1
ATOM 1966 C C . ASN A 1 294 ? -8.855 2.400 31.376 1.00 64.62 294 ASN A C 1
ATOM 1968 O O . ASN A 1 294 ? -9.756 1.997 30.640 1.00 64.62 294 ASN A O 1
ATOM 1972 N N . SER A 1 295 ? -9.031 3.393 32.254 1.00 69.88 295 SER A N 1
ATOM 1973 C CA . SER A 1 295 ? -10.218 4.254 32.227 1.00 69.88 295 SER A CA 1
ATOM 1974 C C . SER A 1 295 ? -10.288 4.982 30.887 1.00 69.88 295 SER A C 1
ATOM 1976 O O . SER A 1 295 ? -9.272 5.506 30.419 1.00 69.88 295 SER A O 1
ATOM 1978 N N . VAL A 1 296 ? -11.476 5.008 30.285 1.00 75.19 296 VAL A N 1
ATOM 1979 C CA . VAL A 1 296 ? -11.700 5.561 28.949 1.00 75.19 296 VAL A CA 1
ATOM 1980 C C . VAL A 1 296 ? -12.833 6.583 28.970 1.00 75.19 296 VAL A C 1
ATOM 1982 O O . VAL A 1 296 ? -13.880 6.383 29.594 1.00 75.19 296 VAL A O 1
ATOM 1985 N N . ALA A 1 297 ? -12.628 7.703 28.280 1.00 79.44 297 ALA A N 1
ATOM 1986 C CA . ALA A 1 297 ? -13.673 8.694 28.069 1.00 79.44 297 ALA A CA 1
ATOM 1987 C C . ALA A 1 297 ? -14.488 8.347 26.819 1.00 79.44 297 ALA A C 1
ATOM 1989 O O . ALA A 1 297 ? -13.929 8.155 25.741 1.00 79.44 297 ALA A O 1
ATOM 1990 N N . ILE A 1 298 ? -15.814 8.331 26.932 1.00 82.38 298 ILE A N 1
ATOM 1991 C CA . ILE A 1 298 ? -16.701 8.304 25.769 1.00 82.38 298 ILE A CA 1
ATOM 1992 C C . ILE A 1 298 ? -16.819 9.728 25.235 1.00 82.38 298 ILE A C 1
ATOM 1994 O O . ILE A 1 298 ? -17.402 10.606 25.881 1.00 82.38 298 ILE A O 1
ATOM 1998 N N . GLY A 1 299 ? -16.250 9.966 24.058 1.00 84.38 299 GLY A N 1
ATOM 1999 C CA . GLY A 1 299 ? -16.071 11.311 23.518 1.00 84.38 299 GLY A CA 1
ATOM 2000 C C . GLY A 1 299 ? -16.160 11.358 22.003 1.00 84.38 299 GLY A C 1
ATOM 2001 O O . GLY A 1 299 ? -16.928 10.619 21.393 1.00 84.38 299 GLY A O 1
ATOM 2002 N N . THR A 1 300 ? -15.387 12.258 21.405 1.00 93.25 300 THR A N 1
ATOM 2003 C CA . THR A 1 300 ? -15.238 12.356 19.954 1.00 93.25 300 THR A CA 1
ATOM 2004 C C . THR A 1 300 ? -13.834 11.919 19.578 1.00 93.25 300 THR A C 1
ATOM 2006 O O . THR A 1 300 ? -12.864 12.449 20.113 1.00 93.25 300 THR A O 1
ATOM 2009 N N . VAL A 1 301 ? -13.739 10.977 18.647 1.00 97.31 301 VAL A N 1
ATOM 2010 C CA . VAL A 1 301 ? -12.491 10.560 18.010 1.00 97.31 301 VAL A CA 1
ATOM 2011 C C . VAL A 1 301 ? -12.523 11.068 16.577 1.00 97.31 301 VAL A C 1
ATOM 2013 O O . VAL A 1 301 ? -13.420 10.705 15.818 1.00 97.31 301 VAL A O 1
ATOM 2016 N N . ALA A 1 302 ? -11.572 11.928 16.223 1.00 98.00 302 ALA A N 1
ATOM 2017 C CA . ALA A 1 302 ? -11.392 12.431 14.868 1.00 98.00 302 ALA A CA 1
ATOM 2018 C C . ALA A 1 302 ? -10.018 11.985 14.367 1.00 98.00 302 ALA A C 1
ATOM 2020 O O . ALA A 1 302 ? -9.006 12.441 14.894 1.00 98.00 302 ALA A O 1
ATOM 2021 N N . SER A 1 303 ? -9.993 11.088 13.386 1.00 98.50 303 SER A N 1
ATOM 2022 C CA . SER A 1 303 ? -8.768 10.681 12.696 1.00 98.50 303 SER A CA 1
ATOM 2023 C C . SER A 1 303 ? -8.634 11.498 11.415 1.00 98.50 303 SER A C 1
ATOM 2025 O O . SER A 1 303 ? -9.589 11.567 10.642 1.00 98.50 303 SER A O 1
ATOM 2027 N N . THR A 1 304 ? -7.481 12.126 11.188 1.00 97.81 304 THR A N 1
ATOM 2028 C CA . THR A 1 304 ? -7.185 12.884 9.964 1.00 97.81 304 THR A CA 1
ATOM 2029 C C . THR A 1 304 ? -5.837 12.471 9.387 1.00 97.81 304 THR A C 1
ATOM 2031 O O . THR A 1 304 ? -4.807 12.565 10.051 1.00 97.81 304 THR A O 1
ATOM 2034 N N . VAL A 1 305 ? -5.839 12.041 8.129 1.00 97.12 305 VAL A N 1
ATOM 2035 C CA . VAL A 1 305 ? -4.655 11.585 7.399 1.00 97.12 305 VAL A CA 1
ATOM 2036 C C . VAL A 1 305 ? -4.718 12.162 5.992 1.00 97.12 305 VAL A C 1
ATOM 2038 O O . VAL A 1 305 ? -5.661 11.897 5.256 1.00 97.12 305 VAL A O 1
ATOM 2041 N N . GLY A 1 306 ? -3.724 12.963 5.602 1.00 91.94 306 GLY A N 1
ATOM 2042 C CA . GLY A 1 306 ? -3.759 13.622 4.294 1.00 91.94 306 GLY A CA 1
ATOM 2043 C C . GLY A 1 306 ? -5.008 14.501 4.152 1.00 91.94 306 GLY A C 1
ATOM 2044 O O . GLY A 1 306 ? -5.231 15.391 4.975 1.00 91.94 306 GLY A O 1
ATOM 2045 N N . SER A 1 307 ? -5.809 14.258 3.111 1.00 90.62 307 SER A N 1
ATOM 2046 C CA . SER A 1 307 ? -7.113 14.912 2.922 1.00 90.62 307 SER A CA 1
ATOM 2047 C C . SER A 1 307 ? -8.286 14.185 3.581 1.00 90.62 307 SER A C 1
ATOM 2049 O O . SER A 1 307 ? -9.380 14.749 3.648 1.00 90.62 307 SER A O 1
ATOM 2051 N N . ASP A 1 308 ? -8.076 12.965 4.068 1.00 94.31 308 ASP A N 1
ATOM 2052 C CA . ASP A 1 308 ? -9.127 12.150 4.657 1.00 94.31 308 ASP A CA 1
ATOM 2053 C C . ASP A 1 308 ? -9.330 12.509 6.122 1.00 94.31 308 ASP A C 1
ATOM 2055 O O . ASP A 1 308 ? -8.387 12.635 6.905 1.00 94.31 308 ASP A O 1
ATOM 2059 N N . SER A 1 309 ? -10.592 12.665 6.509 1.00 96.25 309 SER A N 1
ATOM 2060 C CA . SER A 1 309 ? -10.972 12.943 7.886 1.00 96.25 309 SER A CA 1
ATOM 2061 C C . SER A 1 309 ? -12.238 12.180 8.235 1.00 96.25 309 SER A C 1
ATOM 2063 O O . SER A 1 309 ? -13.255 12.282 7.546 1.00 96.25 309 SER A O 1
ATOM 2065 N N . VAL A 1 310 ? -12.179 11.416 9.322 1.00 98.19 310 VAL A N 1
ATOM 2066 C CA . VAL A 1 310 ? -13.297 10.618 9.825 1.00 98.19 310 VAL A CA 1
ATOM 2067 C C . VAL A 1 310 ? -13.509 10.952 11.289 1.00 98.19 310 VAL A C 1
ATOM 2069 O O . VAL A 1 310 ? -12.584 10.911 12.096 1.00 98.19 310 VAL A O 1
ATOM 2072 N N . THR A 1 311 ? -14.748 11.286 11.644 1.00 97.81 311 THR A N 1
ATOM 2073 C CA . THR A 1 311 ? -15.133 11.617 13.018 1.00 97.81 311 THR A CA 1
ATOM 2074 C C . THR A 1 311 ? -16.174 10.630 13.528 1.00 97.81 311 THR A C 1
ATOM 2076 O O . THR A 1 311 ? -17.185 10.388 12.872 1.00 97.81 311 THR A O 1
ATOM 2079 N N . THR A 1 312 ? -15.940 10.096 14.724 1.00 96.00 312 THR A N 1
ATOM 2080 C CA . THR A 1 312 ? -16.871 9.254 15.483 1.00 96.00 312 THR A CA 1
ATOM 2081 C C . THR A 1 312 ? -17.162 9.938 16.813 1.00 96.00 312 THR A C 1
ATOM 2083 O O . THR A 1 312 ? -16.228 10.341 17.501 1.00 96.00 312 THR A O 1
ATOM 2086 N N . SER A 1 313 ? -18.429 10.061 17.208 1.00 90.94 313 SER A N 1
ATOM 2087 C CA . SER A 1 313 ? -18.812 10.756 18.444 1.00 90.94 313 SER A CA 1
ATOM 2088 C C . SER A 1 313 ? -19.788 9.942 19.283 1.00 90.94 313 SER A C 1
ATOM 2090 O O . SER A 1 313 ? -20.799 9.457 18.779 1.00 90.94 313 SER A O 1
ATOM 2092 N N . GLY A 1 314 ? -19.519 9.872 20.585 1.00 81.88 314 GLY A N 1
ATOM 2093 C CA . GLY A 1 314 ? -20.353 9.180 21.560 1.00 81.88 314 GLY A CA 1
ATOM 2094 C C . GLY A 1 314 ? -20.340 7.660 21.391 1.00 81.88 314 GLY A C 1
ATOM 2095 O O . GLY A 1 314 ? -19.456 7.091 20.751 1.00 81.88 314 GLY A O 1
ATOM 2096 N N . LEU A 1 315 ? -21.338 7.004 21.984 1.00 81.75 315 LEU A N 1
ATOM 2097 C CA . LEU A 1 315 ? -21.591 5.576 21.801 1.00 81.75 315 LEU A CA 1
ATOM 2098 C C . LEU A 1 315 ? -22.987 5.404 21.200 1.00 81.75 315 LEU A C 1
ATOM 2100 O O . LEU A 1 315 ? -23.976 5.461 21.926 1.00 81.75 315 LEU A O 1
ATOM 2104 N N . ASN A 1 316 ? -23.060 5.222 19.884 1.00 82.19 316 ASN A N 1
ATOM 2105 C CA . ASN A 1 316 ? -24.276 4.902 19.146 1.00 82.19 316 ASN A CA 1
ATOM 2106 C C . ASN A 1 316 ? -24.231 3.440 18.679 1.00 82.19 316 ASN A C 1
ATOM 2108 O O . ASN A 1 316 ? -23.549 3.130 17.706 1.00 82.19 316 ASN A O 1
ATOM 2112 N N . ILE A 1 317 ? -24.940 2.544 19.372 1.00 76.69 317 ILE A N 1
ATOM 2113 C CA . ILE A 1 317 ? -24.943 1.099 19.083 1.00 76.69 317 ILE A CA 1
ATOM 2114 C C . ILE A 1 317 ? -26.373 0.606 18.858 1.00 76.69 317 ILE A C 1
ATOM 2116 O O . ILE A 1 317 ? -27.186 0.584 19.787 1.00 76.69 317 ILE A O 1
ATOM 2120 N N . GLY A 1 318 ? -26.698 0.209 17.626 1.00 66.19 318 GLY A N 1
ATOM 2121 C CA . GLY A 1 318 ? -28.028 -0.297 17.262 1.00 66.19 318 GLY A CA 1
ATOM 2122 C C . GLY A 1 318 ? -29.154 0.710 17.539 1.00 66.19 318 GLY A C 1
ATOM 2123 O O . GLY A 1 318 ? -30.226 0.325 18.002 1.00 66.19 318 GLY A O 1
ATOM 2124 N N . GLY A 1 319 ? -28.884 2.006 17.339 1.00 55.47 319 GLY A N 1
ATOM 2125 C CA . GLY A 1 319 ? -29.825 3.104 17.599 1.00 55.47 319 GLY A CA 1
ATOM 2126 C C . GLY A 1 319 ? -29.923 3.547 19.065 1.00 55.47 319 GLY A C 1
ATOM 2127 O O . GLY A 1 319 ? -30.757 4.392 19.389 1.00 55.47 319 GLY A O 1
ATOM 2128 N N . ARG A 1 320 ? -29.093 3.000 19.964 1.00 50.59 320 ARG A N 1
ATOM 2129 C CA . ARG A 1 320 ? -28.990 3.438 21.364 1.00 50.59 320 ARG A CA 1
ATOM 2130 C C . ARG A 1 320 ? -27.804 4.381 21.522 1.00 50.59 320 ARG A C 1
ATOM 2132 O O . ARG A 1 320 ? -26.673 3.970 21.280 1.00 50.59 320 ARG A O 1
ATOM 2139 N N . GLN A 1 321 ? -28.074 5.615 21.949 1.00 52.41 321 GLN A N 1
ATOM 2140 C CA . GLN A 1 321 ? -27.078 6.678 22.070 1.00 52.41 321 GLN A CA 1
ATOM 2141 C C . GLN A 1 321 ? -26.759 6.984 23.540 1.00 52.41 321 GLN A C 1
ATOM 2143 O O . GLN A 1 321 ? -27.631 7.433 24.284 1.00 52.41 321 GLN A O 1
ATOM 2148 N N . LEU A 1 322 ? -25.498 6.813 23.943 1.00 49.56 322 LEU A N 1
ATOM 2149 C CA . LEU A 1 322 ? -24.948 7.527 25.097 1.00 49.56 322 LEU A CA 1
ATOM 2150 C C . LEU A 1 322 ? -24.330 8.852 24.625 1.00 49.56 322 LEU A C 1
ATOM 2152 O O . LEU A 1 322 ? -23.650 8.877 23.591 1.00 49.56 322 LEU A O 1
ATOM 2156 N N . PRO A 1 323 ? -24.536 9.952 25.365 1.00 48.59 323 PRO A N 1
ATOM 2157 C CA . PRO A 1 323 ? -23.953 11.240 25.026 1.00 48.59 323 PRO A CA 1
ATOM 2158 C C . PRO A 1 323 ? -22.427 11.233 25.185 1.00 48.59 323 PRO A C 1
ATOM 2160 O O . PRO A 1 323 ? -21.866 10.559 26.056 1.00 48.59 323 PRO A O 1
ATOM 2163 N N . SER A 1 324 ? -21.763 12.045 24.360 1.00 50.44 324 SER A N 1
ATOM 2164 C CA . SER A 1 324 ? -20.375 12.462 24.567 1.00 50.44 324 SER A CA 1
ATOM 2165 C C . SER A 1 324 ? -20.233 13.091 25.958 1.00 50.44 324 SER A C 1
ATOM 2167 O O . SER A 1 324 ? -21.083 13.905 26.326 1.00 50.44 324 SER A O 1
ATOM 2169 N N . ASN A 1 325 ? -19.168 12.735 26.687 1.00 48.53 325 ASN A N 1
ATOM 2170 C CA . ASN A 1 325 ? -18.832 13.114 28.076 1.00 48.53 325 ASN A CA 1
ATOM 2171 C C . ASN A 1 325 ? -19.204 12.081 29.159 1.00 48.53 325 ASN A C 1
ATOM 2173 O O . ASN A 1 325 ? -19.243 12.423 30.340 1.00 48.53 325 ASN A O 1
ATOM 2177 N N . SER A 1 326 ? -19.441 10.821 28.787 1.00 55.22 326 SER A N 1
ATOM 2178 C CA . SER A 1 326 ? -19.568 9.722 29.760 1.00 55.22 326 SER A CA 1
ATOM 2179 C C . SER A 1 326 ? -18.181 9.134 30.072 1.00 55.22 326 SER A C 1
ATOM 2181 O O . SER A 1 326 ? -17.375 8.984 29.157 1.00 55.22 326 SER A O 1
ATOM 2183 N N . GLN A 1 327 ? -17.878 8.787 31.327 1.00 49.19 327 GLN A N 1
ATOM 2184 C CA . GLN A 1 327 ? -16.676 8.006 31.669 1.00 49.19 327 GLN A CA 1
ATOM 2185 C C . GLN A 1 327 ? -17.037 6.543 31.913 1.00 49.19 327 GLN A C 1
ATOM 2187 O O . GLN A 1 327 ? -18.079 6.252 32.498 1.00 49.19 327 GLN A O 1
ATOM 2192 N N . VAL A 1 328 ? -16.161 5.640 31.470 1.00 53.06 328 VAL A N 1
ATOM 2193 C CA . VAL A 1 328 ? -16.247 4.203 31.741 1.00 53.06 328 VAL A CA 1
ATOM 2194 C C . VAL A 1 328 ? -14.954 3.781 32.438 1.00 53.06 328 VAL A C 1
ATOM 2196 O O . VAL A 1 328 ? -13.861 3.964 31.897 1.00 53.06 328 VAL A O 1
ATOM 2199 N N . THR A 1 329 ? -15.071 3.260 33.657 1.00 39.88 329 THR A N 1
ATOM 2200 C CA . THR A 1 329 ? -13.930 2.841 34.481 1.00 39.88 329 THR A CA 1
ATOM 2201 C C . THR A 1 329 ? -13.421 1.449 34.067 1.00 39.88 329 THR A C 1
ATOM 2203 O O . THR A 1 329 ? -14.109 0.685 33.382 1.00 39.88 329 THR A O 1
ATOM 2206 N N . SER A 1 330 ? -12.166 1.126 34.398 1.00 34.28 330 SER A N 1
ATOM 2207 C CA . SER A 1 330 ? -11.534 -0.153 34.038 1.00 34.28 330 SER A CA 1
ATOM 2208 C C . SER A 1 330 ? -12.179 -1.326 34.789 1.00 34.28 330 SER A C 1
ATOM 2210 O O . SER A 1 330 ? -12.453 -1.177 35.973 1.00 34.28 330 SER A O 1
ATOM 2212 N N . GLU A 1 331 ? -12.338 -2.475 34.112 1.00 29.48 331 GLU A N 1
ATOM 2213 C CA . GLU A 1 331 ? -13.146 -3.675 34.475 1.00 29.48 331 GLU A CA 1
ATOM 2214 C C . GLU A 1 331 ? -14.584 -3.717 33.929 1.00 29.48 331 GLU A C 1
ATOM 2216 O O . GLU A 1 331 ? -15.414 -4.538 34.324 1.00 29.48 331 GLU A O 1
ATOM 2221 N N . THR A 1 332 ? -14.872 -2.896 32.925 1.00 36.84 332 THR A N 1
ATOM 2222 C CA . THR A 1 332 ? -16.208 -2.823 32.345 1.00 36.84 332 THR A CA 1
ATOM 2223 C C . THR A 1 332 ? -16.327 -3.635 31.052 1.00 36.84 332 THR A C 1
ATOM 2225 O O . THR A 1 332 ? -15.920 -3.179 29.986 1.00 36.84 332 THR A O 1
ATOM 2228 N N . LYS A 1 333 ? -16.934 -4.829 31.111 1.00 37.00 333 LYS A N 1
ATOM 2229 C CA . LYS A 1 333 ? -17.389 -5.541 29.905 1.00 37.00 333 LYS A CA 1
ATOM 2230 C C . LYS A 1 333 ? -18.701 -4.920 29.426 1.00 37.00 333 LYS A C 1
ATOM 2232 O O . LYS A 1 333 ? -19.755 -5.167 30.014 1.00 37.00 333 LYS A O 1
ATOM 2237 N N . VAL A 1 334 ? -18.641 -4.131 28.357 1.00 40.78 334 VAL A N 1
ATOM 2238 C CA . VAL A 1 334 ? -19.834 -3.609 27.676 1.00 40.78 334 VAL A CA 1
ATOM 2239 C C . VAL A 1 334 ? -20.295 -4.654 26.660 1.00 40.78 334 VAL A C 1
ATOM 2241 O O . VAL A 1 334 ? -19.642 -4.842 25.641 1.00 40.78 334 VAL A O 1
ATOM 2244 N N . GLU A 1 335 ? -21.394 -5.360 26.944 1.00 39.53 335 GLU A N 1
ATOM 2245 C CA . GLU A 1 335 ? -22.098 -6.204 25.967 1.00 39.53 335 GLU A CA 1
ATOM 2246 C C . GLU A 1 335 ? -23.394 -5.506 25.553 1.00 39.53 335 GLU A C 1
ATOM 2248 O O . GLU A 1 335 ? -24.351 -5.458 26.326 1.00 39.53 335 GLU A O 1
ATOM 2253 N N . ILE A 1 336 ? -23.458 -4.989 24.326 1.00 39.81 336 ILE A N 1
ATOM 2254 C CA . ILE A 1 336 ? -24.707 -4.458 23.763 1.00 39.81 336 ILE A CA 1
ATOM 2255 C C . ILE A 1 336 ? -25.153 -5.387 22.625 1.00 39.81 336 ILE A C 1
ATOM 2257 O O . ILE A 1 336 ? -24.725 -5.256 21.481 1.00 39.81 336 ILE A O 1
ATOM 2261 N N . GLY A 1 337 ? -26.013 -6.356 22.948 1.00 31.45 337 GLY A N 1
ATOM 2262 C CA . GLY A 1 337 ? -26.738 -7.184 21.976 1.00 31.45 337 GLY A CA 1
ATOM 2263 C C . GLY A 1 337 ? -28.066 -6.532 21.569 1.00 31.45 337 GLY A C 1
ATOM 2264 O O . GLY A 1 337 ? -28.781 -5.996 22.422 1.00 31.45 337 GLY A O 1
ATOM 2265 N N . GLY A 1 338 ? -28.437 -6.544 20.285 1.00 28.55 338 GLY A N 1
ATOM 2266 C CA . GLY A 1 338 ? -29.855 -6.385 19.908 1.00 28.55 338 GLY A CA 1
ATOM 2267 C C . GLY A 1 338 ? -30.623 -7.590 20.471 1.00 28.55 338 GLY A C 1
ATOM 2268 O O . GLY A 1 338 ? -30.158 -8.711 20.328 1.00 28.55 338 GLY A O 1
ATOM 2269 N N . SER A 1 339 ? -31.720 -7.480 21.218 1.00 26.81 339 SER A N 1
ATOM 2270 C CA . SER A 1 339 ? -32.869 -6.576 21.161 1.00 26.81 339 SER A CA 1
ATOM 2271 C C . SER A 1 339 ? -33.274 -6.101 22.567 1.00 26.81 339 SER A C 1
ATOM 2273 O O . SER A 1 339 ? -33.253 -6.898 23.499 1.00 26.81 339 SER A O 1
ATOM 2275 N N . ALA A 1 340 ? -33.663 -4.826 22.707 1.00 26.27 340 ALA A N 1
ATOM 2276 C CA . ALA A 1 340 ? -34.748 -4.386 23.597 1.00 26.27 340 ALA A CA 1
ATOM 2277 C C . ALA A 1 340 ? -35.107 -2.917 23.305 1.00 26.27 340 ALA A C 1
ATOM 2279 O O . ALA A 1 340 ? -34.236 -2.049 23.211 1.00 26.27 340 ALA A O 1
ATOM 2280 N N . THR A 1 341 ? -36.409 -2.703 23.145 1.00 23.31 341 THR A N 1
ATOM 2281 C CA . THR A 1 341 ? -37.146 -1.502 22.745 1.00 23.31 341 THR A CA 1
ATOM 2282 C C . THR A 1 341 ? -36.801 -0.259 23.568 1.00 23.31 341 THR A C 1
ATOM 2284 O O . THR A 1 341 ? -36.832 -0.298 24.795 1.00 23.31 341 THR A O 1
ATOM 2287 N N . VAL A 1 342 ? -36.573 0.874 22.897 1.00 23.08 342 VAL A N 1
ATOM 2288 C CA . VAL A 1 342 ? -36.589 2.204 23.523 1.00 23.08 342 VAL A CA 1
ATOM 2289 C C . VAL A 1 342 ? -37.881 2.896 23.100 1.00 23.08 342 VAL A C 1
ATOM 2291 O O . VAL A 1 342 ? -38.024 3.293 21.946 1.00 23.08 342 VAL A O 1
ATOM 2294 N N . ALA A 1 343 ? -38.828 3.023 24.029 1.00 21.59 343 ALA A N 1
ATOM 2295 C CA . ALA A 1 343 ? -39.950 3.945 23.905 1.00 21.59 343 ALA A CA 1
ATOM 2296 C C . ALA A 1 343 ? -39.738 5.104 24.887 1.00 21.59 343 ALA A C 1
ATOM 2298 O O . ALA A 1 343 ? -39.445 4.915 26.065 1.00 21.59 343 ALA A O 1
ATOM 2299 N N . THR A 1 344 ? -39.820 6.309 24.337 1.00 29.45 344 THR A N 1
ATOM 2300 C CA . THR A 1 344 ? -39.582 7.608 24.963 1.00 29.45 344 THR A CA 1
ATOM 2301 C C . THR A 1 344 ? -40.639 7.977 26.001 1.00 29.45 344 THR A C 1
ATOM 2303 O O . THR A 1 344 ? -41.823 7.760 25.764 1.00 29.45 344 THR A O 1
ATOM 2306 N N . GLY A 1 345 ? -40.222 8.700 27.044 1.00 25.66 345 GLY A N 1
ATOM 2307 C CA . GLY A 1 345 ? -41.116 9.496 27.888 1.00 25.66 345 GLY A CA 1
ATOM 2308 C C . GLY A 1 345 ? -41.733 8.723 29.051 1.00 25.66 345 GLY A C 1
ATOM 2309 O O . GLY A 1 345 ? -42.336 7.679 28.869 1.00 25.66 345 GLY A O 1
ATOM 2310 N N . THR A 1 346 ? -41.544 9.265 30.256 1.00 29.34 346 THR A N 1
ATOM 2311 C CA . THR A 1 346 ? -42.259 8.966 31.511 1.00 29.34 346 THR A CA 1
ATOM 2312 C C . THR A 1 346 ? -43.010 7.622 31.587 1.00 29.34 346 THR A C 1
ATOM 2314 O O . THR A 1 346 ? -44.143 7.517 31.130 1.00 29.34 346 THR A O 1
ATOM 2317 N N . THR A 1 347 ? -42.415 6.680 32.332 1.00 28.27 347 THR A N 1
ATOM 2318 C CA . THR A 1 347 ? -42.945 5.421 32.913 1.00 28.27 347 THR A CA 1
ATOM 2319 C C . THR A 1 347 ? -42.688 4.071 32.203 1.00 28.27 347 THR A C 1
ATOM 2321 O O . THR A 1 347 ? -43.062 3.843 31.063 1.00 28.27 347 THR A O 1
ATOM 2324 N N . LYS A 1 348 ? -42.134 3.168 33.039 1.00 24.03 348 LYS A N 1
ATOM 2325 C CA . LYS A 1 348 ? -42.036 1.690 33.055 1.00 24.03 348 LYS A CA 1
ATOM 2326 C C . LYS A 1 348 ? -41.040 0.942 32.141 1.00 24.03 348 LYS A C 1
ATOM 2328 O O . LYS A 1 348 ? -41.092 0.968 30.921 1.00 24.03 348 LYS A O 1
ATOM 2333 N N . ILE A 1 349 ? -40.171 0.203 32.842 1.00 24.45 349 ILE A N 1
ATOM 2334 C CA . ILE A 1 349 ? -39.142 -0.758 32.414 1.00 24.45 349 ILE A CA 1
ATOM 2335 C C . ILE A 1 349 ? -39.815 -2.055 31.927 1.00 24.45 349 ILE A C 1
ATOM 2337 O O . ILE A 1 349 ? -40.839 -2.453 32.477 1.00 24.45 349 ILE A O 1
ATOM 2341 N N . SER A 1 350 ? -39.241 -2.738 30.931 1.00 21.80 350 SER A N 1
ATOM 2342 C CA . SER A 1 350 ? -39.616 -4.112 30.555 1.00 21.80 350 SER A CA 1
ATOM 2343 C C . SER A 1 350 ? -38.379 -5.010 30.485 1.00 21.80 350 SER A C 1
ATOM 2345 O O . SER A 1 350 ? -37.397 -4.672 29.826 1.00 21.80 350 SER A O 1
ATOM 2347 N N . CYS A 1 351 ? -38.439 -6.137 31.197 1.00 25.05 351 CYS A N 1
ATOM 2348 C CA . CYS A 1 351 ? -37.397 -7.156 31.316 1.00 25.05 351 CYS A CA 1
ATOM 2349 C C . CYS A 1 351 ? -37.450 -8.188 30.180 1.00 25.05 351 CYS A C 1
ATOM 2351 O O . CYS A 1 351 ? -38.518 -8.501 29.658 1.00 25.05 351 CYS A O 1
ATOM 2353 N N . SER A 1 352 ? -36.312 -8.824 29.893 1.00 23.52 352 SER A N 1
ATOM 2354 C CA . SER A 1 352 ? -36.278 -10.101 29.173 1.00 23.52 352 SER A CA 1
ATOM 2355 C C . SER A 1 352 ? -35.106 -10.963 29.648 1.00 23.52 352 SER A C 1
ATOM 2357 O O . SER A 1 352 ? -33.958 -10.611 29.380 1.00 23.52 352 SER A O 1
ATOM 2359 N N . ARG A 1 353 ? -35.399 -12.070 30.351 1.00 32.81 353 ARG A N 1
ATOM 2360 C CA . ARG A 1 353 ? -34.747 -13.400 30.253 1.00 32.81 353 ARG A CA 1
ATOM 2361 C C . ARG A 1 353 ? -35.413 -14.400 31.216 1.00 32.81 353 ARG A C 1
ATOM 2363 O O . ARG A 1 353 ? -35.902 -14.003 32.268 1.00 32.81 353 ARG A O 1
ATOM 2370 N N . ASN A 1 354 ? -35.487 -15.674 30.816 1.00 29.91 354 ASN A N 1
ATOM 2371 C CA . ASN A 1 354 ? -36.147 -16.745 31.571 1.00 29.91 354 ASN A CA 1
ATOM 2372 C C . ASN A 1 354 ? -35.215 -17.354 32.642 1.00 29.91 354 ASN A C 1
ATOM 2374 O O . ASN A 1 354 ? -33.993 -17.329 32.520 1.00 29.91 354 ASN A O 1
ATOM 2378 N N . ILE A 1 355 ? -35.815 -17.888 33.708 1.00 36.78 355 ILE A N 1
ATOM 2379 C CA . ILE A 1 355 ? -35.133 -18.397 34.912 1.00 36.78 355 ILE A CA 1
ATOM 2380 C C . ILE A 1 355 ? -34.203 -19.589 34.632 1.00 36.78 355 ILE A C 1
ATOM 2382 O O . ILE A 1 355 ? -33.208 -19.763 35.330 1.00 36.78 355 ILE A O 1
ATOM 2386 N N . GLU A 1 356 ? -34.488 -20.393 33.608 1.00 37.41 356 GLU A N 1
ATOM 2387 C CA . GLU A 1 356 ? -33.717 -21.611 33.332 1.00 37.41 356 GLU A CA 1
ATOM 2388 C C . GLU A 1 356 ? -32.347 -21.323 32.694 1.00 37.41 356 GLU A C 1
ATOM 2390 O O . GLU A 1 356 ? -31.368 -21.967 33.058 1.00 37.41 356 GLU A O 1
ATOM 2395 N N . GLN A 1 357 ? -32.215 -20.276 31.867 1.00 38.88 357 GLN A N 1
ATOM 2396 C CA . GLN A 1 357 ? -30.904 -19.861 31.337 1.00 38.88 357 GLN A CA 1
ATOM 2397 C C . GLN A 1 357 ? -29.975 -19.283 32.417 1.00 38.88 357 GLN A C 1
ATOM 2399 O O . GLN A 1 357 ? -28.759 -19.424 32.328 1.00 38.88 357 GLN A O 1
ATOM 2404 N N . ALA A 1 358 ? -30.531 -18.668 33.466 1.00 37.25 358 ALA A N 1
ATOM 2405 C CA . ALA A 1 358 ? -29.744 -18.130 34.577 1.00 37.25 358 ALA A CA 1
ATOM 2406 C C . ALA A 1 358 ? -29.172 -19.227 35.499 1.00 37.25 358 ALA A C 1
ATOM 2408 O O . ALA A 1 358 ? -28.183 -18.999 36.198 1.00 37.25 358 ALA A O 1
ATOM 2409 N N . LYS A 1 359 ? -29.781 -20.420 35.511 1.00 34.75 359 LYS A N 1
ATOM 2410 C CA . LYS A 1 359 ? -29.345 -21.549 36.345 1.00 34.75 359 LYS A CA 1
ATOM 2411 C C . LYS A 1 359 ? -28.161 -22.308 35.742 1.00 34.75 359 LYS A C 1
ATOM 2413 O O . LYS A 1 359 ? -27.282 -22.720 36.496 1.00 34.75 359 LYS A O 1
ATOM 2418 N N . GLU A 1 360 ? -28.102 -22.457 34.417 1.00 35.34 360 GLU A N 1
ATOM 2419 C CA . GLU A 1 360 ? -26.986 -23.139 33.737 1.00 35.34 360 GLU A CA 1
ATOM 2420 C C . GLU A 1 360 ? -25.681 -22.325 33.789 1.00 35.34 360 GLU A C 1
ATOM 2422 O O . GLU A 1 360 ? -24.618 -22.888 34.046 1.00 35.34 360 GLU A O 1
ATOM 2427 N N . GLU A 1 361 ? -25.743 -20.995 33.656 1.00 34.84 361 GLU A N 1
ATOM 2428 C CA . GLU A 1 361 ? -24.547 -20.133 33.702 1.00 34.84 361 GLU A CA 1
ATOM 2429 C C . GLU A 1 361 ? -23.882 -20.096 35.096 1.00 34.84 361 GLU A C 1
ATOM 2431 O O . GLU A 1 361 ? -22.665 -19.927 35.204 1.00 34.84 361 GLU A O 1
ATOM 2436 N N . ASN A 1 362 ? -24.650 -20.321 36.170 1.00 35.91 362 ASN A N 1
ATOM 2437 C CA . ASN A 1 362 ? -24.147 -20.310 37.548 1.00 35.91 362 ASN A CA 1
ATOM 2438 C C . ASN A 1 362 ? -23.440 -21.609 37.975 1.00 35.91 362 ASN A C 1
ATOM 2440 O O . ASN A 1 362 ? -22.712 -21.601 38.967 1.00 35.91 362 ASN A O 1
ATOM 2444 N N . GLN A 1 363 ? -23.605 -22.720 37.246 1.00 31.81 363 GLN A N 1
ATOM 2445 C CA . GLN A 1 363 ? -22.910 -23.974 37.573 1.00 31.81 363 GLN A CA 1
ATOM 2446 C C . GLN A 1 363 ? -21.479 -24.047 37.009 1.00 31.81 363 GLN A C 1
ATOM 2448 O O . GLN A 1 363 ? -20.687 -24.858 37.483 1.00 31.81 363 GLN A O 1
ATOM 2453 N N . GLU A 1 364 ? -21.097 -23.176 36.066 1.00 30.06 364 GLU A N 1
ATOM 2454 C CA . GLU A 1 364 ? -19.795 -23.255 35.378 1.00 30.06 364 GLU A CA 1
ATOM 2455 C C . GLU A 1 364 ? -18.682 -22.330 35.910 1.00 30.06 364 GLU A C 1
ATOM 2457 O O . GLU A 1 364 ? -17.605 -22.267 35.320 1.00 30.06 364 GLU A O 1
ATOM 2462 N N . SER A 1 365 ? -18.870 -21.624 37.030 1.00 29.39 365 SER A N 1
ATOM 2463 C CA . SER A 1 365 ? -17.814 -20.790 37.646 1.00 29.39 365 SER A CA 1
ATOM 2464 C C . SER A 1 365 ? -17.156 -19.757 36.697 1.00 29.39 365 SER A C 1
ATOM 2466 O O . SER A 1 365 ? -16.032 -19.308 36.938 1.00 29.39 365 SER A O 1
ATOM 2468 N N . LYS A 1 366 ? -17.843 -19.325 35.632 1.00 31.67 366 LYS A N 1
ATOM 2469 C CA . LYS A 1 366 ? -17.403 -18.233 34.747 1.00 31.67 366 LYS A CA 1
ATOM 2470 C C . LYS A 1 366 ? -18.015 -16.915 35.212 1.00 31.67 366 LYS A C 1
ATOM 2472 O O . LYS A 1 366 ? -18.865 -16.343 34.537 1.00 31.67 366 LYS A O 1
ATOM 2477 N N . SER A 1 367 ? -17.574 -16.421 36.365 1.00 28.78 367 SER A N 1
ATOM 2478 C CA . SER A 1 367 ? -17.930 -15.070 36.805 1.00 28.78 367 SER A CA 1
ATOM 2479 C C . SER A 1 367 ? -17.245 -14.053 35.885 1.00 28.78 367 SER A C 1
ATOM 2481 O O . SER A 1 367 ? -16.062 -13.756 36.037 1.00 28.78 367 SER A O 1
ATOM 2483 N N . LYS A 1 368 ? -17.957 -13.583 34.856 1.00 30.33 368 LYS A N 1
ATOM 2484 C CA . LYS A 1 368 ? -17.563 -12.420 34.052 1.00 30.33 368 LYS A CA 1
ATOM 2485 C C . LYS A 1 368 ? -18.448 -11.260 34.490 1.00 30.33 368 LYS A C 1
ATOM 2487 O O . LYS A 1 368 ? -19.654 -11.316 34.265 1.00 30.33 368 LYS A O 1
ATOM 2492 N N . SER A 1 369 ? -17.863 -10.226 35.087 1.00 28.73 369 SER A N 1
ATOM 2493 C CA . SER A 1 369 ? -18.546 -8.964 35.384 1.00 28.73 369 SER A CA 1
ATOM 2494 C C . SER A 1 369 ? -19.193 -8.420 34.102 1.00 28.73 369 SER A C 1
ATOM 2496 O O . SER A 1 369 ? -18.542 -8.356 33.057 1.00 28.73 369 SER A O 1
ATOM 2498 N N . ARG A 1 370 ? -20.491 -8.094 34.149 1.00 33.59 370 ARG A N 1
ATOM 2499 C CA . ARG A 1 370 ? -21.274 -7.562 33.019 1.00 33.59 370 ARG A CA 1
ATOM 2500 C C . ARG A 1 370 ? -21.702 -6.141 33.359 1.00 33.59 370 ARG A C 1
ATOM 2502 O O . ARG A 1 370 ? -22.347 -5.944 34.384 1.00 33.59 370 ARG A O 1
ATOM 2509 N N . LEU A 1 371 ? -21.398 -5.169 32.500 1.00 33.06 371 LEU A N 1
ATOM 2510 C CA . LEU A 1 371 ? -21.962 -3.831 32.644 1.00 33.06 371 LEU A CA 1
ATOM 2511 C C . LEU A 1 371 ? -23.413 -3.829 32.167 1.00 33.06 371 LEU A C 1
ATOM 2513 O O . LEU A 1 371 ? -23.690 -4.129 31.005 1.00 33.06 371 LEU A O 1
ATOM 2517 N N . VAL A 1 372 ? -24.323 -3.409 33.042 1.00 32.62 372 VAL A N 1
ATOM 2518 C CA . VAL A 1 372 ? -25.685 -3.017 32.673 1.00 32.62 372 VAL A CA 1
ATOM 2519 C C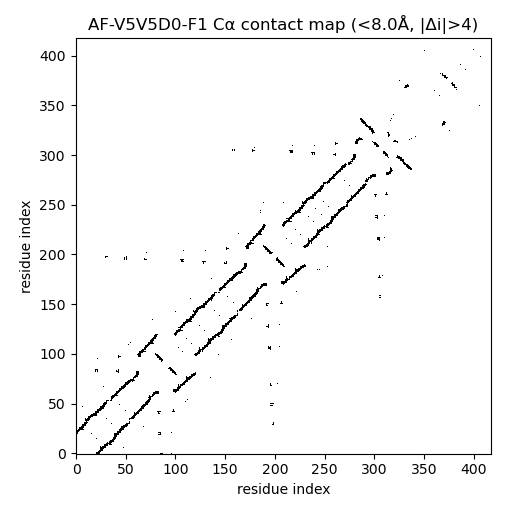 . VAL A 1 372 ? -25.794 -1.507 32.865 1.00 32.62 372 VAL A C 1
ATOM 2521 O O . VAL A 1 372 ? -25.660 -0.998 33.972 1.00 32.62 372 VAL A O 1
ATOM 2524 N N . LEU A 1 373 ? -26.013 -0.773 31.776 1.00 33.34 373 LEU A N 1
ATOM 2525 C CA . LEU A 1 373 ? -26.212 0.676 31.815 1.00 33.34 373 LEU A CA 1
ATOM 2526 C C . LEU A 1 373 ? -27.677 0.980 32.138 1.00 33.34 373 LEU A C 1
ATOM 2528 O O . LEU A 1 373 ? -28.548 0.800 31.286 1.00 33.34 373 LEU A O 1
ATOM 2532 N N . ILE A 1 374 ? -27.946 1.481 33.346 1.00 28.72 374 ILE A N 1
ATOM 2533 C CA . ILE A 1 374 ? -29.245 2.054 33.717 1.00 28.72 374 ILE A CA 1
ATOM 2534 C C . ILE A 1 374 ? -29.063 3.563 33.926 1.00 28.72 374 ILE A C 1
ATOM 2536 O O . ILE A 1 374 ? -28.385 4.006 34.848 1.00 28.72 374 ILE A O 1
ATOM 2540 N N . ASN A 1 375 ? -29.685 4.371 33.062 1.00 25.64 375 ASN A N 1
ATOM 2541 C CA . ASN A 1 375 ? -29.871 5.821 33.235 1.00 25.64 375 ASN A CA 1
ATOM 2542 C C . ASN A 1 375 ? -28.609 6.653 33.542 1.00 25.64 375 ASN A C 1
ATOM 2544 O O . ASN A 1 375 ? -28.665 7.576 34.352 1.00 25.64 375 ASN A O 1
ATOM 2548 N N . GLY A 1 376 ? -27.472 6.356 32.905 1.00 30.69 376 GLY A N 1
ATOM 2549 C CA . GLY A 1 376 ? -26.266 7.186 33.042 1.00 30.69 376 GLY A CA 1
ATOM 2550 C C . GLY A 1 376 ? -25.675 7.221 34.456 1.00 30.69 376 GLY A C 1
ATOM 2551 O O . GLY A 1 376 ? -24.872 8.102 34.754 1.00 30.69 376 GLY A O 1
ATOM 2552 N N . ARG A 1 377 ? -26.059 6.276 35.325 1.00 26.12 377 ARG A N 1
ATOM 2553 C CA . ARG A 1 377 ? -25.427 6.058 36.623 1.00 26.12 377 ARG A CA 1
ATOM 2554 C C . ARG A 1 377 ? -24.774 4.683 36.623 1.00 26.12 377 ARG A C 1
ATOM 2556 O O . ARG A 1 377 ? -25.414 3.680 36.313 1.00 26.12 377 ARG A O 1
ATOM 2563 N N . GLU A 1 378 ? -23.488 4.671 36.951 1.00 30.64 378 GLU A N 1
ATOM 2564 C CA . GLU A 1 378 ? -22.695 3.462 37.153 1.00 30.64 378 GLU A CA 1
ATOM 2565 C C . GLU A 1 378 ? -23.432 2.559 38.151 1.00 30.64 378 GLU A C 1
ATOM 2567 O O . GLU A 1 378 ? -23.745 2.973 39.269 1.00 30.64 378 GLU A O 1
ATOM 2572 N N . THR A 1 379 ? -23.775 1.346 37.732 1.00 29.00 379 THR A N 1
ATOM 2573 C CA . THR A 1 379 ? -24.197 0.292 38.653 1.00 29.00 379 THR A CA 1
ATOM 2574 C C . THR A 1 379 ? -23.293 -0.899 38.403 1.00 29.00 379 THR A C 1
ATOM 2576 O O . THR A 1 379 ? -23.453 -1.631 37.428 1.00 29.00 379 THR A O 1
ATOM 2579 N N . SER A 1 380 ? -22.299 -1.053 39.281 1.00 29.27 380 SER A N 1
ATOM 2580 C CA . SER A 1 380 ? -21.634 -2.336 39.461 1.00 29.27 380 SER A CA 1
ATOM 2581 C C . SER A 1 380 ? -22.703 -3.311 39.936 1.00 29.27 380 SER A C 1
ATOM 2583 O O . SER A 1 380 ? -23.292 -3.119 41.001 1.00 29.27 380 SER A O 1
ATOM 2585 N N . VAL A 1 381 ? -23.022 -4.306 39.114 1.00 31.30 381 VAL A N 1
ATOM 2586 C CA . VAL A 1 381 ? -23.770 -5.458 39.601 1.00 31.30 381 VAL A CA 1
ATOM 2587 C C . VAL A 1 381 ? -22.715 -6.366 40.205 1.00 31.30 381 VAL A C 1
ATOM 2589 O O . VAL A 1 381 ? -22.013 -7.070 39.478 1.00 31.30 381 VAL A O 1
ATOM 2592 N N . ASP A 1 382 ? -22.559 -6.270 41.524 1.00 27.42 382 ASP A N 1
ATOM 2593 C CA . ASP A 1 382 ? -21.730 -7.190 42.297 1.00 27.42 382 ASP A CA 1
ATOM 2594 C C . ASP A 1 382 ? -22.144 -8.618 41.891 1.00 27.42 382 ASP A C 1
ATOM 2596 O O . ASP A 1 382 ? -23.354 -8.896 41.853 1.00 27.42 382 ASP A O 1
ATOM 2600 N N . PRO A 1 383 ? -21.222 -9.524 41.503 1.00 32.00 383 PRO A N 1
ATOM 2601 C CA . PRO A 1 383 ? -21.586 -10.923 41.352 1.00 32.00 383 PRO A CA 1
ATOM 2602 C C . PRO A 1 383 ? -22.192 -11.333 42.683 1.00 32.00 383 PRO A C 1
ATOM 2604 O O . PRO A 1 383 ? -21.476 -11.309 43.678 1.00 32.00 383 PRO A O 1
ATOM 2607 N N . VAL A 1 384 ? -23.501 -11.624 42.704 1.00 31.66 384 VAL A N 1
ATOM 2608 C CA . VAL A 1 384 ? -24.242 -11.952 43.927 1.00 31.66 384 VAL A CA 1
ATOM 2609 C C . VAL A 1 384 ? -23.390 -12.938 44.707 1.00 31.66 384 VAL A C 1
ATOM 2611 O O . VAL A 1 384 ? -23.223 -14.094 44.308 1.00 31.66 384 VAL A O 1
ATOM 2614 N N . THR A 1 385 ? -22.750 -12.442 45.762 1.00 28.09 385 THR A N 1
ATOM 2615 C CA . THR A 1 385 ? -21.803 -13.209 46.547 1.00 28.09 385 THR A CA 1
ATOM 2616 C C . THR A 1 385 ? -22.654 -14.167 47.347 1.00 28.09 385 THR A C 1
ATOM 2618 O O . THR A 1 385 ? -23.192 -13.818 48.384 1.00 28.09 385 THR A O 1
ATOM 2621 N N . ARG A 1 386 ? -22.840 -15.362 46.774 1.00 31.59 386 ARG A N 1
ATOM 2622 C CA . ARG A 1 386 ? -23.420 -16.557 47.390 1.00 31.59 386 ARG A CA 1
ATOM 2623 C C . ARG A 1 386 ? -24.578 -16.261 48.350 1.00 31.59 386 ARG A C 1
ATOM 2625 O O . ARG A 1 386 ? -24.393 -16.342 49.557 1.00 31.59 386 ARG A O 1
ATOM 2632 N N . LEU A 1 387 ? -25.780 -16.058 47.814 1.00 30.33 387 LEU A N 1
ATOM 2633 C CA . LEU A 1 387 ? -26.957 -16.480 48.571 1.00 30.33 387 LEU A CA 1
ATOM 2634 C C . LEU A 1 387 ? -26.967 -18.007 48.555 1.00 30.33 387 LEU A C 1
ATOM 2636 O O . LEU A 1 387 ? -27.047 -18.634 47.494 1.00 30.33 387 LEU A O 1
ATOM 2640 N N . THR A 1 388 ? -26.798 -18.607 49.724 1.00 31.61 388 THR A N 1
ATOM 2641 C CA . THR A 1 388 ? -27.023 -20.040 49.898 1.00 31.61 388 THR A CA 1
ATOM 2642 C C . THR A 1 388 ? -28.515 -20.333 49.723 1.00 31.61 388 THR A C 1
ATOM 2644 O O . THR A 1 388 ? -29.363 -19.484 49.992 1.00 31.61 388 THR A O 1
ATOM 2647 N N . VAL A 1 389 ? -28.858 -21.534 49.243 1.00 34.47 389 VAL A N 1
ATOM 2648 C CA . VAL A 1 389 ? -30.263 -21.955 49.050 1.00 34.47 389 VAL A CA 1
ATOM 2649 C C . VAL A 1 389 ? -31.072 -21.815 50.351 1.00 34.47 389 VAL A C 1
ATOM 2651 O O . VAL A 1 389 ? -32.270 -21.552 50.306 1.00 34.47 389 VAL A O 1
ATOM 2654 N N . ASP A 1 390 ? -30.406 -21.895 51.502 1.00 36.25 390 ASP A N 1
ATOM 2655 C CA . ASP A 1 390 ? -31.023 -21.758 52.820 1.00 36.25 390 ASP A CA 1
ATOM 2656 C C . ASP A 1 390 ? -31.396 -20.299 53.164 1.0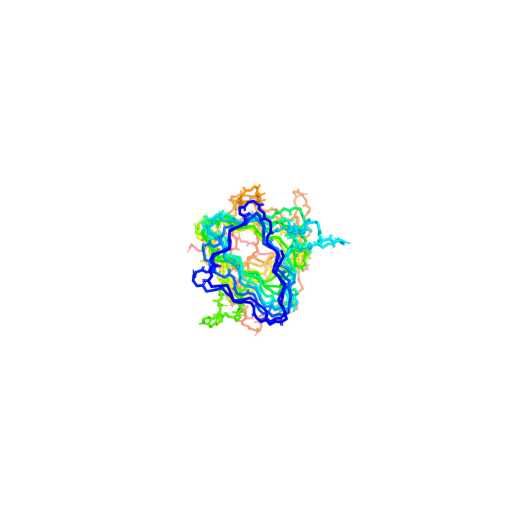0 36.25 390 ASP A C 1
ATOM 2658 O O . ASP A 1 390 ? -32.445 -20.064 53.759 1.00 36.25 390 ASP A O 1
ATOM 2662 N N . GLU A 1 391 ? -30.633 -19.300 52.700 1.00 34.47 391 GLU A N 1
ATOM 2663 C CA . GLU A 1 391 ? -30.936 -17.868 52.909 1.00 34.47 391 GLU A CA 1
ATOM 2664 C C . GLU A 1 391 ? -32.117 -17.372 52.058 1.00 34.47 391 GLU A C 1
ATOM 2666 O O . GLU A 1 391 ? -32.754 -16.372 52.392 1.00 34.47 391 GLU A O 1
ATOM 2671 N N . ILE A 1 392 ? -32.428 -18.080 50.968 1.00 37.75 392 ILE A N 1
ATOM 2672 C CA . ILE A 1 392 ? -33.617 -17.835 50.141 1.00 37.75 392 ILE A CA 1
ATOM 2673 C C . ILE A 1 392 ? -34.870 -18.383 50.840 1.00 37.75 392 ILE A C 1
ATOM 2675 O O . ILE A 1 392 ? -35.911 -17.730 50.831 1.00 37.75 392 ILE A O 1
ATOM 2679 N N . ASN A 1 393 ? -34.756 -19.533 51.511 1.00 37.03 393 ASN A N 1
ATOM 2680 C CA . ASN A 1 393 ? -35.886 -20.193 52.166 1.00 37.03 393 ASN A CA 1
ATOM 2681 C C . ASN A 1 393 ? -36.277 -19.549 53.510 1.00 37.03 393 ASN A C 1
ATOM 2683 O O . ASN A 1 393 ? -37.441 -19.614 53.897 1.00 37.03 393 ASN A O 1
ATOM 2687 N N . GLU A 1 394 ? -35.354 -18.892 54.224 1.00 37.59 394 GLU A N 1
ATOM 2688 C CA . GLU A 1 394 ? -35.682 -18.198 55.486 1.00 37.59 394 GLU A CA 1
ATOM 2689 C C . GLU A 1 394 ? -36.385 -16.838 55.296 1.00 37.59 394 GLU A C 1
ATOM 2691 O O . GLU A 1 394 ? -36.955 -16.305 56.250 1.00 37.59 394 GLU A O 1
ATOM 2696 N N . LYS A 1 395 ? -36.400 -16.271 54.080 1.00 38.31 395 LYS A N 1
ATOM 2697 C CA . LYS A 1 395 ? -37.012 -14.957 53.794 1.00 38.31 395 LYS A CA 1
ATOM 2698 C C . LYS A 1 395 ? -38.380 -15.004 53.104 1.00 38.31 395 LYS A C 1
ATOM 2700 O O . LYS A 1 395 ? -38.900 -13.954 52.731 1.00 38.31 395 LYS A O 1
ATOM 2705 N N . GLU A 1 396 ? -39.013 -16.169 52.995 1.00 38.38 396 GLU A N 1
ATOM 2706 C CA . GLU A 1 396 ? -40.300 -16.340 52.297 1.00 38.38 396 GLU A CA 1
ATOM 2707 C C . GLU A 1 396 ? -41.534 -15.675 52.952 1.00 38.38 396 GLU A C 1
ATOM 2709 O O . GLU A 1 396 ? -42.649 -15.889 52.487 1.00 38.38 396 GLU A O 1
ATOM 2714 N N . SER A 1 397 ? -41.416 -14.852 54.002 1.00 38.16 397 SER A N 1
ATOM 2715 C CA . SER A 1 397 ? -42.612 -14.512 54.792 1.00 38.16 397 SER A CA 1
ATOM 2716 C C . SER A 1 397 ? -43.240 -13.121 54.638 1.00 38.16 397 SER A C 1
ATOM 2718 O O . SER A 1 397 ? -44.405 -13.029 55.020 1.00 38.16 397 SER A O 1
ATOM 2720 N N . THR A 1 398 ? -42.608 -12.050 54.137 1.00 32.97 398 THR A N 1
ATOM 2721 C CA . THR A 1 398 ? -43.317 -10.736 54.116 1.00 32.97 398 THR A CA 1
ATOM 2722 C C . THR A 1 398 ? -42.954 -9.717 53.036 1.00 32.97 398 THR A C 1
ATOM 2724 O O . THR A 1 398 ? -43.762 -8.817 52.828 1.00 32.97 398 THR A O 1
ATOM 2727 N N . ASP A 1 399 ? -41.827 -9.830 52.326 1.00 32.44 399 ASP A N 1
ATOM 2728 C CA . ASP A 1 399 ? -41.352 -8.720 51.467 1.00 32.44 399 ASP A CA 1
ATOM 2729 C C . ASP A 1 399 ? -41.374 -9.011 49.955 1.00 32.44 399 ASP A C 1
ATOM 2731 O O . ASP A 1 399 ? -40.932 -8.189 49.153 1.00 32.44 399 ASP A O 1
ATOM 2735 N N . PHE A 1 400 ? -41.919 -10.153 49.533 1.00 34.53 400 PHE A N 1
ATOM 2736 C CA . PHE A 1 400 ? -42.067 -10.488 48.117 1.00 34.53 400 PHE A CA 1
ATOM 2737 C C . PHE A 1 400 ? -43.533 -10.359 47.707 1.00 34.53 400 PHE A C 1
ATOM 2739 O O . PHE A 1 400 ? -44.352 -11.228 47.994 1.00 34.53 400 PHE A O 1
ATOM 2746 N N . ASN A 1 401 ? -43.875 -9.250 47.048 1.00 31.09 401 ASN A N 1
ATOM 2747 C CA . ASN A 1 401 ? -45.180 -9.126 46.411 1.00 31.09 401 ASN A CA 1
ATOM 2748 C C . ASN A 1 401 ? -45.253 -10.093 45.229 1.00 31.09 401 ASN A C 1
ATOM 2750 O O . ASN A 1 401 ? -44.435 -10.048 44.309 1.00 31.09 401 ASN A O 1
ATOM 2754 N N . ASP A 1 402 ? -46.264 -10.948 45.289 1.00 33.53 402 ASP A N 1
ATOM 2755 C CA . ASP A 1 402 ? -46.551 -12.056 44.387 1.00 33.53 402 ASP A CA 1
ATOM 2756 C C . ASP A 1 402 ? -47.188 -11.563 43.069 1.00 33.53 402 ASP A C 1
ATOM 2758 O O . ASP A 1 402 ? -48.260 -11.999 42.655 1.00 33.53 402 ASP A O 1
ATOM 2762 N N . ASP A 1 403 ? -46.530 -10.613 42.399 1.00 25.92 403 ASP A N 1
ATOM 2763 C CA . ASP A 1 403 ? -46.864 -10.212 41.033 1.00 25.92 403 ASP A CA 1
ATOM 2764 C C . ASP A 1 403 ? -45.923 -10.957 40.081 1.00 25.92 403 ASP A C 1
ATOM 2766 O O . ASP A 1 403 ? -44.803 -10.529 39.789 1.00 25.92 403 ASP A O 1
ATOM 2770 N N . GLY A 1 404 ? -46.383 -12.127 39.636 1.00 33.50 404 GLY A N 1
ATOM 2771 C CA . GLY A 1 404 ? -45.635 -13.066 38.808 1.00 33.50 404 GLY A CA 1
ATOM 2772 C C . GLY A 1 404 ? -44.740 -12.419 37.740 1.00 33.50 404 GLY A C 1
ATOM 2773 O O . GLY A 1 404 ? -45.206 -11.709 36.848 1.00 33.50 404 GLY A O 1
ATOM 2774 N N . ASN A 1 405 ? -43.459 -12.800 37.807 1.00 27.81 405 ASN A N 1
ATOM 2775 C CA . ASN A 1 405 ? -42.378 -12.663 36.819 1.00 27.81 405 ASN A CA 1
ATOM 2776 C C . ASN A 1 405 ? -41.412 -11.466 36.884 1.00 27.81 405 ASN A C 1
ATOM 2778 O O . ASN A 1 405 ? -40.573 -11.362 35.987 1.00 27.81 405 ASN A O 1
ATOM 2782 N N . CYS A 1 406 ? -41.378 -10.651 37.943 1.00 25.00 406 CYS A N 1
ATOM 2783 C CA . CYS A 1 406 ? -40.232 -9.756 38.187 1.00 25.00 406 CYS A CA 1
ATOM 2784 C C . CYS A 1 406 ? -39.908 -9.605 39.680 1.00 25.00 406 CYS A C 1
ATOM 2786 O O . CYS A 1 406 ? -40.732 -9.126 40.449 1.00 25.00 406 CYS A O 1
ATOM 2788 N N . VAL A 1 407 ? -38.672 -9.929 40.073 1.00 28.62 407 VAL A N 1
ATOM 2789 C CA . VAL A 1 407 ? -38.122 -9.530 41.378 1.00 28.62 407 VAL A CA 1
ATOM 2790 C C . VAL A 1 407 ? -37.658 -8.077 41.263 1.00 28.62 407 VAL A C 1
ATOM 2792 O O . VAL A 1 407 ? -36.670 -7.796 40.586 1.00 28.62 407 VAL A O 1
ATOM 2795 N N . ASN A 1 408 ? -38.371 -7.149 41.903 1.00 26.69 408 ASN A N 1
ATOM 2796 C CA . ASN A 1 408 ? -37.890 -5.783 42.110 1.00 26.69 408 ASN A CA 1
ATOM 2797 C C . ASN A 1 408 ? -37.049 -5.750 43.390 1.00 26.69 408 ASN A C 1
ATOM 2799 O O . ASN A 1 408 ? -37.573 -5.951 44.480 1.00 26.69 408 ASN A O 1
ATOM 2803 N N . LEU A 1 409 ? -35.753 -5.468 43.262 1.00 29.17 409 LEU A N 1
ATOM 2804 C CA . LEU A 1 409 ? -34.925 -5.072 44.398 1.00 29.17 409 LEU A CA 1
ATOM 2805 C C . LEU A 1 409 ? -35.078 -3.559 44.592 1.00 29.17 409 LEU A C 1
ATOM 2807 O O . LEU A 1 409 ? -34.493 -2.774 43.845 1.00 29.17 409 LEU A O 1
ATOM 2811 N N . GLU A 1 410 ? -35.868 -3.139 45.580 1.00 25.72 410 GLU A N 1
ATOM 2812 C CA . GLU A 1 410 ? -35.781 -1.770 46.090 1.00 25.72 410 GLU A CA 1
ATOM 2813 C C . GLU A 1 410 ? -34.507 -1.643 46.933 1.00 25.72 410 GLU A C 1
ATOM 2815 O O . GLU A 1 410 ? -34.371 -2.247 47.995 1.00 25.72 410 GLU A O 1
ATOM 2820 N N . LEU A 1 411 ? -33.544 -0.863 46.441 1.00 30.38 411 LEU A N 1
ATOM 2821 C CA . LEU A 1 411 ? -32.359 -0.482 47.204 1.00 30.38 411 LEU A CA 1
ATOM 2822 C C . LEU A 1 411 ? -32.723 0.696 48.114 1.00 30.38 411 LEU A C 1
ATOM 2824 O O . LEU A 1 411 ? -32.787 1.844 47.675 1.00 30.38 411 LEU A O 1
ATOM 2828 N N . ASN A 1 412 ? -32.968 0.412 49.386 1.00 28.45 412 ASN A N 1
ATOM 2829 C CA . ASN A 1 412 ? -33.097 1.392 50.459 1.00 28.45 412 ASN A CA 1
ATOM 2830 C C . ASN A 1 412 ? -31.764 1.569 51.213 1.00 28.45 412 ASN A C 1
ATOM 2832 O O . ASN A 1 412 ? -30.831 0.774 51.081 1.00 28.45 412 ASN A O 1
ATOM 2836 N N . ALA A 1 413 ? -31.663 2.680 51.951 1.00 28.14 413 ALA A N 1
ATOM 2837 C CA . ALA A 1 413 ? -30.422 3.241 52.501 1.00 28.14 413 ALA A CA 1
ATOM 2838 C C . ALA A 1 413 ? -29.625 2.313 53.443 1.00 28.14 413 ALA A C 1
ATOM 2840 O O . ALA A 1 413 ? -28.486 2.630 53.773 1.00 28.14 413 ALA A O 1
ATOM 2841 N N . ASP A 1 414 ? -30.182 1.168 53.831 1.00 31.44 414 ASP A N 1
ATOM 2842 C CA . ASP A 1 414 ? -29.551 0.214 54.743 1.00 31.44 414 ASP A CA 1
ATOM 2843 C C . ASP A 1 414 ? -28.605 -0.784 54.042 1.00 31.44 414 ASP A C 1
ATOM 2845 O O . ASP A 1 414 ? -27.789 -1.421 54.708 1.00 31.44 414 ASP A O 1
ATOM 2849 N N . ASN A 1 415 ? -28.645 -0.880 52.703 1.00 30.81 415 ASN A N 1
ATOM 2850 C CA . ASN A 1 415 ? -27.858 -1.854 51.924 1.00 30.81 415 ASN A CA 1
ATOM 2851 C C . ASN A 1 415 ? -26.631 -1.266 51.197 1.00 30.81 415 ASN A C 1
ATOM 2853 O O . ASN A 1 415 ? -26.009 -1.949 50.388 1.00 30.81 415 ASN A O 1
ATOM 2857 N N . VAL A 1 416 ? -26.246 -0.022 51.493 1.00 25.23 416 VAL A N 1
ATOM 2858 C CA . VAL A 1 416 ? -25.005 0.588 50.987 1.00 25.23 416 VAL A CA 1
ATOM 2859 C C . VAL A 1 416 ? -24.072 0.830 52.172 1.00 25.23 416 VAL A C 1
ATOM 2861 O O . VAL A 1 416 ? -24.286 1.756 52.951 1.00 25.23 416 VAL A O 1
ATOM 2864 N N . ARG A 1 417 ? -23.024 0.013 52.327 1.00 24.81 417 ARG A N 1
ATOM 2865 C CA . ARG A 1 417 ? -21.863 0.397 53.147 1.00 24.81 417 ARG A CA 1
ATOM 2866 C C . ARG A 1 417 ? -20.782 0.957 52.224 1.00 24.81 417 ARG A C 1
ATOM 2868 O O . ARG A 1 417 ? -20.567 0.397 51.155 1.00 24.81 417 ARG A O 1
ATOM 2875 N N . GLN A 1 418 ? -20.211 2.092 52.646 1.00 28.91 418 GLN A N 1
ATOM 2876 C CA . GLN A 1 418 ? -19.175 2.866 51.946 1.00 28.91 418 GLN A CA 1
ATOM 2877 C C . GLN A 1 418 ? -17.982 2.032 51.499 1.00 28.91 418 GLN A C 1
ATOM 2879 O O . GLN A 1 418 ? -17.570 1.149 52.287 1.00 28.91 418 GLN A O 1
#

Foldseek 3Di:
DAADAAEAEQPAEAAPAAAEDEYHYQNEYAYDQRREYHYQEYEYEYEHEHHAQHQNHAYAEYFYDYQAEYEHHYNAEYEQAKTWHADPPPPDTRIDIGHGAEHNQAEYEYHRHCAEYEQPADHANAAYEYEYHYANEYYYDDHREYEYQEYEYYYEHFYHAADQPHAYAEYFYDYAAEEEHHYNAEYEQAKDWHWHQHPVGIDIDIGHGAEYNLAEYEYHGHCYEYEQPAEHANAAYEYEYHYANEYHYAARRAYDYQEYEYEHEEEHAAPHYEYAYQEYFYAYQFKYWHAYPAKHFQAKTWHDTDPDIDIGHAYQYNNDGDHGGAIDGHLETETDGDDDDDDDDDDDDDDDDDPVVVVVVVVPPPPRFYWDDDPSDGDRPDPPPDPDPVNVVVPPDPDDDPPPDDDDDDDDPVPDDD

Mean predicted aligned error: 11.86 Å

Nearest PDB structures (foldseek):
  3syj-assembly1_A-2  TM=2.011E-01  e=9.867E-01  Haemophilus influenzae

Radius of gyration: 28.8 Å; Cα contacts (8 Å, |Δi|>4): 1298; chains: 1; bounding box: 74×39×96 Å

Sequence (418 aa):
IVETGNTLTLNANSNLGSGNLTLISQGGVQQNAGGGITAGGLGVKGSGTFDLNNASNDVTTFAANVSGGVTFSDGNGFSLGQVTSSVPGSGGNDTQTTTGLTTNNNDAILDSGTGGLTLSASSNLGSGNLTLISQGGVTQFGTGSITAGGLGLQGTGTFDLNNASNDVTTFAANVSGGVTFSDGNGFSVGQVTSSVPGSGGNDTQTTTGLTTNNNDAILDSGTGGLTLNASSNLGSGNLTLISQGGVQQNAGGGITAGGLGVQGNGTFDLNNAPVITAVFAANINGSLLYSGLNSVAIGTVASTVGSDSVTTSGLNIGGRQLPSNSQVTSETKVEIGGSATVATGTTKISCSRNIEQAKEENQESKSKSRLVLINGRETSVDPVTRLTVDEINEKESTDFNDDGNCVNLELNADNVRQ

pLDDT: mean 79.15, std 27.04, range [21.59, 98.94]

Secondary structure (DSSP, 8-state):
-EEESSPEEE-S-EE-TTSEEEEEETT-EEE-TT--EEEEEEEEEESS-EEE--TT-EEEEEEEEESS-EEEE-SS-EEE-EEEEE-TTSSS--EEEEESEE-TT--EEEE-TTS-EEE-S-EE-TTSEEEEE-SS-EEE-TT--EEEEEEEEEESS-EEE--TT-EEEEEEEEESS-EEEE-SS-EEE-EEEEEEEEBTEEEEEEEESEE-SS--EEEE-TTS-EEE-S-EE-TTSPEEEEESS-EEE-TT--EEEEEEEEEEEEEEEEEEEEEEEEEEEEEEEEEEEEEESS-EEE-EEEEEETTEEEEEESEEETTEEEPTTEEE-TT--EEE-S------SSS-------HHHHHHHHHTT-----B--BTTB-----------HHHHHTTTTSS----TT-------GGG---